Protein AF-A0A2P7ZZZ3-F1 (afdb_monomer)

Secondary structure (DSSP, 8-state):
-PPPP-SS--HHHHHHHHHHHHHHHHHHHHHTTT--SHHHHHHHTTHHHH---S--S--HHHHHHHHHHHHHHHHHHTTT-HHHHHHHHHHHHHHSTT-SB-TTT--B-TTSTHHHHHHHHHHHHHSTTTTTSTTSSHHHHHHHHHHHHHH-SSSTHHHHHHHHHHHHHHHHHHHT-HHHHHHHHHHHHHT--HHHHH-TTTTTHHHHGGGGGHHHHHHHHTT-HHHHHHPPPPS-TTTTHHHHHHHHHHHHHHHHHTT-HHHHHHHHHHHHHHHTTS-TT-EETTEEHHHHHHHHHHHHHHHHHHHHT-HHHHHHHHHHHHHHHHTSPP-SS-S-SS-THHHHHHHHHHTT-HHHHHHHHHHHTT-STTS-GGG--TT-HHHHHHHHHHHHHTT-HHHHHHHHHHHHHHHTT-SS---SS-TT----TTS--------PPPP---

Solvent-accessible surface area (backbone atoms only — not comparable to full-atom values): 23949 Å² total; per-residue (Å²): 133,83,75,84,72,77,92,80,58,53,70,64,53,46,34,51,50,50,53,52,51,32,53,53,41,51,53,50,48,70,68,35,78,85,56,82,69,65,67,44,48,62,49,50,22,56,43,51,45,44,80,66,89,74,74,77,90,71,56,52,65,29,27,38,43,21,24,55,41,29,46,56,45,28,77,74,53,26,88,86,30,62,67,46,37,40,54,31,33,50,30,39,47,56,32,40,67,92,46,33,43,40,60,88,42,52,42,74,32,85,93,31,55,44,67,58,36,49,54,46,52,54,52,42,56,68,39,93,56,32,86,76,45,58,72,74,38,71,39,44,40,54,52,41,48,57,46,36,77,73,70,53,55,84,52,79,63,44,59,58,44,47,47,36,28,49,37,37,28,51,51,21,58,45,38,38,20,59,68,60,23,52,56,36,46,54,54,43,47,72,60,63,50,68,73,42,43,69,33,69,84,69,53,35,36,31,64,52,43,50,66,66,31,48,57,42,55,57,31,54,71,71,53,38,37,70,62,42,58,62,56,82,74,67,86,59,50,77,80,41,14,53,28,41,16,42,46,24,44,36,26,15,45,34,26,26,62,67,72,36,50,72,59,13,52,55,24,42,54,51,15,57,60,30,48,74,63,43,54,76,70,31,23,52,75,86,32,38,42,66,56,46,47,49,24,52,50,23,44,43,53,13,49,45,29,44,70,72,65,40,51,70,61,10,52,52,25,28,51,50,12,38,56,44,53,73,67,52,58,59,44,90,59,58,78,66,89,69,63,46,43,31,52,49,20,34,50,23,47,62,70,68,37,37,70,63,15,32,50,36,23,31,37,38,42,48,75,38,88,85,55,45,61,69,70,29,44,70,75,28,36,34,43,42,46,46,32,33,53,28,27,56,77,68,68,39,57,71,62,24,52,61,44,44,58,53,34,55,60,30,52,73,64,26,78,56,88,78,84,57,41,26,66,68,54,84,68,58,97,82,66,85,77,80,86,82,86,85,76,86,81,82,87,79,93,129

Foldseek 3Di:
DDPPPDPPADLVNQVVVLVVQLVVLVVLQVVCPPPDDLSNLVSVLLCLLRVDPGRDPDSLRSLVSSLVSLVVSCVVPVQQDLVSLQVSLVSQCSNQPVQQADFQFRDGDPPGCNVVSVVSLVSLCPHPCSVVDQRDLLNVLVVVVVVCVPPNQQDPCLLVNLLSLLLQLLVCLLLQNLVSNVVSLVSSVVRDDPVNCPDVVVNRLLARLLSLLVVLVSCQSALVLVVLLVDDADPPCLSNLLNNLSSLLSNLLSCLLVLNLVVNVVSLVSSVVSLVSQDQSRDPPPFGSNLVVLLSNLLSQLSSCVSVVVNVSSLVSLVSSQVSQLPTTDDVVGPHSQRSLQVNLQVCVLVVVLVSNLVSLCVQCCVDVPGRVNSHDNLRLQSLLSNLVSCVSVVVVVVNVVSVVSNVVSVVSHPDDNNHSGSSRPHDPPDDDDDPDDDDDDDDDD

Structure (mmCIF, N/CA/C/O backbone):
data_AF-A0A2P7ZZZ3-F1
#
_entry.id   AF-A0A2P7ZZZ3-F1
#
loop_
_atom_site.group_PDB
_atom_site.id
_atom_site.type_symbol
_atom_site.label_atom_id
_atom_site.label_alt_id
_atom_site.label_comp_id
_atom_site.label_asym_id
_atom_site.label_entity_id
_atom_site.label_seq_id
_atom_site.pdbx_PDB_ins_code
_atom_site.Cartn_x
_atom_site.Cartn_y
_atom_site.Cartn_z
_atom_site.occupancy
_atom_site.B_iso_or_equiv
_atom_site.auth_seq_id
_atom_site.auth_comp_id
_atom_site.auth_asym_id
_atom_site.auth_atom_id
_atom_site.pdbx_PDB_model_num
ATOM 1 N N . MET A 1 1 ? 28.164 -6.273 7.382 1.00 29.25 1 MET A N 1
ATOM 2 C CA . MET A 1 1 ? 28.132 -7.451 6.491 1.00 29.25 1 MET A CA 1
ATOM 3 C C . MET A 1 1 ? 28.247 -6.942 5.059 1.00 29.25 1 MET A C 1
ATOM 5 O O . MET A 1 1 ? 27.393 -6.169 4.643 1.00 29.25 1 MET A O 1
ATOM 9 N N . LYS A 1 2 ? 29.359 -7.221 4.363 1.00 23.83 2 LYS A N 1
ATOM 10 C CA . LYS A 1 2 ? 29.551 -6.807 2.961 1.00 23.83 2 LYS A CA 1
ATOM 11 C C . LYS A 1 2 ? 28.460 -7.477 2.110 1.00 23.83 2 LYS A C 1
ATOM 13 O O . LYS A 1 2 ? 28.178 -8.652 2.333 1.00 23.83 2 LYS A O 1
ATOM 18 N N . LYS A 1 3 ? 27.829 -6.727 1.196 1.00 26.97 3 LYS A N 1
ATOM 19 C CA . LYS A 1 3 ? 26.898 -7.272 0.190 1.00 26.97 3 LYS A CA 1
ATOM 20 C C . LYS A 1 3 ? 27.538 -8.503 -0.472 1.00 26.97 3 LYS A C 1
ATOM 22 O O . LYS A 1 3 ? 28.743 -8.444 -0.730 1.00 26.97 3 LYS A O 1
ATOM 27 N N . PRO A 1 4 ? 26.785 -9.568 -0.795 1.00 27.06 4 PRO A N 1
ATOM 28 C CA . PRO A 1 4 ? 27.280 -10.530 -1.765 1.00 27.06 4 PRO A CA 1
ATOM 29 C C . PRO A 1 4 ? 27.550 -9.752 -3.057 1.00 27.06 4 PRO A C 1
ATOM 31 O O . PRO A 1 4 ? 26.667 -9.071 -3.584 1.00 27.06 4 PRO A O 1
ATOM 34 N N . ALA A 1 5 ? 28.810 -9.760 -3.486 1.00 32.44 5 ALA A N 1
ATOM 35 C CA . ALA A 1 5 ? 29.197 -9.256 -4.788 1.00 32.44 5 ALA A CA 1
ATOM 36 C C . ALA A 1 5 ? 28.358 -9.975 -5.852 1.00 32.44 5 ALA A C 1
ATOM 38 O O . ALA A 1 5 ? 28.101 -11.171 -5.729 1.00 32.44 5 ALA A O 1
ATOM 39 N N . ASN A 1 6 ? 27.90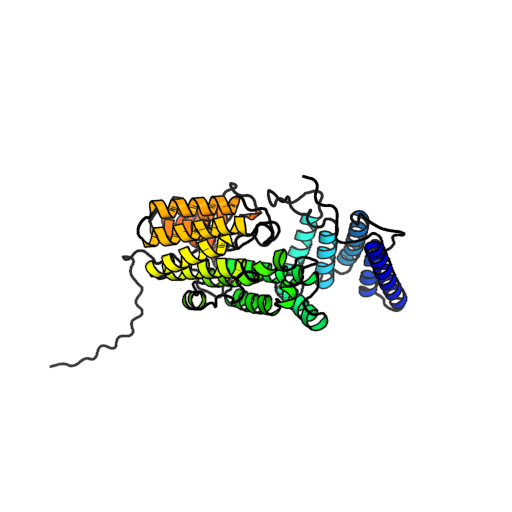0 -9.207 -6.838 1.00 41.28 6 ASN A N 1
ATOM 40 C CA . ASN A 1 6 ? 27.238 -9.639 -8.064 1.00 41.28 6 ASN A CA 1
ATOM 41 C C . ASN A 1 6 ? 27.541 -11.099 -8.448 1.00 41.28 6 ASN A C 1
ATOM 43 O O . ASN A 1 6 ? 28.581 -11.383 -9.027 1.00 41.28 6 ASN A O 1
ATOM 47 N N . ALA A 1 7 ? 26.593 -12.003 -8.209 1.00 35.34 7 ALA A N 1
ATOM 48 C CA . ALA A 1 7 ? 26.541 -13.300 -8.887 1.00 35.34 7 ALA A CA 1
ATOM 49 C C . ALA A 1 7 ? 25.753 -13.207 -10.213 1.00 35.34 7 ALA A C 1
ATOM 51 O O . ALA A 1 7 ? 25.273 -14.214 -10.718 1.00 35.34 7 ALA A O 1
ATOM 52 N N . LEU A 1 8 ? 25.542 -11.991 -10.733 1.00 43.38 8 LEU A N 1
ATOM 53 C CA . LEU A 1 8 ? 24.558 -11.710 -11.784 1.00 43.38 8 LEU A CA 1
ATOM 54 C C . LEU A 1 8 ? 25.120 -11.071 -13.050 1.00 43.38 8 LEU A C 1
ATOM 56 O O . LEU A 1 8 ? 24.329 -10.621 -13.858 1.00 43.38 8 LEU A O 1
ATOM 60 N N . ASN A 1 9 ? 26.434 -11.025 -13.235 1.00 54.97 9 ASN A N 1
ATOM 61 C CA . ASN A 1 9 ? 27.037 -10.557 -14.478 1.00 54.97 9 ASN A CA 1
ATOM 62 C C . ASN A 1 9 ? 28.491 -11.037 -14.496 1.00 54.97 9 ASN A C 1
ATOM 64 O O . ASN A 1 9 ? 29.314 -10.482 -13.766 1.00 54.97 9 ASN A O 1
ATOM 68 N N . SER A 1 10 ? 28.802 -12.079 -15.267 1.00 69.25 10 SER A N 1
ATOM 69 C CA . SER A 1 10 ? 30.204 -12.406 -15.536 1.00 69.25 10 SER A CA 1
ATOM 70 C C . SER A 1 10 ? 30.876 -11.228 -16.260 1.00 69.25 10 SER A C 1
ATOM 72 O O . SER A 1 10 ? 30.200 -10.394 -16.872 1.00 69.25 10 SER A O 1
ATOM 74 N N . ASP A 1 11 ? 32.206 -11.136 -16.214 1.00 75.06 11 ASP A N 1
ATOM 75 C CA . ASP A 1 11 ? 32.942 -10.128 -16.995 1.00 75.06 11 ASP A CA 1
ATOM 76 C C . ASP A 1 11 ? 32.600 -10.225 -18.491 1.00 75.06 11 ASP A C 1
ATOM 78 O O . ASP A 1 11 ? 32.569 -9.215 -19.195 1.00 75.06 11 ASP A O 1
ATOM 82 N N . GLU A 1 12 ? 32.278 -11.434 -18.955 1.00 75.38 12 GLU A N 1
ATOM 83 C CA . GLU A 1 12 ? 31.798 -11.717 -20.303 1.00 75.38 12 GLU A CA 1
ATOM 84 C C . GLU A 1 12 ? 30.416 -11.099 -20.566 1.00 75.38 12 GLU A C 1
ATOM 86 O O . GLU A 1 12 ? 30.255 -10.394 -21.563 1.00 75.38 12 GLU A O 1
ATOM 91 N N . ASP A 1 13 ? 29.455 -11.253 -19.648 1.00 72.75 13 ASP A N 1
ATOM 92 C CA . ASP A 1 13 ? 28.116 -10.654 -19.769 1.00 72.75 13 ASP A CA 1
ATOM 93 C C . ASP A 1 13 ? 28.170 -9.121 -19.767 1.00 72.75 13 ASP A C 1
ATOM 95 O O . ASP A 1 13 ? 27.512 -8.469 -20.583 1.00 72.75 13 ASP A O 1
ATOM 99 N N . LEU A 1 14 ? 28.985 -8.521 -18.886 1.00 72.50 14 LEU A N 1
ATOM 100 C CA . LEU A 1 14 ? 29.173 -7.064 -18.841 1.00 72.50 14 LEU A CA 1
ATOM 101 C C . LEU A 1 14 ? 29.773 -6.553 -20.140 1.00 72.50 14 LEU A C 1
ATOM 103 O O . LEU A 1 14 ? 29.302 -5.561 -20.700 1.00 72.50 14 LEU A O 1
ATOM 107 N N . ARG A 1 15 ? 30.803 -7.241 -20.635 1.00 79.50 15 ARG A N 1
ATOM 108 C CA . ARG A 1 15 ? 31.462 -6.881 -21.884 1.00 79.50 15 ARG A CA 1
ATOM 109 C C . ARG A 1 15 ? 30.507 -7.003 -23.065 1.00 79.50 15 ARG A C 1
ATOM 111 O O . ARG A 1 15 ? 30.430 -6.079 -23.871 1.00 79.50 15 ARG A O 1
ATOM 118 N N . ALA A 1 16 ? 29.753 -8.097 -23.148 1.00 79.81 16 ALA A N 1
ATOM 119 C CA . ALA A 1 16 ? 28.767 -8.318 -24.198 1.00 79.81 16 ALA A CA 1
ATOM 120 C C . ALA A 1 16 ? 27.664 -7.248 -24.172 1.00 79.81 16 ALA A C 1
ATOM 122 O O . ALA A 1 16 ? 27.298 -6.714 -25.221 1.00 79.81 16 ALA A O 1
ATOM 123 N N . ALA A 1 17 ? 27.174 -6.880 -22.984 1.00 78.19 17 ALA A N 1
ATOM 124 C CA . ALA A 1 17 ? 26.173 -5.832 -22.819 1.00 78.19 17 ALA A CA 1
ATOM 125 C C . ALA A 1 17 ? 26.699 -4.452 -23.241 1.00 78.19 17 ALA A C 1
ATOM 127 O O . ALA A 1 17 ? 26.011 -3.743 -23.975 1.00 78.19 17 ALA A O 1
ATOM 128 N N . VAL A 1 18 ? 27.918 -4.082 -22.828 1.00 81.81 18 VAL A N 1
ATOM 129 C CA . VAL A 1 18 ? 28.543 -2.808 -23.224 1.00 81.81 18 VAL A CA 1
ATOM 130 C C . VAL A 1 18 ? 28.744 -2.757 -24.735 1.00 81.81 18 VAL A C 1
ATOM 132 O O . VAL A 1 18 ? 28.267 -1.814 -25.356 1.00 81.81 18 VAL A O 1
ATOM 135 N N . ILE A 1 19 ? 29.334 -3.794 -25.343 1.00 82.88 19 ILE A N 1
ATOM 136 C CA . ILE A 1 19 ? 29.548 -3.866 -26.800 1.00 82.88 19 ILE A CA 1
ATOM 137 C C . ILE A 1 19 ? 28.224 -3.725 -27.554 1.00 82.88 19 ILE A C 1
ATOM 139 O O . ILE A 1 19 ? 28.122 -2.944 -28.501 1.00 82.88 19 ILE A O 1
ATOM 143 N N . LYS A 1 20 ? 27.189 -4.453 -27.123 1.00 83.50 20 LYS A N 1
ATOM 144 C CA . LYS A 1 20 ? 25.867 -4.390 -27.749 1.00 83.50 20 LYS A CA 1
ATOM 145 C C . LYS A 1 20 ? 25.271 -2.984 -27.660 1.00 83.50 20 LYS A C 1
ATOM 147 O O . LYS A 1 20 ? 24.782 -2.472 -28.664 1.00 83.50 20 LYS A O 1
ATOM 152 N N . CYS A 1 21 ? 25.308 -2.360 -26.484 1.00 83.25 21 CYS A N 1
ATOM 153 C CA . CYS A 1 21 ? 24.782 -1.011 -26.284 1.00 83.25 21 CYS A CA 1
ATOM 154 C C . CYS A 1 21 ? 25.560 0.035 -27.093 1.00 83.25 21 CYS A C 1
ATOM 156 O O . CYS A 1 21 ? 24.931 0.847 -27.772 1.00 83.25 21 CYS A O 1
ATOM 158 N N . SER A 1 22 ? 26.897 -0.015 -27.091 1.00 84.00 22 SER A N 1
ATOM 159 C CA . SER A 1 22 ? 27.740 0.873 -27.900 1.00 84.00 22 SER A CA 1
ATOM 160 C C . SER A 1 22 ? 27.430 0.723 -29.390 1.00 84.00 22 SER A C 1
ATOM 162 O O . SER A 1 22 ? 27.159 1.723 -30.049 1.00 84.00 22 SER A O 1
ATOM 164 N N . GLY A 1 23 ? 27.325 -0.509 -29.902 1.00 84.06 23 GLY A N 1
ATOM 165 C CA . GLY A 1 23 ? 26.994 -0.758 -31.310 1.00 84.06 23 GLY A CA 1
ATOM 166 C C . GLY A 1 23 ? 25.600 -0.260 -31.720 1.00 84.06 23 GLY A C 1
ATOM 167 O O . GLY A 1 23 ? 25.421 0.268 -32.821 1.00 84.06 23 GLY A O 1
ATOM 168 N N . ILE A 1 24 ? 24.601 -0.364 -30.832 1.00 84.00 24 ILE A N 1
ATOM 169 C CA . ILE A 1 24 ? 23.260 0.204 -31.066 1.00 84.00 24 ILE A CA 1
ATOM 170 C C . ILE A 1 24 ? 23.331 1.732 -31.147 1.00 84.00 24 ILE A C 1
ATOM 172 O O . ILE A 1 24 ? 22.746 2.326 -32.054 1.00 84.00 24 ILE A O 1
ATOM 176 N N . VAL A 1 25 ? 24.054 2.366 -30.221 1.00 85.06 25 VAL A N 1
ATOM 177 C CA . VAL A 1 25 ? 24.203 3.825 -30.179 1.00 85.06 25 VAL A CA 1
ATOM 178 C C . VAL A 1 25 ? 24.964 4.338 -31.404 1.00 85.06 25 VAL A C 1
ATOM 180 O O . VAL A 1 25 ? 24.518 5.294 -32.033 1.00 85.06 25 VAL A O 1
ATOM 183 N N . GLU A 1 26 ? 26.051 3.682 -31.806 1.00 86.00 26 GLU A N 1
ATOM 184 C CA . GLU A 1 26 ? 26.802 4.014 -33.024 1.00 86.00 26 GLU A CA 1
ATOM 185 C C . GLU A 1 26 ? 25.930 3.898 -34.275 1.00 86.00 26 GLU A C 1
ATOM 187 O O . GLU A 1 26 ? 25.900 4.808 -35.104 1.00 86.00 26 GLU A O 1
ATOM 192 N N . THR A 1 27 ? 25.145 2.822 -34.379 1.00 87.19 27 THR A N 1
ATOM 193 C CA . THR A 1 27 ? 24.195 2.636 -35.483 1.00 87.19 27 THR A CA 1
ATOM 194 C C . THR A 1 27 ? 23.142 3.745 -35.505 1.00 87.19 27 THR A C 1
ATOM 196 O O . THR A 1 27 ? 22.802 4.257 -36.573 1.00 87.19 27 THR A O 1
ATOM 199 N N . ALA A 1 28 ? 22.618 4.136 -34.340 1.00 84.56 28 ALA A N 1
ATOM 200 C CA . ALA A 1 28 ? 21.646 5.219 -34.229 1.00 84.56 28 ALA A CA 1
ATOM 201 C C . ALA A 1 28 ? 22.254 6.572 -34.636 1.00 84.56 28 ALA A C 1
ATOM 203 O O . ALA A 1 28 ? 21.620 7.333 -35.365 1.00 84.56 28 ALA A O 1
ATOM 204 N N . VAL A 1 29 ? 23.498 6.853 -34.233 1.00 86.06 29 VAL A N 1
ATOM 205 C CA . VAL A 1 29 ? 24.235 8.063 -34.634 1.00 86.06 29 VAL A CA 1
ATOM 206 C C . VAL A 1 29 ? 24.501 8.077 -36.141 1.00 86.06 29 VAL A C 1
ATOM 208 O O . VAL A 1 29 ? 24.258 9.092 -36.787 1.00 86.06 29 VAL A O 1
ATOM 211 N N . ALA A 1 30 ? 24.930 6.959 -36.729 1.00 86.44 30 ALA A N 1
ATOM 212 C CA . ALA A 1 30 ? 25.172 6.865 -38.170 1.00 86.44 30 ALA A CA 1
ATOM 213 C C . ALA A 1 30 ? 23.897 7.105 -38.999 1.00 86.44 30 ALA A C 1
ATOM 215 O O . ALA A 1 30 ? 23.958 7.671 -40.089 1.00 86.44 30 ALA A O 1
ATOM 216 N N . LYS A 1 31 ? 22.728 6.722 -38.472 1.00 85.19 31 LYS A N 1
ATOM 217 C CA . LYS A 1 31 ? 21.425 6.958 -39.113 1.00 85.19 31 LYS A CA 1
ATOM 218 C C . LYS A 1 31 ? 20.860 8.361 -38.878 1.00 85.19 31 LYS A C 1
ATOM 220 O O . LYS A 1 31 ? 19.937 8.753 -39.584 1.00 85.19 31 LYS A O 1
ATOM 225 N N . SER A 1 32 ? 21.389 9.121 -37.918 1.00 80.50 32 SER A N 1
ATOM 226 C CA . SER A 1 32 ? 20.854 10.439 -37.546 1.00 80.50 32 SER A CA 1
ATOM 227 C C . SER A 1 32 ? 21.453 11.609 -38.338 1.00 80.50 32 SER A C 1
ATOM 229 O O . SER A 1 32 ? 21.026 12.748 -38.163 1.00 80.50 32 SER A O 1
ATOM 231 N N . VAL A 1 33 ? 22.391 11.331 -39.255 1.00 67.38 33 VAL A N 1
ATOM 232 C CA . VAL A 1 33 ? 23.163 12.316 -40.044 1.00 67.38 33 VAL A CA 1
ATOM 233 C C . VAL A 1 33 ? 22.281 13.260 -40.881 1.00 67.38 33 VAL A C 1
ATOM 235 O O . VAL A 1 33 ? 22.705 14.371 -41.186 1.00 67.38 33 VAL A O 1
ATOM 238 N N . SER A 1 34 ? 21.046 12.869 -41.209 1.00 62.62 34 SER A N 1
ATOM 239 C CA . SER A 1 34 ? 20.103 13.667 -42.008 1.00 62.62 34 SER A CA 1
ATOM 240 C C . SER A 1 34 ? 18.970 14.332 -41.213 1.00 62.62 34 SER A C 1
ATOM 242 O O . SER A 1 34 ? 18.094 14.939 -41.824 1.00 62.62 34 SER A O 1
ATOM 244 N N . SER A 1 35 ? 18.943 14.219 -39.881 1.00 59.06 35 SER A N 1
ATOM 245 C CA . SER A 1 35 ? 17.883 14.804 -39.040 1.00 59.06 35 SER A CA 1
ATOM 246 C C . SER A 1 35 ? 18.410 16.027 -38.271 1.00 59.06 35 SER A C 1
ATOM 248 O O . SER A 1 35 ? 19.479 15.946 -37.673 1.00 59.06 35 SER A O 1
ATOM 250 N N . PRO A 1 36 ? 17.725 17.180 -38.257 1.00 62.88 36 PRO A N 1
ATOM 251 C CA . PRO A 1 36 ? 18.021 18.261 -37.318 1.00 62.88 36 PRO A CA 1
ATOM 252 C C . PRO A 1 36 ? 17.116 18.184 -36.075 1.00 62.88 36 PRO A C 1
ATOM 254 O O . PRO A 1 36 ? 16.008 17.671 -36.151 1.00 62.88 36 PRO A O 1
ATOM 257 N N . GLY A 1 37 ? 17.555 18.747 -34.942 1.00 84.25 37 GLY A N 1
ATOM 258 C CA . GLY A 1 37 ? 16.662 19.038 -33.808 1.00 84.25 37 GLY A CA 1
ATOM 259 C C . GLY A 1 37 ? 16.833 18.160 -32.563 1.00 84.25 37 GLY A C 1
ATOM 260 O O . GLY A 1 37 ? 17.956 17.956 -32.083 1.00 84.25 37 GLY A O 1
ATOM 261 N N . LEU A 1 38 ? 15.704 17.746 -31.982 1.00 87.56 38 LEU A N 1
ATOM 262 C CA . LEU A 1 38 ? 15.594 17.066 -30.688 1.00 87.56 38 LEU A CA 1
ATOM 263 C C . LEU A 1 38 ? 16.052 15.605 -30.770 1.00 87.56 38 LEU A C 1
ATOM 265 O O . LEU A 1 38 ? 16.831 15.150 -29.936 1.00 87.56 38 LEU A O 1
ATOM 269 N N . GLU A 1 39 ? 15.636 14.887 -31.808 1.00 83.31 39 GLU A N 1
ATOM 270 C CA . GLU A 1 39 ? 15.888 13.460 -31.998 1.00 83.31 39 GLU A CA 1
ATOM 271 C C . GLU A 1 39 ? 17.388 13.168 -32.066 1.00 83.31 39 GLU A C 1
ATOM 273 O O . GLU A 1 39 ? 17.878 12.230 -31.442 1.00 83.31 39 GLU A O 1
ATOM 278 N N . VAL A 1 40 ? 18.157 14.019 -32.751 1.00 88.62 40 VAL A N 1
ATOM 279 C CA . VAL A 1 40 ? 19.622 13.896 -32.791 1.00 88.62 40 VAL A CA 1
ATOM 280 C C . VAL A 1 40 ? 20.248 14.174 -31.433 1.00 88.62 40 VAL A C 1
ATOM 282 O O . VAL A 1 40 ? 21.215 13.508 -31.063 1.00 88.62 40 VAL A O 1
ATOM 285 N N . ALA A 1 41 ? 19.714 15.133 -30.678 1.00 90.38 41 ALA A N 1
ATOM 286 C CA . ALA A 1 41 ? 20.206 15.431 -29.340 1.00 90.38 41 ALA A CA 1
ATOM 287 C C . ALA A 1 41 ? 19.954 14.244 -28.387 1.00 90.38 41 ALA A C 1
ATOM 289 O O . ALA A 1 41 ? 20.877 13.810 -27.696 1.00 90.38 41 ALA A O 1
ATOM 290 N N . LEU A 1 42 ? 18.760 13.642 -28.450 1.00 87.81 42 LEU A N 1
ATOM 291 C CA . LEU A 1 42 ? 18.401 12.425 -27.715 1.00 87.81 42 LEU A CA 1
ATOM 292 C C . LEU A 1 42 ? 19.238 11.210 -28.133 1.00 87.81 42 LEU A C 1
ATOM 294 O O . LEU A 1 42 ? 19.659 10.446 -27.272 1.00 87.81 42 LEU A O 1
ATOM 298 N N . ILE A 1 43 ? 19.540 11.039 -29.425 1.00 88.94 43 ILE A N 1
ATOM 299 C CA . ILE A 1 43 ? 20.404 9.952 -29.925 1.00 88.94 43 ILE A CA 1
ATOM 300 C C . ILE A 1 43 ? 21.857 10.136 -29.467 1.00 88.94 43 ILE A C 1
ATOM 302 O O . ILE A 1 43 ? 22.551 9.161 -29.169 1.00 88.94 43 ILE A O 1
ATOM 306 N N . ARG A 1 44 ? 22.341 11.381 -29.400 1.00 89.94 44 ARG A N 1
ATOM 307 C CA . ARG A 1 44 ? 23.723 11.679 -29.005 1.00 89.94 44 ARG A CA 1
ATOM 308 C C . ARG A 1 44 ? 23.944 11.563 -27.503 1.00 89.94 44 ARG A C 1
ATOM 310 O O . ARG A 1 44 ? 25.044 11.189 -27.106 1.00 89.94 44 ARG A O 1
ATOM 317 N N . ALA A 1 45 ? 22.953 11.839 -26.660 1.00 92.00 45 ALA A N 1
ATOM 318 C CA . ALA A 1 45 ? 23.140 11.799 -25.209 1.00 92.00 45 ALA A CA 1
ATOM 319 C C . ALA A 1 45 ? 23.640 10.425 -24.692 1.00 92.00 45 ALA A C 1
ATOM 321 O O . ALA A 1 45 ? 24.654 10.404 -23.987 1.00 92.00 45 ALA A O 1
ATOM 322 N N . PRO A 1 46 ? 23.067 9.267 -25.091 1.00 88.88 46 PRO A N 1
ATOM 323 C CA . PRO A 1 46 ? 23.563 7.944 -24.702 1.00 88.88 46 PRO A CA 1
ATOM 324 C C . PRO A 1 46 ? 25.010 7.644 -25.107 1.00 88.88 46 PRO A C 1
ATOM 326 O O . PRO A 1 46 ? 25.644 6.812 -24.458 1.00 88.88 46 PRO A O 1
ATOM 329 N N . THR A 1 47 ? 25.576 8.325 -26.115 1.00 89.62 47 THR A N 1
ATOM 330 C CA . THR A 1 47 ? 26.996 8.138 -26.484 1.00 89.62 47 THR A CA 1
ATOM 331 C C . THR A 1 47 ? 27.901 8.434 -25.290 1.00 89.62 47 THR A C 1
ATOM 333 O O . THR A 1 47 ? 28.819 7.677 -25.002 1.00 89.62 47 THR A O 1
ATOM 336 N N . LYS A 1 48 ? 27.557 9.441 -24.478 1.00 90.50 48 LYS A N 1
ATOM 337 C CA . LYS A 1 48 ? 28.304 9.811 -23.270 1.00 90.50 48 LYS A CA 1
ATOM 338 C C . LYS A 1 48 ? 28.302 8.726 -22.190 1.00 90.50 48 LYS A C 1
ATOM 340 O O . LYS A 1 48 ? 29.185 8.734 -21.334 1.00 90.50 48 LYS A O 1
ATOM 345 N N . ARG A 1 49 ? 27.339 7.795 -22.239 1.00 87.69 49 ARG A N 1
ATOM 346 C CA . ARG A 1 49 ? 27.249 6.634 -21.344 1.00 87.69 49 ARG A CA 1
ATOM 347 C C . ARG A 1 49 ? 28.076 5.446 -21.824 1.00 87.69 49 ARG A C 1
ATOM 349 O O . ARG A 1 49 ? 28.576 4.696 -20.998 1.00 87.69 49 ARG A O 1
ATOM 356 N N . TYR A 1 50 ? 28.164 5.246 -23.137 1.00 82.25 50 TYR A N 1
ATOM 357 C CA . TYR A 1 50 ? 28.684 4.011 -23.735 1.00 82.25 50 TYR A CA 1
ATOM 358 C C . TYR A 1 50 ? 29.987 4.198 -24.532 1.00 82.25 50 TYR A C 1
ATOM 360 O O . TYR A 1 50 ? 30.514 3.225 -25.065 1.00 82.25 50 TYR A O 1
ATOM 368 N N . SER A 1 51 ? 30.556 5.409 -24.577 1.00 69.31 51 SER A N 1
ATOM 369 C CA . SER A 1 51 ? 31.915 5.677 -25.081 1.00 69.31 51 SER A CA 1
ATOM 370 C C . SER A 1 51 ? 32.994 5.211 -24.092 1.00 69.31 51 SER A C 1
ATOM 372 O O . SER A 1 51 ? 33.781 6.017 -23.598 1.00 69.31 51 SER A O 1
ATOM 374 N N . ILE A 1 52 ? 32.996 3.923 -23.749 1.00 67.94 52 ILE A N 1
ATOM 375 C CA . ILE A 1 52 ? 33.946 3.338 -22.799 1.00 67.94 52 ILE A CA 1
ATOM 376 C C . ILE A 1 52 ? 34.573 2.098 -23.423 1.00 67.94 52 ILE A C 1
ATOM 378 O O . ILE A 1 52 ? 33.869 1.230 -23.933 1.00 67.94 52 ILE A O 1
ATOM 382 N N . GLU A 1 53 ? 35.897 2.009 -23.352 1.00 66.88 53 GLU A N 1
ATOM 383 C CA . GLU A 1 53 ? 36.647 0.830 -23.770 1.00 66.88 53 GLU A CA 1
ATOM 384 C C . GLU A 1 53 ? 36.824 -0.140 -22.590 1.00 66.88 53 GLU A C 1
ATOM 386 O O . GLU A 1 53 ? 37.165 0.265 -21.478 1.00 66.88 53 GLU A O 1
ATOM 391 N N . GLY A 1 54 ? 36.622 -1.438 -22.835 1.00 70.00 54 GLY A N 1
ATOM 392 C CA . GLY A 1 54 ? 36.863 -2.499 -21.849 1.00 70.00 54 GLY A CA 1
ATOM 393 C C . GLY A 1 54 ? 35.659 -2.872 -20.974 1.00 70.00 54 GLY A C 1
ATOM 394 O O . GLY A 1 54 ? 34.515 -2.521 -21.257 1.00 70.00 54 GLY A O 1
ATOM 395 N N . VAL A 1 55 ? 35.918 -3.664 -19.928 1.00 71.56 55 VAL A N 1
ATOM 396 C CA . VAL A 1 55 ? 34.892 -4.117 -18.974 1.00 71.56 55 VAL A CA 1
ATOM 397 C C . VAL A 1 55 ? 34.695 -3.043 -17.909 1.00 71.56 55 VAL A C 1
ATOM 399 O O . VAL A 1 55 ? 35.633 -2.671 -17.205 1.00 71.56 55 VAL A O 1
ATOM 402 N N . VAL A 1 56 ? 33.467 -2.540 -17.786 1.00 72.50 56 VAL A N 1
ATOM 403 C CA . VAL A 1 56 ? 33.120 -1.481 -16.833 1.00 72.50 56 VAL A CA 1
ATOM 404 C C . VAL A 1 56 ? 32.356 -2.083 -15.668 1.00 72.50 56 VAL A C 1
ATOM 406 O O . VAL A 1 56 ? 31.235 -2.563 -15.824 1.00 72.50 56 VAL A O 1
ATOM 409 N N . HIS A 1 57 ? 32.952 -2.017 -14.481 1.00 73.12 57 HIS A N 1
ATOM 410 C CA . HIS A 1 57 ? 32.308 -2.470 -13.248 1.00 73.12 57 HIS A CA 1
ATOM 411 C C . HIS A 1 57 ? 31.600 -1.339 -12.489 1.00 73.12 57 HIS A C 1
ATOM 413 O O . HIS A 1 57 ? 30.696 -1.612 -11.701 1.00 73.12 57 HIS A O 1
ATOM 419 N N . ASP A 1 58 ? 31.979 -0.078 -12.735 1.00 80.94 58 ASP A N 1
ATOM 420 C CA . ASP A 1 58 ? 31.368 1.101 -12.117 1.00 80.94 58 ASP A CA 1
ATOM 421 C C . ASP A 1 58 ? 30.824 2.070 -13.173 1.00 80.94 58 ASP A C 1
ATOM 423 O O . ASP A 1 58 ? 31.564 2.738 -13.894 1.00 80.94 58 ASP A O 1
ATOM 427 N N . PHE A 1 59 ? 29.498 2.170 -13.225 1.00 82.19 59 PHE A N 1
ATOM 428 C CA . PHE A 1 59 ? 28.779 3.061 -14.131 1.00 82.19 59 PHE A CA 1
ATOM 429 C C . PHE A 1 59 ? 28.512 4.453 -13.542 1.00 82.19 59 PHE A C 1
ATOM 431 O O . PHE A 1 59 ? 27.822 5.249 -14.172 1.00 82.19 59 PHE A O 1
ATOM 438 N N . SER A 1 60 ? 29.060 4.797 -12.373 1.00 82.31 60 SER A N 1
ATOM 439 C CA . SER A 1 60 ? 28.800 6.089 -11.722 1.00 82.31 60 SER A CA 1
ATOM 440 C C . SER A 1 60 ? 29.159 7.290 -12.607 1.00 82.31 60 SER A C 1
ATOM 442 O O . SER A 1 60 ? 28.327 8.177 -12.801 1.00 82.31 60 SER A O 1
ATOM 444 N N . ASN A 1 61 ? 30.367 7.311 -13.181 1.00 87.62 61 ASN A N 1
ATOM 445 C CA . ASN A 1 61 ? 30.797 8.376 -14.097 1.00 87.62 61 ASN A CA 1
ATOM 446 C C . ASN A 1 61 ? 30.062 8.321 -15.449 1.00 87.62 61 ASN A C 1
ATOM 448 O O . ASN A 1 61 ? 29.530 9.348 -15.864 1.00 87.62 61 ASN A O 1
ATOM 452 N N . PRO A 1 62 ? 29.944 7.157 -16.115 1.00 89.38 62 PRO A N 1
ATOM 453 C CA . PRO A 1 62 ? 29.145 7.024 -17.335 1.00 89.38 62 PRO A CA 1
ATOM 454 C C . PRO A 1 62 ? 27.696 7.501 -17.208 1.00 89.38 62 PRO A C 1
ATOM 456 O O . PRO A 1 62 ? 27.198 8.234 -18.063 1.00 89.38 62 PRO A O 1
ATOM 459 N N . ASN A 1 63 ? 27.014 7.124 -16.124 1.00 89.25 63 ASN A N 1
ATOM 460 C CA . ASN A 1 63 ? 25.639 7.543 -15.878 1.00 89.25 63 ASN A CA 1
ATOM 461 C C . ASN A 1 63 ? 25.570 9.045 -15.580 1.00 89.25 63 ASN A C 1
ATOM 463 O O . ASN A 1 63 ? 24.632 9.698 -16.028 1.00 89.25 63 ASN A O 1
ATOM 467 N N . LYS A 1 64 ? 26.573 9.609 -14.887 1.00 91.94 64 LYS A N 1
ATOM 468 C CA . LYS A 1 64 ? 26.678 11.063 -14.705 1.00 91.94 64 LYS A CA 1
ATOM 469 C C . LYS A 1 64 ? 26.809 11.785 -16.044 1.00 91.94 64 LYS A C 1
ATOM 471 O O . LYS A 1 64 ? 26.070 12.727 -16.290 1.00 91.94 64 LYS A O 1
ATOM 476 N N . ASN A 1 65 ? 27.711 11.327 -16.909 1.00 92.94 65 ASN A N 1
ATOM 477 C CA . ASN A 1 65 ? 27.955 11.945 -18.212 1.00 92.94 65 ASN A CA 1
ATOM 478 C C . ASN A 1 65 ? 26.703 11.904 -19.098 1.00 92.94 65 ASN A C 1
ATOM 480 O O . ASN A 1 65 ? 26.412 12.865 -19.806 1.00 92.94 65 ASN A O 1
ATOM 484 N N . TYR A 1 66 ? 25.943 10.807 -19.039 1.00 93.94 66 TYR A N 1
ATOM 485 C CA . TYR A 1 66 ? 24.638 10.710 -19.691 1.00 93.94 66 TYR A CA 1
ATOM 486 C C . TYR A 1 66 ? 23.629 11.709 -19.124 1.00 93.94 66 TYR A C 1
ATOM 488 O O . TYR A 1 66 ? 22.968 12.408 -19.887 1.00 93.94 66 TYR A O 1
ATOM 496 N N . ALA A 1 67 ? 23.532 11.802 -17.798 1.00 93.12 67 ALA A N 1
ATOM 497 C CA . ALA A 1 67 ? 22.634 12.736 -17.133 1.00 93.12 67 ALA A CA 1
ATOM 498 C C . ALA A 1 67 ? 22.988 14.199 -17.450 1.00 93.12 67 ALA A C 1
ATOM 500 O O . ALA A 1 67 ? 22.094 14.997 -17.713 1.00 93.12 67 ALA A O 1
ATOM 501 N N . ASP A 1 68 ? 24.278 14.539 -17.503 1.00 95.94 68 ASP A N 1
ATOM 502 C CA . ASP A 1 68 ? 24.751 15.867 -17.901 1.00 95.94 68 ASP A CA 1
ATOM 503 C C . ASP A 1 68 ? 24.395 16.172 -19.367 1.00 95.94 68 ASP A C 1
ATOM 505 O O . ASP A 1 68 ? 23.899 17.256 -19.658 1.00 95.94 68 ASP A O 1
ATOM 509 N N . ALA A 1 69 ? 24.547 15.206 -20.279 1.00 95.75 69 ALA A N 1
ATOM 510 C CA . ALA A 1 69 ? 24.130 15.373 -21.673 1.00 95.75 69 ALA A CA 1
ATOM 511 C C . ALA A 1 69 ? 22.608 15.534 -21.812 1.00 95.75 69 ALA A C 1
ATOM 513 O O . ALA A 1 69 ? 22.137 16.384 -22.561 1.00 95.75 69 ALA A O 1
ATOM 514 N N . MET A 1 70 ? 21.823 14.758 -21.059 1.00 96.00 70 MET A N 1
ATOM 515 C CA . MET A 1 70 ? 20.368 14.915 -21.012 1.00 96.00 70 MET A CA 1
ATOM 516 C C . MET A 1 70 ? 19.944 16.244 -20.379 1.00 96.00 70 MET A C 1
ATOM 518 O O . MET A 1 70 ? 18.902 16.771 -20.758 1.00 96.00 70 MET A O 1
ATOM 522 N N . ARG A 1 71 ? 20.752 16.830 -19.482 1.00 96.88 71 ARG A N 1
ATOM 523 C CA . ARG A 1 71 ? 20.507 18.177 -18.945 1.00 96.88 71 ARG A CA 1
ATOM 524 C C . ARG A 1 71 ? 20.556 19.225 -20.049 1.00 96.88 71 ARG A C 1
ATOM 526 O O . ARG A 1 71 ? 19.683 20.083 -20.091 1.00 96.88 71 ARG A O 1
ATOM 533 N N . GLU A 1 72 ? 21.528 19.138 -20.956 1.00 95.88 72 GLU A N 1
ATOM 534 C CA . GLU A 1 72 ? 21.613 20.039 -22.115 1.00 95.88 72 GLU A CA 1
ATOM 535 C C . GLU A 1 72 ? 20.387 19.889 -23.032 1.00 95.88 72 GLU A C 1
ATOM 537 O O . GLU A 1 72 ? 19.829 20.883 -23.496 1.00 95.88 72 GLU A O 1
ATOM 542 N N . VAL A 1 73 ? 19.921 18.651 -23.250 1.00 94.94 73 VAL A N 1
ATOM 543 C CA . VAL A 1 73 ? 18.697 18.373 -24.023 1.00 94.94 73 VAL A CA 1
ATOM 544 C C . VAL A 1 73 ? 17.472 18.977 -23.332 1.00 94.94 73 VAL A C 1
ATOM 546 O O . VAL A 1 73 ? 16.695 19.677 -23.975 1.00 94.94 73 VAL A O 1
ATOM 549 N N . TYR A 1 74 ? 17.319 18.767 -22.024 1.00 94.56 74 TYR A N 1
ATOM 550 C CA . TYR A 1 74 ? 16.213 19.313 -21.237 1.00 94.56 74 TYR A CA 1
ATOM 551 C C . TYR A 1 74 ? 16.211 20.841 -21.196 1.00 94.56 74 TYR A C 1
ATOM 553 O O . TYR A 1 74 ? 15.166 21.453 -21.373 1.00 94.56 74 TYR A O 1
ATOM 561 N N . GLN A 1 75 ? 17.372 21.475 -21.037 1.00 94.50 75 GLN A N 1
ATOM 562 C CA . GLN A 1 75 ? 17.476 22.936 -21.073 1.00 94.50 75 GLN A CA 1
ATOM 563 C C . GLN A 1 75 ? 17.084 23.518 -22.433 1.00 94.50 75 GLN A C 1
ATOM 565 O O . GLN A 1 75 ? 16.585 24.637 -22.491 1.00 94.50 75 GLN A O 1
ATOM 570 N N . LYS A 1 76 ? 17.319 22.775 -23.520 1.00 93.19 76 LYS A N 1
ATOM 571 C CA . LYS A 1 76 ? 17.031 23.234 -24.879 1.00 93.19 76 LYS A CA 1
ATOM 572 C C . LYS A 1 76 ? 15.608 22.923 -25.350 1.00 93.19 76 LYS A C 1
ATOM 574 O O . LYS A 1 76 ? 15.070 23.696 -26.135 1.00 93.19 76 LYS A O 1
ATOM 579 N N . TYR A 1 77 ? 15.031 21.799 -24.926 1.00 91.00 77 TYR A N 1
ATOM 580 C CA . TYR A 1 77 ? 13.768 21.284 -25.472 1.00 91.00 77 TYR A CA 1
ATOM 581 C C . TYR A 1 77 ? 12.702 20.956 -24.414 1.00 91.00 77 TYR A C 1
ATOM 583 O O . TYR A 1 77 ? 11.562 20.701 -24.770 1.00 91.00 77 TYR A O 1
ATOM 591 N N . GLY A 1 78 ? 13.040 20.943 -23.124 1.00 83.56 78 GLY A N 1
ATOM 592 C CA . GLY A 1 78 ? 12.179 20.408 -22.064 1.00 83.56 78 GLY A CA 1
ATOM 593 C C . GLY A 1 78 ? 11.124 21.361 -21.499 1.00 83.56 78 GLY A C 1
ATOM 594 O O . GLY A 1 78 ? 10.463 20.985 -20.539 1.00 83.56 78 GLY A O 1
ATOM 595 N N . GLU A 1 79 ? 10.982 22.581 -22.026 1.00 81.56 79 GLU A N 1
ATOM 596 C CA . GLU A 1 79 ? 9.995 23.553 -21.521 1.00 81.56 79 GLU A CA 1
ATOM 597 C C . GLU A 1 79 ? 8.551 23.070 -21.742 1.00 81.56 79 GLU A C 1
ATOM 599 O O . GLU A 1 79 ? 7.773 23.065 -20.790 1.00 81.56 79 GLU A O 1
ATOM 604 N N . ASP A 1 80 ? 8.253 22.547 -22.938 1.00 81.31 80 ASP A N 1
ATOM 605 C CA . ASP A 1 80 ? 6.931 22.011 -23.315 1.00 81.31 80 ASP A CA 1
ATOM 606 C C . ASP A 1 80 ? 6.970 20.524 -23.731 1.00 81.31 80 ASP A C 1
ATOM 608 O O . ASP A 1 80 ? 5.945 19.932 -24.074 1.00 81.31 80 ASP A O 1
ATOM 612 N N . ASP A 1 81 ? 8.148 19.890 -23.702 1.00 85.31 81 ASP A N 1
ATOM 613 C CA . ASP A 1 81 ? 8.314 18.476 -24.043 1.00 85.31 81 ASP A CA 1
ATOM 614 C C . ASP A 1 81 ? 8.444 17.624 -22.774 1.00 85.31 81 ASP A C 1
ATOM 616 O O . ASP A 1 81 ? 9.475 17.553 -22.087 1.00 85.31 81 ASP A O 1
ATOM 620 N N . LEU A 1 82 ? 7.341 16.968 -22.438 1.00 79.12 82 LEU A N 1
ATOM 621 C CA . LEU A 1 82 ? 7.257 16.130 -21.258 1.00 79.12 82 LEU A CA 1
ATOM 622 C C . LEU A 1 82 ? 8.003 14.792 -21.421 1.00 79.12 82 LEU A C 1
ATOM 624 O O . LEU A 1 82 ? 8.387 14.200 -20.404 1.00 79.12 82 LEU A O 1
ATOM 628 N N . ASP A 1 83 ? 8.273 14.331 -22.647 1.00 79.44 83 ASP A N 1
ATOM 629 C CA . ASP A 1 83 ? 9.064 13.123 -22.911 1.00 79.44 83 ASP A CA 1
ATOM 630 C C . ASP A 1 83 ? 10.530 13.420 -22.592 1.00 79.44 83 ASP A C 1
ATOM 632 O O . ASP A 1 83 ? 11.175 12.677 -21.850 1.00 79.44 83 ASP A O 1
ATOM 636 N N . VAL A 1 84 ? 11.029 14.578 -23.026 1.00 88.19 84 VAL A N 1
ATOM 637 C CA . VAL A 1 84 ? 12.352 15.095 -22.651 1.00 88.19 84 VAL A CA 1
ATOM 638 C C . VAL A 1 84 ? 12.460 15.310 -21.142 1.00 88.19 84 VAL A C 1
ATOM 640 O O . VAL A 1 84 ? 13.457 14.913 -20.535 1.00 88.19 84 VAL A O 1
ATOM 643 N N . THR A 1 85 ? 11.431 15.892 -20.522 1.00 85.50 85 THR A N 1
ATOM 644 C CA . THR A 1 85 ? 11.356 16.084 -19.062 1.00 85.50 85 THR A CA 1
ATOM 645 C C . THR A 1 85 ? 11.468 14.748 -18.321 1.00 85.50 85 THR A C 1
ATOM 647 O O . THR A 1 85 ? 12.249 14.614 -17.376 1.00 85.50 85 THR A O 1
ATOM 650 N N . THR A 1 86 ? 10.726 13.736 -18.777 1.00 77.56 86 THR A N 1
ATOM 651 C CA . THR A 1 86 ? 10.704 12.397 -18.173 1.00 77.56 86 THR A CA 1
ATOM 652 C C . THR A 1 86 ? 12.040 11.677 -18.367 1.00 77.56 86 THR A C 1
ATOM 654 O O . THR A 1 86 ? 12.599 11.153 -17.403 1.00 77.56 86 THR A O 1
ATOM 657 N N . LEU A 1 87 ? 12.598 11.696 -19.582 1.00 83.94 87 LEU A N 1
ATOM 658 C CA . LEU A 1 87 ? 13.891 11.078 -19.894 1.00 83.94 87 LEU A CA 1
ATOM 659 C C . LEU A 1 87 ? 15.043 11.729 -19.122 1.00 83.94 87 LEU A C 1
ATOM 661 O O . LEU A 1 87 ? 15.972 11.041 -18.697 1.00 83.94 87 LEU A O 1
ATOM 665 N N . PHE A 1 88 ? 14.996 13.045 -18.906 1.00 91.56 88 PHE A N 1
ATOM 666 C CA . PHE A 1 88 ? 15.996 13.726 -18.091 1.00 91.56 88 PHE A CA 1
ATOM 667 C C . PHE A 1 88 ? 15.888 13.347 -16.610 1.00 91.56 88 PHE A C 1
ATOM 669 O O . PHE A 1 88 ? 16.906 13.039 -15.984 1.00 91.56 88 PHE A O 1
ATOM 676 N N . ALA A 1 89 ? 14.671 13.301 -16.060 1.00 84.38 89 ALA A N 1
ATOM 677 C CA . ALA A 1 89 ? 14.453 12.833 -14.695 1.00 84.38 89 ALA A CA 1
ATOM 678 C C . ALA A 1 89 ? 14.970 11.394 -14.501 1.00 84.38 89 ALA A C 1
ATOM 680 O O . ALA A 1 89 ? 15.681 11.131 -13.529 1.00 84.38 89 ALA A O 1
ATOM 681 N N . ASP A 1 90 ? 14.697 10.487 -15.445 1.00 81.94 90 ASP A N 1
ATOM 682 C CA . ASP A 1 90 ? 15.229 9.117 -15.434 1.00 81.94 90 ASP A CA 1
ATOM 683 C C . ASP A 1 90 ? 16.768 9.083 -15.503 1.00 81.94 90 ASP A C 1
ATOM 685 O O . ASP A 1 90 ? 17.419 8.373 -14.729 1.00 81.94 90 ASP A O 1
ATOM 689 N N . ALA A 1 91 ? 17.385 9.894 -16.368 1.00 86.25 91 ALA A N 1
ATOM 690 C CA . ALA A 1 91 ? 18.841 9.967 -16.475 1.00 86.25 91 ALA A CA 1
ATOM 691 C C . ALA A 1 91 ? 19.497 10.404 -15.150 1.00 86.25 91 ALA A C 1
ATOM 693 O O . ALA A 1 91 ? 20.485 9.802 -14.715 1.00 86.25 91 ALA A O 1
ATOM 694 N N . LEU A 1 92 ? 18.914 11.394 -14.464 1.00 87.31 92 LEU A N 1
ATOM 695 C CA . LEU A 1 92 ? 19.349 11.819 -13.131 1.00 87.31 92 LEU A CA 1
ATOM 696 C C . LEU A 1 92 ? 19.173 10.705 -12.085 1.00 87.31 92 LEU A C 1
ATOM 698 O O . LEU A 1 92 ? 20.078 10.475 -11.278 1.00 87.31 92 LEU A O 1
ATOM 702 N N . MET A 1 93 ? 18.054 9.972 -12.096 1.00 80.88 93 MET A N 1
ATOM 703 C CA . MET A 1 93 ? 17.849 8.837 -11.182 1.00 80.88 93 MET A CA 1
ATOM 704 C C . MET A 1 93 ? 18.905 7.743 -11.400 1.00 80.88 93 MET A C 1
ATOM 706 O O . MET A 1 93 ? 19.453 7.192 -10.439 1.00 80.88 93 MET A O 1
ATOM 710 N N . ASN A 1 94 ? 19.251 7.476 -12.662 1.00 81.81 94 ASN A N 1
ATOM 711 C CA . ASN A 1 94 ? 20.264 6.499 -13.049 1.00 81.81 94 ASN A CA 1
ATOM 712 C C . ASN A 1 94 ? 21.703 6.924 -12.709 1.00 81.81 94 ASN A C 1
ATOM 714 O O . ASN A 1 94 ? 22.573 6.056 -12.603 1.00 81.81 94 ASN A O 1
ATOM 718 N N . TRP A 1 95 ? 21.988 8.214 -12.488 1.00 85.75 95 TRP A N 1
ATOM 719 C CA . TRP A 1 95 ? 23.303 8.661 -12.005 1.00 85.75 95 TRP A CA 1
ATOM 720 C C . TRP A 1 95 ? 23.610 8.130 -10.595 1.00 85.75 95 TRP A C 1
ATOM 722 O O . TRP A 1 95 ? 24.724 7.670 -10.327 1.00 85.75 95 TRP A O 1
ATOM 732 N N . LYS A 1 96 ? 22.622 8.137 -9.692 1.00 82.50 96 LYS A N 1
ATOM 733 C CA . LYS A 1 96 ? 22.764 7.668 -8.301 1.00 82.50 96 LYS A CA 1
ATOM 734 C C . LYS A 1 96 ? 21.714 6.599 -7.972 1.00 82.50 96 LYS A C 1
ATOM 736 O O . LYS A 1 96 ? 20.851 6.824 -7.118 1.00 82.50 96 LYS A O 1
ATOM 741 N N . PRO A 1 97 ? 21.799 5.407 -8.596 1.00 72.06 97 PRO A N 1
ATOM 742 C CA . PRO A 1 97 ? 20.768 4.388 -8.466 1.00 72.06 97 PRO A CA 1
ATOM 743 C C . PRO A 1 97 ? 20.660 3.939 -7.008 1.00 72.06 97 PRO A C 1
ATOM 745 O O . PRO A 1 97 ? 21.645 3.515 -6.396 1.00 72.06 97 PRO A O 1
ATOM 748 N N . ARG A 1 98 ? 19.447 4.046 -6.448 1.00 68.62 98 ARG A N 1
ATOM 749 C CA . ARG A 1 98 ? 19.126 3.708 -5.046 1.00 68.62 98 ARG A CA 1
ATOM 750 C C . ARG A 1 98 ? 19.952 4.486 -4.004 1.00 68.62 98 ARG A C 1
ATOM 752 O O . ARG A 1 98 ? 20.116 4.025 -2.878 1.00 68.62 98 ARG A O 1
ATOM 759 N N . GLN A 1 99 ? 20.486 5.651 -4.378 1.00 81.31 99 GLN A N 1
ATOM 760 C CA . GLN A 1 99 ? 21.268 6.549 -3.515 1.00 81.31 99 GLN A CA 1
ATOM 761 C C . GLN A 1 99 ? 20.700 7.980 -3.513 1.00 81.31 99 GLN A C 1
ATOM 763 O O . GLN A 1 99 ? 21.427 8.940 -3.267 1.00 81.31 99 GLN A O 1
ATOM 768 N N . LEU A 1 100 ? 19.402 8.121 -3.796 1.00 77.38 100 LEU A N 1
ATOM 769 C CA . LEU A 1 100 ? 18.681 9.399 -3.756 1.00 77.38 100 LEU A CA 1
ATOM 770 C C . LEU A 1 100 ? 18.213 9.747 -2.336 1.00 77.38 100 LEU A C 1
ATOM 772 O O . LEU A 1 100 ? 18.260 10.902 -1.914 1.00 77.38 100 LEU A O 1
ATOM 776 N N . PHE A 1 101 ? 17.827 8.725 -1.571 1.00 77.19 101 PHE A N 1
ATOM 777 C CA . PHE A 1 101 ? 17.332 8.849 -0.205 1.00 77.19 101 PHE A CA 1
ATOM 778 C C . PHE A 1 101 ? 18.083 7.912 0.740 1.00 77.19 101 PHE A C 1
ATOM 780 O O . PHE A 1 101 ? 18.560 6.840 0.360 1.00 77.19 101 PHE A O 1
ATOM 787 N N . ARG A 1 102 ? 18.202 8.317 2.005 1.00 76.88 102 ARG A N 1
ATOM 788 C CA . ARG A 1 102 ? 18.815 7.502 3.058 1.00 76.88 102 ARG A CA 1
ATOM 789 C C . ARG A 1 102 ? 17.865 6.376 3.454 1.00 76.88 102 ARG A C 1
ATOM 791 O O . ARG A 1 102 ? 16.803 6.645 4.005 1.00 76.88 102 ARG A O 1
ATOM 798 N N . SER A 1 103 ? 18.297 5.125 3.309 1.00 66.12 103 SER A N 1
ATOM 799 C CA . SER A 1 1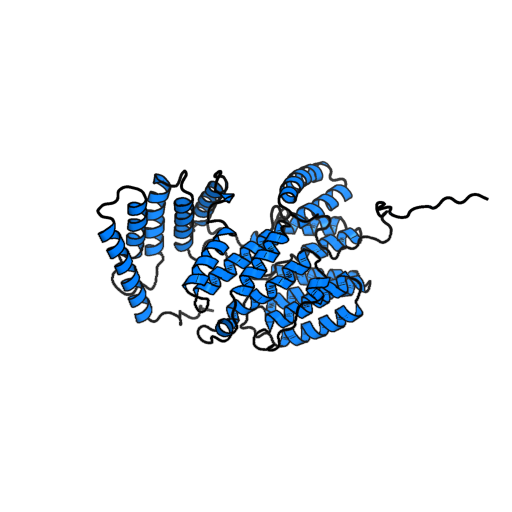03 ? 17.463 3.933 3.555 1.00 66.12 103 SER A CA 1
ATOM 800 C C . SER A 1 103 ? 16.924 3.778 4.984 1.00 66.12 103 SER A C 1
ATOM 802 O O . SER A 1 103 ? 16.050 2.961 5.226 1.00 66.12 103 SER A O 1
ATOM 804 N N . LYS A 1 104 ? 17.455 4.514 5.964 1.00 66.62 104 LYS A N 1
ATOM 805 C CA . LYS A 1 104 ? 16.921 4.500 7.335 1.00 66.62 104 LYS A CA 1
ATOM 806 C C . LYS A 1 104 ? 15.927 5.617 7.618 1.00 66.62 104 LYS A C 1
ATOM 808 O O . LYS A 1 104 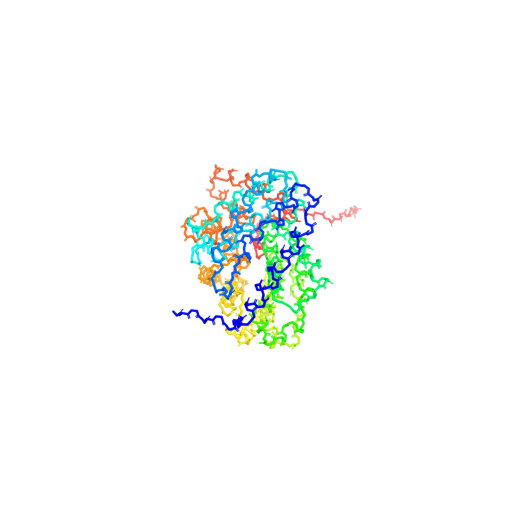? 15.152 5.507 8.553 1.00 66.62 104 LYS A O 1
ATOM 813 N N . THR A 1 105 ? 15.998 6.727 6.887 1.00 73.25 105 THR A N 1
ATOM 814 C CA . THR A 1 105 ? 15.279 7.954 7.265 1.00 73.25 105 THR A CA 1
ATOM 815 C C . THR A 1 105 ? 14.398 8.515 6.159 1.00 73.25 105 THR A C 1
ATOM 817 O O . THR A 1 105 ? 13.630 9.438 6.423 1.00 73.25 105 THR A O 1
ATOM 820 N N . GLY A 1 106 ? 14.547 8.033 4.922 1.00 67.81 106 GLY A N 1
ATOM 821 C CA . GLY A 1 106 ? 13.904 8.599 3.737 1.00 67.81 106 GLY A CA 1
ATOM 822 C C . GLY A 1 106 ? 14.303 10.046 3.445 1.00 67.81 106 GLY A C 1
ATOM 823 O O . GLY A 1 106 ? 13.703 10.691 2.593 1.00 67.81 106 GLY A O 1
ATOM 824 N N . LYS A 1 107 ? 15.293 10.607 4.156 1.00 75.88 107 LYS A N 1
ATOM 825 C CA . LYS A 1 107 ? 15.785 11.959 3.872 1.00 75.88 107 LYS A CA 1
ATOM 826 C C . LYS A 1 107 ? 16.586 11.944 2.578 1.00 75.88 107 LYS A C 1
ATOM 828 O O . LYS A 1 107 ? 17.367 11.016 2.355 1.00 75.88 107 LYS A O 1
ATOM 833 N N . ALA A 1 108 ? 16.418 12.998 1.785 1.00 79.88 108 ALA A N 1
ATOM 834 C CA . ALA A 1 108 ? 17.232 13.260 0.609 1.00 79.88 108 ALA A CA 1
ATOM 835 C C . ALA A 1 108 ? 18.728 13.186 0.956 1.00 79.88 108 ALA A C 1
ATOM 837 O O . ALA A 1 108 ? 19.162 13.569 2.048 1.00 79.88 108 ALA A O 1
ATOM 838 N N . ILE A 1 109 ? 19.513 12.645 0.032 1.00 85.38 109 ILE A N 1
ATOM 839 C CA . ILE A 1 109 ? 20.969 12.703 0.086 1.00 85.38 109 ILE A CA 1
ATOM 840 C C . ILE A 1 109 ? 21.385 13.940 -0.708 1.00 85.38 109 ILE A C 1
ATOM 842 O O . ILE A 1 109 ? 21.261 13.945 -1.929 1.00 85.38 109 ILE A O 1
ATOM 846 N N . ASP A 1 110 ? 21.878 14.976 -0.027 1.00 84.25 110 ASP A N 1
ATOM 847 C CA . ASP A 1 110 ? 22.175 16.285 -0.641 1.00 84.25 110 ASP A CA 1
ATOM 848 C C . ASP A 1 110 ? 23.210 16.213 -1.776 1.00 84.25 110 ASP A C 1
ATOM 850 O O . ASP A 1 110 ? 23.188 17.022 -2.695 1.00 84.25 110 ASP A O 1
ATOM 854 N N . SER A 1 111 ? 24.104 15.218 -1.747 1.00 85.94 111 SER A N 1
ATOM 855 C CA . SER A 1 111 ? 25.090 14.969 -2.809 1.00 85.94 111 SER A CA 1
ATOM 856 C C . SER A 1 111 ? 24.540 14.185 -4.010 1.00 85.94 111 SER A C 1
ATOM 858 O O . SER A 1 111 ? 25.289 13.866 -4.936 1.00 85.94 111 SER A O 1
ATOM 860 N N . SER A 1 112 ? 23.257 13.827 -3.989 1.00 88.00 112 SER A N 1
ATOM 861 C CA . SER A 1 112 ? 22.555 13.150 -5.078 1.00 88.00 112 SER A CA 1
ATOM 862 C C . SER A 1 112 ? 21.700 14.149 -5.872 1.00 88.00 112 SER A C 1
ATOM 864 O O . SER A 1 112 ? 21.331 15.197 -5.343 1.00 88.00 112 SER A O 1
ATOM 866 N N . PRO A 1 113 ? 21.304 13.830 -7.116 1.00 88.06 113 PRO A N 1
ATOM 867 C CA . PRO A 1 113 ? 20.453 14.708 -7.922 1.00 88.06 113 PRO A CA 1
ATOM 868 C C . PRO A 1 113 ? 18.980 14.735 -7.472 1.00 88.06 113 PRO A C 1
ATOM 870 O O . PRO A 1 113 ? 18.126 15.229 -8.200 1.00 88.06 113 PRO A O 1
ATOM 873 N N . VAL A 1 114 ? 18.640 14.205 -6.293 1.00 83.69 114 VAL A N 1
ATOM 874 C CA . VAL A 1 114 ? 17.251 14.012 -5.839 1.00 83.69 114 VAL A CA 1
ATOM 875 C C . VAL A 1 114 ? 16.411 15.293 -5.832 1.00 83.69 114 VAL A C 1
ATOM 877 O O . VAL A 1 114 ? 15.238 15.261 -6.201 1.00 83.69 114 VAL A O 1
ATOM 880 N N . LEU A 1 115 ? 17.001 16.433 -5.461 1.00 86.81 115 LEU A N 1
ATOM 881 C CA . LEU A 1 115 ? 16.297 17.719 -5.465 1.00 86.81 115 LEU A CA 1
ATOM 882 C C . LEU A 1 115 ? 16.064 18.239 -6.891 1.00 86.81 115 LEU A C 1
ATOM 884 O O . LEU A 1 115 ? 15.013 18.814 -7.164 1.00 86.81 115 LEU A O 1
ATOM 888 N N . GLU A 1 116 ? 17.009 17.990 -7.801 1.00 90.19 116 GLU A N 1
ATOM 889 C CA . GLU A 1 116 ? 16.888 18.340 -9.221 1.00 90.19 116 GLU A CA 1
ATOM 890 C C . GLU A 1 116 ? 15.797 17.492 -9.891 1.00 90.19 116 GLU A C 1
ATOM 892 O O . GLU A 1 116 ? 14.900 18.040 -10.526 1.00 90.19 116 GLU A O 1
ATOM 897 N N . ILE A 1 117 ? 15.799 16.174 -9.652 1.00 81.81 117 ILE A N 1
ATOM 898 C CA . ILE A 1 117 ? 14.759 15.243 -10.124 1.00 81.81 117 ILE A CA 1
ATOM 899 C C . ILE A 1 117 ? 13.377 15.717 -9.683 1.00 81.81 117 ILE A C 1
ATOM 901 O O . ILE A 1 117 ? 12.456 15.807 -10.494 1.00 81.81 117 ILE A O 1
ATOM 905 N N . ARG A 1 118 ? 13.236 16.046 -8.394 1.00 75.38 118 ARG A N 1
ATOM 906 C CA . ARG A 1 118 ? 11.971 16.518 -7.836 1.00 75.38 118 ARG A CA 1
ATOM 907 C C . ARG A 1 118 ? 11.488 17.785 -8.541 1.00 75.38 118 ARG A C 1
ATOM 909 O O . ARG A 1 118 ? 10.325 17.836 -8.919 1.00 75.38 118 ARG A O 1
ATOM 916 N N . ALA A 1 119 ? 12.362 18.767 -8.755 1.00 83.88 119 ALA A N 1
ATOM 917 C CA . ALA A 1 119 ? 11.999 20.007 -9.438 1.00 83.88 119 ALA A CA 1
ATOM 918 C C . ALA A 1 119 ? 11.560 19.772 -10.897 1.00 83.88 119 ALA A C 1
ATOM 920 O O . ALA A 1 119 ? 10.590 20.379 -11.350 1.00 83.88 119 ALA A O 1
ATOM 921 N N . VAL A 1 120 ? 12.239 18.870 -11.618 1.00 84.25 120 VAL A N 1
ATOM 922 C CA . VAL A 1 120 ? 11.893 18.483 -13.000 1.00 84.25 120 VAL A CA 1
ATOM 923 C C . VAL A 1 120 ? 10.514 17.819 -13.052 1.00 84.25 120 VAL A C 1
ATOM 925 O O . VAL A 1 120 ? 9.662 18.229 -13.839 1.00 84.25 120 VAL A O 1
ATOM 928 N N . LEU A 1 121 ? 10.252 16.844 -12.176 1.00 77.75 121 LEU A N 1
ATOM 929 C CA . LEU A 1 121 ? 8.968 16.137 -12.134 1.00 77.75 121 LEU A CA 1
ATOM 930 C C . LEU A 1 121 ? 7.819 17.025 -11.635 1.00 77.75 121 LEU A C 1
ATOM 932 O O . LEU A 1 121 ? 6.718 16.958 -12.178 1.00 77.75 121 LEU A O 1
ATOM 936 N N . GLU A 1 122 ? 8.057 17.882 -10.635 1.00 75.50 122 GLU A N 1
ATOM 937 C CA . GLU A 1 122 ? 7.059 18.849 -10.161 1.00 75.50 122 GLU A CA 1
ATOM 938 C C . GLU A 1 122 ? 6.670 19.818 -11.282 1.00 75.50 122 GLU A C 1
ATOM 940 O O . GLU A 1 122 ? 5.478 20.024 -11.509 1.00 75.50 122 GLU A O 1
ATOM 945 N N . ARG A 1 123 ? 7.641 20.337 -12.046 1.00 80.50 123 ARG A N 1
ATOM 946 C CA . ARG A 1 123 ? 7.365 21.169 -13.224 1.00 80.50 123 ARG A CA 1
ATOM 947 C C . ARG A 1 123 ? 6.579 20.405 -14.290 1.00 80.50 123 ARG A C 1
ATOM 949 O O . ARG A 1 123 ? 5.545 20.894 -14.734 1.00 80.50 123 ARG A O 1
ATOM 956 N N . GLY A 1 124 ? 7.005 19.190 -14.641 1.00 76.31 124 GLY A N 1
ATOM 957 C CA . GLY A 1 124 ? 6.290 18.352 -15.610 1.00 76.31 124 GLY A CA 1
ATOM 958 C C . GLY A 1 124 ? 4.844 18.060 -15.190 1.00 76.31 124 GLY A C 1
ATOM 959 O O . GLY A 1 124 ? 3.937 18.063 -16.017 1.00 76.31 124 GLY A O 1
ATOM 960 N N . SER A 1 125 ? 4.597 17.898 -13.887 1.00 69.38 125 SER A N 1
ATOM 961 C CA . SER A 1 125 ? 3.248 17.685 -13.345 1.00 69.38 125 SER A CA 1
ATOM 962 C C . SER A 1 125 ? 2.336 18.917 -13.430 1.00 69.38 125 SER A C 1
ATOM 964 O O . SER A 1 125 ? 1.112 18.769 -13.428 1.00 69.38 125 SER A O 1
ATOM 966 N N . GLN A 1 126 ? 2.916 20.121 -13.499 1.00 78.38 126 GLN A N 1
ATOM 967 C CA . GLN A 1 126 ? 2.194 21.390 -13.642 1.00 78.38 126 GLN A CA 1
ATOM 968 C C . GLN A 1 126 ? 1.849 21.716 -15.101 1.00 78.38 126 GLN A C 1
ATOM 970 O O . GLN A 1 126 ? 0.975 22.552 -15.334 1.00 78.38 126 GLN A O 1
ATOM 975 N N . HIS A 1 127 ? 2.489 21.060 -16.074 1.00 78.81 127 HIS A N 1
ATOM 976 C CA . HIS A 1 127 ? 2.173 21.235 -17.490 1.00 78.81 127 HIS A CA 1
ATOM 977 C C . HIS A 1 127 ? 0.705 20.840 -17.774 1.00 78.81 127 HIS A C 1
ATOM 979 O O . HIS A 1 127 ? 0.226 19.853 -17.201 1.00 78.81 127 HIS A O 1
ATOM 985 N N . PRO A 1 128 ? -0.026 21.537 -18.670 1.00 77.94 128 PRO A N 1
ATOM 986 C CA . PRO A 1 128 ? -1.427 21.221 -18.985 1.00 77.94 128 PRO A CA 1
ATOM 987 C C . PRO A 1 128 ? -1.661 19.760 -19.399 1.00 77.94 128 PRO A C 1
ATOM 989 O O . PRO A 1 128 ? -2.660 19.148 -19.013 1.00 77.94 128 PRO A O 1
ATOM 992 N N . ASP A 1 129 ? -0.702 19.178 -20.122 1.00 70.06 129 ASP A N 1
ATOM 993 C CA . ASP A 1 129 ? -0.703 17.763 -20.515 1.00 70.06 129 ASP A CA 1
ATOM 994 C C . ASP A 1 129 ? 0.086 16.847 -19.566 1.00 70.06 129 ASP A C 1
ATOM 996 O O . ASP A 1 129 ? 0.140 15.640 -19.784 1.00 70.06 129 ASP A O 1
ATOM 1000 N N . GLY A 1 130 ? 0.624 17.372 -18.459 1.00 63.84 130 GLY A N 1
ATOM 1001 C CA . GLY A 1 130 ? 1.359 16.610 -17.441 1.00 63.84 130 GLY A CA 1
ATOM 1002 C C . GLY A 1 130 ? 0.567 15.428 -16.887 1.00 63.84 130 GLY A C 1
ATOM 1003 O O . GLY A 1 130 ? 1.116 14.362 -16.632 1.00 63.84 130 GLY A O 1
ATOM 1004 N N . LYS A 1 131 ? -0.761 15.581 -16.791 1.00 57.78 131 LYS A N 1
ATOM 1005 C CA . LYS A 1 131 ? -1.691 14.519 -16.370 1.00 57.78 131 LYS A CA 1
ATOM 1006 C C . LYS A 1 131 ? -1.982 13.469 -17.452 1.00 57.78 131 LYS A C 1
ATOM 1008 O O . LYS A 1 131 ? -2.534 12.422 -17.131 1.00 57.78 131 LYS A O 1
ATOM 1013 N N . LYS A 1 132 ? -1.664 13.754 -18.718 1.00 56.25 132 LYS A N 1
ATOM 1014 C CA . LYS A 1 132 ? -1.872 12.869 -19.880 1.00 56.25 132 LYS A CA 1
ATOM 1015 C C . LYS A 1 132 ? -0.573 12.209 -20.361 1.00 56.25 132 LYS A C 1
ATOM 1017 O O . LYS A 1 132 ? -0.628 11.305 -21.189 1.00 56.25 132 LYS A O 1
ATOM 1022 N N . HIS A 1 133 ? 0.576 12.669 -19.871 1.00 54.62 133 HIS A N 1
ATOM 1023 C CA . HIS A 1 133 ? 1.894 12.293 -20.363 1.00 54.62 133 HIS A CA 1
ATOM 1024 C C . HIS A 1 133 ? 2.501 11.082 -19.635 1.00 54.62 133 HIS A C 1
ATOM 1026 O O . HIS A 1 133 ? 2.397 11.013 -18.409 1.00 54.62 133 HIS A O 1
ATOM 1032 N N . PRO A 1 134 ? 3.192 10.154 -20.334 1.00 47.97 134 PRO A N 1
ATOM 1033 C CA . PRO A 1 134 ? 3.576 8.840 -19.828 1.00 47.97 134 PRO A CA 1
ATOM 1034 C C . PRO A 1 134 ? 4.332 8.695 -18.499 1.00 47.97 134 PRO A C 1
ATOM 1036 O O . PRO A 1 134 ? 4.399 7.594 -17.955 1.00 47.97 134 PRO A O 1
ATOM 1039 N N . GLY A 1 135 ? 4.880 9.777 -17.960 1.00 53.94 135 GLY A N 1
ATOM 1040 C CA . GLY A 1 135 ? 5.929 9.739 -16.945 1.00 53.94 135 GLY A CA 1
ATOM 1041 C C . GLY A 1 135 ? 5.522 9.634 -15.473 1.00 53.94 135 GLY A C 1
ATOM 1042 O O . GLY A 1 135 ? 6.425 9.679 -14.648 1.00 53.94 135 GLY A O 1
ATOM 1043 N N . THR A 1 136 ? 4.241 9.545 -15.080 1.00 55.62 136 THR A N 1
ATOM 1044 C CA . THR A 1 136 ? 3.888 9.644 -13.638 1.00 55.62 136 THR A CA 1
ATOM 1045 C C . THR A 1 136 ? 3.840 8.291 -12.897 1.00 55.62 136 THR A C 1
ATOM 1047 O O . THR A 1 136 ? 4.878 7.867 -12.414 1.00 55.62 136 THR A O 1
ATOM 1050 N N . PRO A 1 137 ? 2.711 7.611 -12.643 1.00 55.81 137 PRO A N 1
ATOM 1051 C CA . PRO A 1 137 ? 2.796 6.132 -12.508 1.00 55.81 137 PRO A CA 1
ATOM 1052 C C . PRO A 1 137 ? 1.720 5.382 -13.293 1.00 55.81 137 PRO A C 1
ATOM 1054 O O . PRO A 1 137 ? 1.948 4.268 -13.753 1.00 55.81 137 PRO A O 1
ATOM 1057 N N . HIS A 1 138 ? 0.562 6.008 -13.515 1.00 53.53 138 HIS A N 1
ATOM 1058 C CA . HIS A 1 138 ? -0.534 5.398 -14.266 1.00 53.53 138 HIS A CA 1
ATOM 1059 C C . HIS A 1 138 ? -0.105 5.020 -15.681 1.00 53.53 138 HIS A C 1
ATOM 1061 O O . HIS A 1 138 ? -0.390 3.928 -16.155 1.00 53.53 138 HIS A O 1
ATOM 1067 N N . ILE A 1 139 ? 0.658 5.881 -16.340 1.00 53.81 139 ILE A N 1
ATOM 1068 C CA . ILE A 1 139 ? 1.023 5.643 -17.728 1.00 53.81 139 ILE A CA 1
ATOM 1069 C C . ILE A 1 139 ? 2.337 4.851 -17.850 1.00 53.81 139 ILE A C 1
ATOM 1071 O O . ILE A 1 139 ? 2.511 4.141 -18.838 1.00 53.81 139 ILE A O 1
ATOM 1075 N N . ALA A 1 140 ? 3.182 4.825 -16.810 1.00 64.44 140 ALA A N 1
ATOM 1076 C CA . ALA A 1 140 ? 4.267 3.847 -16.707 1.00 64.44 140 ALA A CA 1
ATOM 1077 C C . ALA A 1 140 ? 3.700 2.421 -16.783 1.00 64.44 140 ALA A C 1
ATOM 1079 O O . ALA A 1 140 ? 4.152 1.636 -17.610 1.00 64.44 140 ALA A O 1
ATOM 1080 N N . THR A 1 141 ? 2.606 2.136 -16.062 1.00 71.06 141 THR A N 1
ATOM 1081 C CA . THR A 1 141 ? 1.937 0.827 -16.175 1.00 71.06 141 THR A CA 1
ATOM 1082 C C . THR A 1 141 ? 1.389 0.550 -17.583 1.00 71.06 141 THR A C 1
ATOM 1084 O O . THR A 1 141 ? 1.401 -0.587 -18.042 1.00 71.06 141 THR A O 1
ATOM 1087 N N . VAL A 1 142 ? 0.939 1.575 -18.319 1.00 67.75 142 VAL A N 1
ATOM 1088 C CA . VAL A 1 142 ? 0.468 1.423 -19.713 1.00 67.75 142 VAL A CA 1
ATOM 1089 C C . VAL A 1 142 ? 1.633 1.147 -20.672 1.00 67.75 142 VAL A C 1
ATOM 1091 O O . VAL A 1 142 ? 1.501 0.357 -21.610 1.00 67.75 142 VAL A O 1
ATOM 1094 N N . ALA A 1 143 ? 2.785 1.788 -20.468 1.00 63.00 143 ALA A N 1
ATOM 1095 C CA . ALA A 1 143 ? 4.004 1.484 -21.213 1.00 63.00 143 ALA A CA 1
ATOM 1096 C C . ALA A 1 143 ? 4.501 0.064 -20.896 1.00 63.00 143 ALA A C 1
ATOM 1098 O O . ALA A 1 143 ? 4.871 -0.678 -21.812 1.00 63.00 143 ALA A O 1
ATOM 1099 N N . ASP A 1 144 ? 4.421 -0.336 -19.628 1.00 75.62 144 ASP A N 1
ATOM 1100 C CA . ASP A 1 144 ? 4.761 -1.678 -19.173 1.00 75.62 144 ASP A CA 1
ATOM 1101 C C . ASP A 1 144 ? 3.883 -2.753 -19.819 1.00 75.62 144 ASP A C 1
ATOM 1103 O O . ASP A 1 144 ? 4.399 -3.806 -20.199 1.00 75.62 144 ASP A O 1
ATOM 1107 N N . ASP A 1 145 ? 2.592 -2.483 -20.020 1.00 78.25 145 ASP A N 1
ATOM 1108 C CA . ASP A 1 145 ? 1.686 -3.400 -20.720 1.00 78.25 145 ASP A CA 1
ATOM 1109 C C . ASP A 1 145 ? 2.063 -3.582 -22.184 1.00 78.25 145 ASP A C 1
ATOM 1111 O O . ASP A 1 145 ? 2.114 -4.707 -22.686 1.00 78.25 145 ASP A O 1
ATOM 1115 N N . LYS A 1 146 ? 2.399 -2.487 -22.875 1.00 70.88 146 LYS A N 1
ATOM 1116 C CA . LYS A 1 146 ? 2.893 -2.555 -24.259 1.00 70.88 146 LYS A CA 1
ATOM 1117 C C . LYS A 1 146 ? 4.194 -3.353 -24.339 1.00 70.88 146 LYS A C 1
ATOM 1119 O O . LYS A 1 146 ? 4.395 -4.089 -25.306 1.00 70.88 146 LYS A O 1
ATOM 1124 N N . PHE A 1 147 ? 5.079 -3.211 -23.352 1.00 71.88 147 PHE A N 1
ATOM 1125 C CA . PHE A 1 147 ? 6.312 -3.989 -23.278 1.00 71.88 147 PHE A CA 1
ATOM 1126 C C . PHE A 1 147 ? 6.024 -5.473 -23.021 1.00 71.88 147 PHE A C 1
ATOM 1128 O O . PHE A 1 147 ? 6.529 -6.325 -23.754 1.00 71.88 147 PHE A O 1
ATOM 1135 N N . PHE A 1 148 ? 5.173 -5.789 -22.041 1.00 81.38 148 PHE A N 1
ATOM 1136 C CA . PHE A 1 148 ? 4.776 -7.158 -21.709 1.00 81.38 148 PHE A CA 1
ATOM 1137 C C . PHE A 1 148 ? 4.134 -7.870 -22.902 1.00 81.38 148 PHE A C 1
ATOM 1139 O O . PHE A 1 148 ? 4.537 -8.984 -23.230 1.00 81.38 148 PHE A O 1
ATOM 1146 N N . ALA A 1 149 ? 3.224 -7.207 -23.621 1.00 84.00 149 ALA A N 1
ATOM 1147 C CA . ALA A 1 149 ? 2.597 -7.759 -24.821 1.00 84.00 149 ALA A CA 1
ATOM 1148 C C . ALA A 1 149 ? 3.610 -8.111 -25.929 1.00 84.00 149 ALA A C 1
ATOM 1150 O O . ALA A 1 149 ? 3.357 -9.002 -26.736 1.00 84.00 149 ALA A O 1
ATOM 1151 N N . ARG A 1 150 ? 4.761 -7.425 -25.979 1.00 77.88 150 ARG A N 1
ATOM 1152 C CA . ARG A 1 150 ? 5.808 -7.639 -26.993 1.00 77.88 150 ARG A CA 1
ATOM 1153 C C . ARG A 1 150 ? 6.882 -8.641 -26.570 1.00 77.88 150 ARG A C 1
ATOM 1155 O O . ARG A 1 150 ? 7.412 -9.334 -27.428 1.00 77.88 150 ARG A O 1
ATOM 1162 N N . GLN A 1 151 ? 7.264 -8.652 -25.293 1.00 80.25 151 GLN A N 1
ATOM 1163 C CA . GLN A 1 151 ? 8.457 -9.355 -24.788 1.00 80.25 151 GLN A CA 1
ATOM 1164 C C . GLN A 1 151 ? 8.138 -10.452 -23.757 1.00 80.25 151 GLN A C 1
ATOM 1166 O O . GLN A 1 151 ? 9.036 -11.174 -23.324 1.00 80.25 151 GLN A O 1
ATOM 1171 N N . GLY A 1 152 ? 6.876 -10.582 -23.341 1.00 83.94 152 GLY A N 1
ATOM 1172 C CA . GLY A 1 152 ? 6.447 -11.502 -22.291 1.00 83.94 152 GLY A CA 1
ATOM 1173 C C . GLY A 1 152 ? 6.899 -11.098 -20.880 1.00 83.94 152 GLY A C 1
ATOM 1174 O O . GLY A 1 152 ? 7.449 -10.018 -20.642 1.00 83.94 152 GLY A O 1
ATOM 1175 N N . GLY A 1 153 ? 6.638 -11.984 -19.911 1.00 79.81 153 GLY A N 1
ATOM 1176 C CA . GLY A 1 153 ? 6.885 -11.744 -18.481 1.00 79.81 153 GLY A CA 1
ATOM 1177 C C . GLY A 1 153 ? 8.124 -12.414 -17.886 1.00 79.81 153 GLY A C 1
ATOM 1178 O O . GLY A 1 153 ? 8.497 -12.098 -16.760 1.00 79.81 153 GLY A O 1
ATOM 1179 N N . VAL A 1 154 ? 8.784 -13.333 -18.591 1.00 81.88 154 VAL A N 1
ATOM 1180 C CA . VAL A 1 154 ? 9.921 -14.090 -18.029 1.00 81.88 154 VAL A CA 1
ATOM 1181 C C . VAL A 1 154 ? 11.228 -13.336 -18.283 1.00 81.88 154 VAL A C 1
ATOM 1183 O O . VAL A 1 154 ? 12.075 -13.745 -19.070 1.00 81.88 154 VAL A O 1
ATOM 1186 N N . ASN A 1 155 ? 11.363 -12.170 -17.656 1.00 76.44 155 ASN A N 1
ATOM 1187 C CA . ASN A 1 155 ? 12.545 -11.316 -17.743 1.00 76.44 155 ASN A CA 1
ATOM 1188 C C . ASN A 1 155 ? 12.688 -10.459 -16.474 1.00 76.44 155 ASN A C 1
ATOM 1190 O O . ASN A 1 155 ? 11.744 -10.298 -15.700 1.00 76.44 155 ASN A O 1
ATOM 1194 N N . PHE A 1 156 ? 13.878 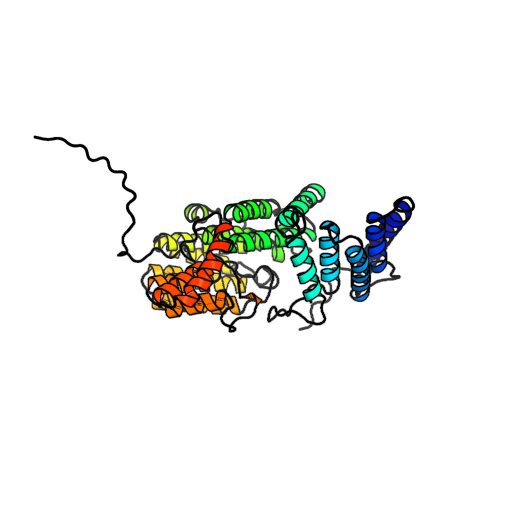-9.893 -16.259 1.00 67.94 156 PHE A N 1
ATOM 1195 C CA . PHE A 1 156 ? 14.166 -9.075 -15.073 1.00 67.94 156 PHE A CA 1
ATOM 1196 C C . PHE A 1 156 ? 13.344 -7.774 -15.021 1.00 67.94 156 PHE A C 1
ATOM 1198 O O . PHE A 1 156 ? 13.076 -7.254 -13.938 1.00 67.94 156 PHE A O 1
ATOM 1205 N N . TYR A 1 157 ? 12.893 -7.272 -16.176 1.00 76.81 157 TYR A N 1
ATOM 1206 C CA . TYR A 1 157 ? 12.053 -6.076 -16.251 1.00 76.81 157 TYR A CA 1
ATOM 1207 C C . TYR A 1 157 ? 10.699 -6.264 -15.549 1.00 76.81 157 TYR A C 1
ATOM 1209 O O . TYR A 1 157 ? 10.134 -5.297 -15.044 1.00 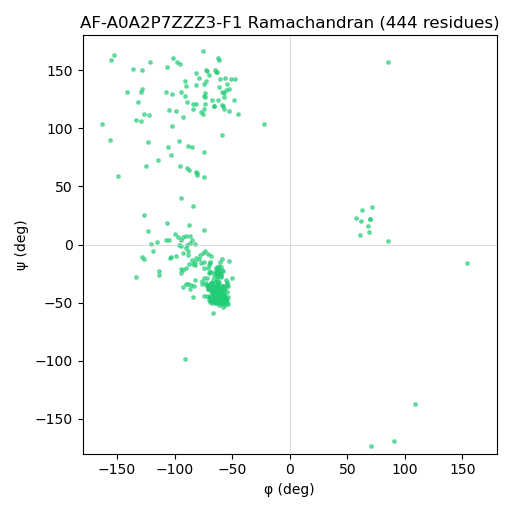76.81 157 TYR A O 1
ATOM 1217 N N . SER A 1 158 ? 10.212 -7.504 -15.416 1.00 81.88 158 SER A N 1
ATOM 1218 C CA . SER A 1 158 ? 8.982 -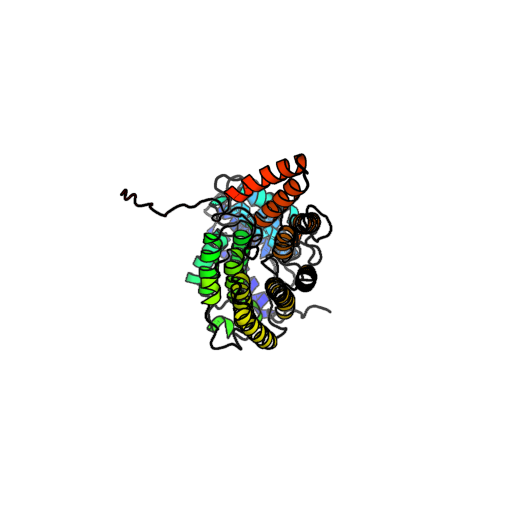7.801 -14.673 1.00 81.88 158 SER A CA 1
ATOM 1219 C C . SER A 1 158 ? 8.991 -7.279 -13.239 1.00 81.88 158 SER A C 1
ATOM 1221 O O . SER A 1 158 ? 7.944 -6.851 -12.767 1.00 81.88 158 SER A O 1
ATOM 1223 N N . PHE A 1 159 ? 10.145 -7.231 -12.562 1.00 83.31 159 PHE A N 1
ATOM 1224 C CA . PHE A 1 159 ? 10.221 -6.618 -11.232 1.00 83.31 159 PHE A CA 1
ATOM 1225 C C . PHE A 1 159 ? 9.839 -5.131 -11.273 1.00 83.31 159 PHE A C 1
ATOM 1227 O O . PHE A 1 159 ? 9.031 -4.682 -10.467 1.00 83.31 159 PHE A O 1
ATOM 1234 N N . TYR A 1 160 ? 10.374 -4.378 -12.238 1.00 81.88 160 TYR A N 1
ATOM 1235 C CA . TYR A 1 160 ? 10.088 -2.950 -12.392 1.00 81.88 160 TYR A CA 1
ATOM 1236 C C . TYR A 1 160 ? 8.640 -2.693 -12.808 1.00 81.88 160 TYR A C 1
ATOM 1238 O O . TYR A 1 160 ? 7.997 -1.821 -12.232 1.00 81.88 160 TYR A O 1
ATOM 1246 N N . ARG A 1 161 ? 8.095 -3.499 -13.729 1.00 85.25 161 ARG A N 1
ATOM 1247 C CA . ARG A 1 161 ? 6.671 -3.429 -14.091 1.00 85.25 161 ARG A CA 1
ATOM 1248 C C . ARG A 1 161 ? 5.774 -3.601 -12.865 1.00 85.25 161 ARG A C 1
ATOM 1250 O O . ARG A 1 161 ? 4.890 -2.786 -12.619 1.00 85.25 161 ARG A O 1
ATOM 1257 N N . LEU A 1 162 ? 5.992 -4.664 -12.091 1.00 91.56 162 LEU A N 1
ATOM 1258 C CA . LEU A 1 162 ? 5.170 -4.958 -10.914 1.00 91.56 162 LEU A CA 1
ATOM 1259 C C . LEU A 1 162 ? 5.332 -3.886 -9.832 1.00 91.56 162 LEU A C 1
ATOM 1261 O O . LEU A 1 162 ? 4.360 -3.489 -9.198 1.00 91.56 162 LEU A O 1
ATOM 1265 N N . HIS A 1 163 ? 6.534 -3.335 -9.690 1.00 88.44 163 HIS A N 1
ATOM 1266 C CA . HIS A 1 163 ? 6.794 -2.200 -8.817 1.00 88.44 163 HIS A CA 1
ATOM 1267 C C . HIS A 1 163 ? 6.020 -0.936 -9.236 1.00 88.44 163 HIS A C 1
ATOM 1269 O O . HIS A 1 163 ? 5.451 -0.257 -8.384 1.00 88.44 163 HIS A O 1
ATOM 1275 N N . ASN A 1 164 ? 5.940 -0.626 -10.535 1.00 83.56 164 ASN A N 1
ATOM 1276 C CA . ASN A 1 164 ? 5.161 0.513 -11.038 1.00 83.56 164 ASN A CA 1
ATOM 1277 C C . ASN A 1 164 ? 3.663 0.346 -10.755 1.00 83.56 164 ASN A C 1
ATOM 1279 O O . ASN A 1 164 ? 3.009 1.293 -10.308 1.00 83.56 164 ASN A O 1
ATOM 1283 N N . TYR A 1 165 ? 3.135 -0.866 -10.959 1.00 91.06 165 TYR A N 1
ATOM 1284 C CA . TYR A 1 165 ? 1.774 -1.213 -10.559 1.00 91.06 165 TYR A CA 1
ATOM 1285 C C . TYR A 1 165 ? 1.553 -1.006 -9.066 1.00 91.06 165 TYR A C 1
ATOM 1287 O O . TYR A 1 165 ? 0.605 -0.331 -8.670 1.00 91.06 165 TYR A O 1
ATOM 1295 N N . HIS A 1 166 ? 2.451 -1.538 -8.240 1.00 93.62 166 HIS A N 1
ATOM 1296 C CA . HIS A 1 166 ? 2.360 -1.434 -6.793 1.00 93.62 166 HIS A CA 1
ATOM 1297 C C . HIS A 1 166 ? 2.351 0.030 -6.323 1.00 93.62 166 HIS A C 1
ATOM 1299 O O . HIS A 1 166 ? 1.488 0.403 -5.530 1.00 93.62 166 HIS A O 1
ATOM 1305 N N . SER A 1 167 ? 3.215 0.885 -6.881 1.00 88.69 167 SER A N 1
ATOM 1306 C CA . SER A 1 167 ? 3.219 2.332 -6.614 1.00 88.69 167 SER A CA 1
ATOM 1307 C C . SER A 1 167 ? 1.894 3.007 -6.971 1.00 88.69 167 SER A C 1
ATOM 1309 O O . SER A 1 167 ? 1.384 3.819 -6.197 1.00 88.69 167 SER A O 1
ATOM 1311 N N . LEU A 1 168 ? 1.322 2.677 -8.134 1.00 85.81 168 LEU A N 1
ATOM 1312 C CA . LEU A 1 168 ? 0.038 3.222 -8.573 1.00 85.81 168 LEU A CA 1
ATOM 1313 C C . LEU A 1 168 ? -1.102 2.789 -7.646 1.00 85.81 168 LEU A C 1
ATOM 1315 O O . LEU A 1 168 ? -1.895 3.631 -7.230 1.00 85.81 168 LEU A O 1
ATOM 1319 N N . ILE A 1 169 ? -1.155 1.503 -7.293 1.00 94.50 169 ILE A N 1
ATOM 1320 C CA . ILE A 1 169 ? -2.155 0.949 -6.372 1.00 94.50 169 ILE A CA 1
ATOM 1321 C C . ILE A 1 169 ? -2.042 1.636 -5.008 1.00 94.50 169 ILE A C 1
ATOM 1323 O O . ILE A 1 169 ? -3.047 2.092 -4.466 1.00 94.50 169 ILE A O 1
ATOM 1327 N N . TYR A 1 170 ? -0.825 1.776 -4.476 1.00 92.44 170 TYR A N 1
ATOM 1328 C CA . TYR A 1 170 ? -0.571 2.439 -3.197 1.00 92.44 170 TYR A CA 1
ATOM 1329 C C . TYR A 1 170 ? -1.068 3.892 -3.203 1.00 92.44 170 TYR A C 1
ATOM 1331 O O . TYR A 1 170 ? -1.805 4.311 -2.308 1.00 92.44 170 TYR A O 1
ATOM 1339 N N . ALA A 1 171 ? -0.717 4.659 -4.240 1.00 88.75 171 ALA A N 1
ATOM 1340 C CA . ALA A 1 171 ? -1.158 6.043 -4.388 1.00 88.75 171 ALA A CA 1
ATOM 1341 C C . ALA A 1 171 ? -2.685 6.151 -4.519 1.00 88.75 171 ALA A C 1
ATOM 1343 O O . ALA A 1 171 ? -3.298 6.990 -3.857 1.00 88.75 171 ALA A O 1
ATOM 1344 N N . ALA A 1 172 ? -3.303 5.280 -5.321 1.00 89.75 172 ALA A N 1
ATOM 1345 C CA . ALA A 1 172 ? -4.749 5.232 -5.502 1.00 89.75 172 ALA A CA 1
ATOM 1346 C C . ALA A 1 172 ? -5.473 4.924 -4.182 1.00 89.75 172 ALA A C 1
ATOM 1348 O O . ALA A 1 172 ? -6.449 5.593 -3.842 1.00 89.75 172 ALA A O 1
ATOM 1349 N N . MET A 1 173 ? -4.957 3.986 -3.382 1.00 94.88 173 MET A N 1
ATOM 1350 C CA . MET A 1 173 ? -5.499 3.698 -2.053 1.00 94.88 173 MET A CA 1
ATOM 1351 C C . MET A 1 173 ? -5.441 4.912 -1.126 1.00 94.88 173 MET A C 1
ATOM 1353 O O . MET A 1 173 ? -6.456 5.248 -0.520 1.00 94.88 173 MET A O 1
ATOM 1357 N N . LEU A 1 174 ? -4.303 5.611 -1.036 1.00 91.44 174 LEU A N 1
ATOM 1358 C CA . LEU A 1 174 ? -4.176 6.810 -0.192 1.00 91.44 174 LEU A CA 1
ATOM 1359 C C . LEU A 1 174 ? -4.999 8.008 -0.689 1.00 91.44 174 LEU A C 1
ATOM 1361 O O . LEU A 1 174 ? -5.333 8.887 0.105 1.00 91.44 174 LEU A O 1
ATOM 1365 N N . ALA A 1 175 ? -5.322 8.048 -1.982 1.00 89.31 175 ALA A N 1
ATOM 1366 C CA . ALA A 1 175 ? -6.162 9.073 -2.595 1.00 89.31 175 ALA A CA 1
ATOM 1367 C C . ALA A 1 175 ? -7.666 8.746 -2.552 1.00 89.31 175 ALA A C 1
ATOM 1369 O O . ALA A 1 175 ? -8.471 9.577 -2.963 1.00 89.31 175 ALA A O 1
ATOM 1370 N N . GLY A 1 176 ? -8.057 7.557 -2.078 1.00 91.69 176 GLY A N 1
ATOM 1371 C CA . GLY A 1 176 ? -9.456 7.124 -2.083 1.00 91.69 176 GLY A CA 1
ATOM 1372 C C . GLY A 1 176 ? -9.989 6.800 -3.484 1.00 91.69 176 GLY A C 1
ATOM 1373 O O . GLY A 1 176 ? -11.156 7.046 -3.755 1.00 91.69 176 GLY A O 1
ATOM 1374 N N . GLN A 1 177 ? -9.138 6.301 -4.384 1.00 91.31 177 GLN A N 1
ATOM 1375 C CA . GLN A 1 177 ? -9.466 5.949 -5.772 1.00 91.31 177 GLN A CA 1
ATOM 1376 C C . GLN A 1 177 ? -9.600 4.429 -5.938 1.00 91.31 177 GLN A C 1
ATOM 1378 O O . GLN A 1 177 ? -8.696 3.753 -6.439 1.00 91.31 177 GLN A O 1
ATOM 1383 N N . SER A 1 178 ? -10.728 3.884 -5.494 1.00 94.94 178 SER A N 1
ATOM 1384 C CA . SER A 1 178 ? -11.052 2.456 -5.535 1.00 94.94 178 SER A CA 1
ATOM 1385 C C . SER A 1 178 ? -10.989 1.870 -6.939 1.00 94.94 178 SER A C 1
ATOM 1387 O O . SER A 1 178 ? -10.373 0.821 -7.132 1.00 94.94 178 SER A O 1
ATOM 1389 N N . ARG A 1 179 ? -11.533 2.566 -7.943 1.00 89.50 179 ARG A N 1
ATOM 1390 C CA . ARG A 1 179 ? -11.570 2.070 -9.322 1.00 89.50 179 ARG A CA 1
ATOM 1391 C C . ARG A 1 179 ? -10.166 1.931 -9.897 1.00 89.50 179 ARG A C 1
ATOM 1393 O O . ARG A 1 179 ? -9.853 0.913 -10.503 1.00 89.50 179 ARG A O 1
ATOM 1400 N N . VAL A 1 180 ? -9.313 2.933 -9.667 1.00 86.00 180 VAL A N 1
ATOM 1401 C CA . VAL A 1 180 ? -7.918 2.918 -10.135 1.00 86.00 180 VAL A CA 1
ATOM 1402 C C . VAL A 1 180 ? -7.133 1.813 -9.434 1.00 86.00 180 VAL A C 1
ATOM 1404 O O . VAL A 1 180 ? -6.385 1.096 -10.095 1.00 86.00 180 VAL A O 1
ATOM 1407 N N . ALA A 1 181 ? -7.309 1.645 -8.120 1.00 94.12 181 ALA A N 1
ATOM 1408 C CA . ALA A 1 181 ? -6.630 0.598 -7.361 1.00 94.12 181 ALA A CA 1
ATOM 1409 C C . ALA A 1 181 ? -7.026 -0.810 -7.840 1.00 94.12 181 ALA A C 1
ATOM 1411 O O . ALA A 1 181 ? -6.138 -1.626 -8.083 1.00 94.12 181 ALA A O 1
ATOM 1412 N N . LEU A 1 182 ? -8.328 -1.070 -8.023 1.00 97.19 182 LEU A N 1
ATOM 1413 C CA . LEU A 1 182 ? -8.862 -2.357 -8.484 1.00 97.19 182 LEU A CA 1
ATOM 1414 C C . LEU A 1 182 ? -8.417 -2.692 -9.914 1.00 97.19 182 LEU A C 1
ATOM 1416 O O . LEU A 1 182 ? -7.845 -3.753 -10.144 1.00 97.19 182 LEU A O 1
ATOM 1420 N N . GLU A 1 183 ? -8.573 -1.757 -10.854 1.00 93.69 183 GLU A N 1
ATOM 1421 C CA . GLU A 1 183 ? -8.129 -1.950 -12.243 1.00 93.69 183 GLU A CA 1
ATOM 1422 C C . GLU A 1 183 ? -6.616 -2.217 -12.320 1.00 93.69 183 GLU A C 1
ATOM 1424 O O . GLU A 1 183 ? -6.145 -3.066 -13.079 1.00 93.69 183 GLU A O 1
ATOM 1429 N N . SER A 1 184 ? -5.831 -1.502 -11.510 1.00 92.00 184 SER A N 1
ATOM 1430 C CA . SER A 1 184 ? -4.374 -1.643 -11.505 1.00 92.00 184 SER A CA 1
ATOM 1431 C C . SER A 1 184 ? -3.922 -2.968 -10.898 1.00 92.00 184 SER A C 1
ATOM 1433 O O . SER A 1 184 ? -2.968 -3.557 -11.404 1.00 92.00 184 SER A O 1
ATOM 1435 N N . VAL A 1 185 ? -4.585 -3.459 -9.842 1.00 97.44 185 VAL A N 1
ATOM 1436 C CA . VAL A 1 185 ? -4.253 -4.773 -9.267 1.00 97.44 185 VAL A CA 1
ATOM 1437 C C . VAL A 1 185 ? -4.679 -5.914 -10.193 1.00 97.44 185 VAL A C 1
ATOM 1439 O O . VAL A 1 185 ? -3.910 -6.859 -10.344 1.00 97.44 185 VAL A O 1
ATOM 1442 N N . ASP A 1 186 ? -5.804 -5.789 -10.908 1.00 97.25 186 ASP A N 1
ATOM 1443 C CA . ASP A 1 186 ? -6.211 -6.750 -11.946 1.00 97.25 186 ASP A CA 1
ATOM 1444 C C . ASP A 1 186 ? -5.139 -6.873 -13.037 1.00 97.25 186 ASP A C 1
ATOM 1446 O O . ASP A 1 186 ? -4.696 -7.972 -13.381 1.00 97.25 186 ASP A O 1
ATOM 1450 N N . ARG A 1 187 ? -4.667 -5.729 -13.549 1.00 94.94 187 ARG A N 1
ATOM 1451 C CA . ARG A 1 187 ? -3.598 -5.684 -14.554 1.00 94.94 187 ARG A CA 1
ATOM 1452 C C . ARG A 1 187 ? -2.286 -6.244 -14.010 1.00 94.94 187 ARG A C 1
ATOM 1454 O O . ARG A 1 187 ? -1.641 -7.037 -14.693 1.00 94.94 187 ARG A O 1
ATOM 1461 N N . MET A 1 188 ? -1.905 -5.887 -12.783 1.00 95.69 188 MET A N 1
ATOM 1462 C CA . MET A 1 188 ? -0.679 -6.374 -12.150 1.00 95.69 188 MET A CA 1
ATOM 1463 C C . MET A 1 188 ? -0.656 -7.903 -12.058 1.00 95.69 188 MET A C 1
ATOM 1465 O O . MET A 1 188 ? 0.283 -8.529 -12.560 1.00 95.69 188 MET A O 1
ATOM 1469 N N . GLU A 1 189 ? -1.699 -8.491 -11.466 1.00 96.69 189 GLU A N 1
ATOM 1470 C CA . GLU A 1 189 ? -1.845 -9.940 -11.294 1.00 96.69 189 GLU A CA 1
ATOM 1471 C C . GLU A 1 189 ? -1.871 -10.664 -12.644 1.00 96.69 189 GLU A C 1
ATOM 1473 O O . GLU A 1 189 ? -1.194 -11.679 -12.805 1.00 96.69 189 GLU A O 1
ATOM 1478 N N . GLY A 1 190 ? -2.548 -10.095 -13.649 1.00 94.81 190 GLY A N 1
ATOM 1479 C CA . GLY A 1 190 ? -2.595 -10.639 -15.008 1.00 94.81 190 GLY A CA 1
ATOM 1480 C C . GLY A 1 190 ? -1.229 -10.758 -15.696 1.00 94.81 190 GLY A C 1
ATOM 1481 O O . GLY A 1 190 ? -1.081 -11.535 -16.640 1.00 94.81 190 GLY A O 1
ATOM 1482 N N . THR A 1 191 ? -0.203 -10.041 -15.220 1.00 92.94 191 THR A N 1
ATOM 1483 C CA . THR A 1 191 ? 1.169 -10.158 -15.746 1.00 92.94 191 THR A CA 1
ATOM 1484 C C . THR A 1 191 ? 2.073 -11.111 -14.956 1.00 92.94 191 THR A C 1
ATOM 1486 O O . THR A 1 191 ? 3.241 -11.290 -15.327 1.00 92.94 191 THR A O 1
ATOM 1489 N N . ILE A 1 192 ? 1.564 -11.731 -13.885 1.00 93.81 192 ILE A N 1
ATOM 1490 C CA . ILE A 1 192 ? 2.282 -12.716 -13.070 1.00 93.81 192 ILE A CA 1
ATOM 1491 C C . ILE A 1 192 ? 1.855 -14.119 -13.498 1.00 93.81 192 ILE A C 1
ATOM 1493 O O . ILE A 1 192 ? 0.717 -14.528 -13.305 1.00 93.81 192 ILE A O 1
ATOM 1497 N N . THR A 1 193 ? 2.789 -14.889 -14.055 1.00 91.00 193 THR A N 1
ATOM 1498 C CA . THR A 1 193 ? 2.531 -16.277 -14.468 1.00 91.00 193 THR A CA 1
ATOM 1499 C C . THR A 1 193 ? 3.195 -17.270 -13.522 1.00 91.00 193 THR A C 1
ATOM 1501 O O . THR A 1 193 ? 4.247 -16.987 -12.944 1.00 91.00 193 THR A O 1
ATOM 1504 N N . GLU A 1 194 ? 2.631 -18.471 -13.405 1.00 92.19 194 GLU A N 1
ATOM 1505 C CA . GLU A 1 194 ? 3.232 -19.552 -12.614 1.00 92.19 194 GLU A CA 1
ATOM 1506 C C . GLU A 1 194 ? 4.646 -19.901 -13.110 1.00 92.19 194 GLU A C 1
ATOM 1508 O O . GLU A 1 194 ? 5.576 -20.002 -12.313 1.00 92.19 194 GLU A O 1
ATOM 1513 N N . ALA A 1 195 ? 4.850 -19.968 -14.432 1.00 91.19 195 ALA A N 1
ATOM 1514 C CA . ALA A 1 195 ? 6.162 -20.205 -15.040 1.00 91.19 195 ALA A CA 1
ATOM 1515 C C . ALA A 1 195 ? 7.217 -19.174 -14.591 1.00 91.19 195 ALA A C 1
ATOM 1517 O O . ALA A 1 195 ? 8.370 -19.522 -14.318 1.00 91.19 195 ALA A O 1
ATOM 1518 N N . MET A 1 196 ? 6.816 -17.905 -14.454 1.00 90.75 196 MET A N 1
ATOM 1519 C CA . MET A 1 196 ? 7.687 -16.866 -13.914 1.00 90.75 196 MET A CA 1
ATOM 1520 C C . MET A 1 196 ? 8.056 -17.164 -12.457 1.00 90.75 196 MET A C 1
ATOM 1522 O O . MET A 1 196 ? 9.233 -17.099 -12.122 1.00 90.75 196 MET A O 1
ATOM 1526 N N . LEU A 1 197 ? 7.102 -17.540 -11.601 1.00 94.19 197 LEU A N 1
ATOM 1527 C CA . LEU A 1 197 ? 7.370 -17.849 -10.189 1.00 94.19 197 LEU A CA 1
ATOM 1528 C C . LEU A 1 197 ? 8.196 -19.134 -10.002 1.00 94.19 197 LEU A C 1
ATOM 1530 O O . LEU A 1 197 ? 9.029 -19.214 -9.097 1.00 94.19 197 LEU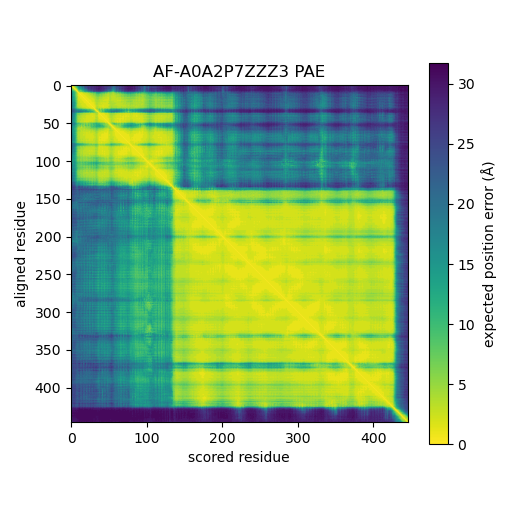 A O 1
ATOM 1534 N N . LEU A 1 198 ? 8.025 -20.124 -10.879 1.00 94.06 198 LEU A N 1
ATOM 1535 C CA . LEU A 1 198 ? 8.796 -21.369 -10.861 1.00 94.06 198 LEU A CA 1
ATOM 1536 C C . LEU A 1 198 ? 10.266 -21.179 -11.265 1.00 94.06 198 LEU A C 1
ATOM 1538 O O . LEU A 1 198 ? 11.097 -22.029 -10.931 1.00 94.06 198 LEU A O 1
ATOM 1542 N N . THR A 1 199 ? 10.611 -20.064 -11.918 1.00 90.94 199 THR A N 1
ATOM 1543 C CA . THR A 1 199 ? 11.990 -19.744 -12.311 1.00 90.94 199 THR A CA 1
ATOM 1544 C C . THR A 1 199 ? 12.907 -19.683 -11.082 1.00 90.94 199 THR A C 1
ATOM 1546 O O . THR A 1 199 ? 12.699 -18.892 -10.159 1.00 90.94 199 THR A O 1
ATOM 1549 N N . LYS A 1 200 ? 13.933 -20.547 -11.063 1.00 89.38 200 LYS A N 1
ATOM 1550 C CA . LYS A 1 200 ? 14.871 -20.696 -9.932 1.00 89.38 200 LYS A CA 1
ATOM 1551 C C . LYS A 1 200 ? 16.126 -19.833 -10.051 1.00 89.38 200 LYS A C 1
ATOM 1553 O O . LYS A 1 200 ? 16.751 -19.556 -9.030 1.00 89.38 200 LYS A O 1
ATOM 1558 N N . SER A 1 201 ? 16.482 -19.407 -11.264 1.00 83.44 201 SER A N 1
ATOM 1559 C CA . SER A 1 201 ? 17.635 -18.543 -11.524 1.00 83.44 201 SER A CA 1
ATOM 1560 C C . SER A 1 201 ? 17.254 -17.387 -12.462 1.00 83.44 201 SER A C 1
ATOM 1562 O O . SER A 1 201 ? 17.030 -17.635 -13.647 1.00 83.44 201 SER A O 1
ATOM 1564 N N . PRO A 1 202 ? 17.152 -16.142 -11.952 1.00 83.00 202 PRO A N 1
ATOM 1565 C CA . PRO A 1 202 ? 17.112 -15.800 -10.523 1.00 83.00 202 PRO A CA 1
ATOM 1566 C C . PRO A 1 202 ? 15.869 -16.409 -9.831 1.00 83.00 202 PRO A C 1
ATOM 1568 O O . PRO A 1 202 ? 14.919 -16.779 -10.518 1.00 83.00 202 PRO A O 1
ATOM 1571 N N . PRO A 1 203 ? 15.839 -16.545 -8.489 1.00 89.19 203 PRO A N 1
ATOM 1572 C CA . PRO A 1 203 ? 14.719 -17.165 -7.776 1.00 89.19 203 PRO A CA 1
ATOM 1573 C C . PRO A 1 203 ? 13.508 -16.223 -7.736 1.00 89.19 203 PRO A C 1
ATOM 1575 O O . PRO A 1 203 ? 13.264 -15.551 -6.737 1.00 89.19 203 PRO A O 1
ATOM 1578 N N . MET A 1 204 ? 12.756 -16.151 -8.831 1.00 91.31 204 MET A N 1
ATOM 1579 C CA . MET A 1 204 ? 11.760 -15.104 -9.089 1.00 91.31 204 MET A CA 1
ATOM 1580 C C . MET A 1 204 ? 10.657 -15.041 -8.031 1.00 91.31 204 MET A C 1
ATOM 1582 O O . MET A 1 204 ? 10.298 -13.949 -7.595 1.00 91.31 204 MET A O 1
ATOM 1586 N N . ALA A 1 205 ? 10.174 -16.182 -7.529 1.00 95.06 205 ALA A N 1
ATOM 1587 C CA . ALA A 1 205 ? 9.158 -16.179 -6.477 1.00 95.06 205 ALA A CA 1
ATOM 1588 C C . ALA A 1 205 ? 9.605 -15.458 -5.191 1.00 95.06 205 ALA A C 1
ATOM 1590 O O . ALA A 1 205 ? 8.760 -14.931 -4.477 1.00 95.06 205 ALA A O 1
ATOM 1591 N N . ASN A 1 206 ? 10.912 -15.367 -4.902 1.00 95.25 206 ASN A N 1
ATOM 1592 C CA . ASN A 1 206 ? 11.402 -14.603 -3.748 1.00 95.25 206 ASN A CA 1
ATOM 1593 C C . ASN A 1 206 ? 11.117 -13.103 -3.853 1.00 95.25 206 ASN A C 1
ATOM 1595 O O . ASN A 1 206 ? 11.053 -12.447 -2.823 1.00 95.25 206 ASN A O 1
ATOM 1599 N N . TRP A 1 207 ? 10.953 -12.581 -5.066 1.00 91.75 207 TRP A N 1
ATOM 1600 C CA . TRP A 1 207 ? 10.835 -11.148 -5.332 1.00 91.75 207 TRP A CA 1
ATOM 1601 C C . TRP A 1 207 ? 9.456 -10.756 -5.845 1.00 91.75 207 TRP A C 1
ATOM 1603 O O . TRP A 1 207 ? 9.083 -9.595 -5.727 1.00 91.75 207 TRP A O 1
ATOM 1613 N N . LEU A 1 208 ? 8.743 -11.693 -6.480 1.00 94.94 208 LEU A N 1
ATOM 1614 C CA . LEU A 1 208 ? 7.545 -11.375 -7.257 1.00 94.94 208 LEU A CA 1
ATOM 1615 C C . LEU A 1 208 ? 6.252 -11.946 -6.676 1.00 94.94 208 LEU A C 1
ATOM 1617 O O . LEU A 1 208 ? 5.180 -11.439 -6.983 1.00 94.94 208 LEU A O 1
ATOM 1621 N N . GLU A 1 209 ? 6.322 -13.000 -5.861 1.00 96.88 209 GLU A N 1
ATOM 1622 C CA . GLU A 1 209 ? 5.107 -13.676 -5.393 1.00 96.88 209 GLU A CA 1
ATOM 1623 C C . GLU A 1 209 ? 4.261 -12.786 -4.474 1.00 96.88 209 GLU A C 1
ATOM 1625 O O . GLU A 1 209 ? 3.039 -12.870 -4.511 1.00 96.88 209 GLU A O 1
ATOM 1630 N N . PHE A 1 210 ? 4.882 -11.875 -3.717 1.00 96.50 210 PHE A N 1
ATOM 1631 C CA . PHE A 1 210 ? 4.153 -10.984 -2.813 1.00 96.50 210 PHE A CA 1
ATOM 1632 C C . PHE A 1 210 ? 3.185 -10.036 -3.540 1.00 96.50 210 PHE A C 1
ATOM 1634 O O . PHE A 1 210 ? 2.185 -9.636 -2.950 1.00 96.50 210 PHE A O 1
ATOM 1641 N N . PHE A 1 211 ? 3.440 -9.683 -4.807 1.00 97.25 211 PHE A N 1
ATOM 1642 C CA . PHE A 1 211 ? 2.562 -8.773 -5.550 1.00 97.25 211 PHE A CA 1
ATOM 1643 C C . PHE A 1 211 ? 1.147 -9.353 -5.714 1.00 97.25 211 PHE A C 1
ATOM 1645 O O . PHE A 1 211 ? 0.183 -8.595 -5.756 1.00 97.25 211 PHE A O 1
ATOM 1652 N N . LEU A 1 212 ? 0.997 -10.685 -5.710 1.00 97.94 212 LEU A N 1
ATOM 1653 C CA . LEU A 1 212 ? -0.308 -11.361 -5.718 1.00 97.94 212 LEU A CA 1
ATOM 1654 C C . LEU A 1 212 ? -1.087 -11.194 -4.399 1.00 97.94 212 LEU A C 1
ATOM 1656 O O . LEU A 1 212 ? -2.288 -11.438 -4.353 1.00 97.94 212 LEU A O 1
ATOM 1660 N N . ALA A 1 213 ? -0.434 -10.757 -3.320 1.00 97.31 213 ALA A N 1
ATOM 1661 C CA . ALA A 1 213 ? -1.082 -10.468 -2.043 1.00 97.31 213 ALA A CA 1
ATOM 1662 C C . ALA A 1 213 ? -1.599 -9.019 -1.935 1.00 97.31 213 ALA A C 1
ATOM 1664 O O . ALA A 1 213 ? -2.317 -8.691 -0.989 1.00 97.31 213 ALA A O 1
ATOM 1665 N N . VAL A 1 214 ? -1.264 -8.133 -2.883 1.00 98.00 214 VAL A N 1
ATOM 1666 C CA . VAL A 1 214 ? -1.616 -6.700 -2.825 1.00 98.00 214 VAL A CA 1
ATOM 1667 C C . VAL A 1 214 ? -3.130 -6.478 -2.831 1.00 98.00 214 VAL A C 1
ATOM 1669 O O . VAL A 1 214 ? -3.616 -5.597 -2.118 1.00 98.00 214 VAL A O 1
ATOM 1672 N N . ARG A 1 215 ? -3.895 -7.309 -3.553 1.00 98.50 215 ARG A N 1
ATOM 1673 C CA . ARG A 1 215 ? -5.364 -7.222 -3.608 1.00 98.50 215 ARG A CA 1
ATOM 1674 C C . ARG A 1 215 ? -6.017 -7.265 -2.234 1.00 98.50 215 ARG A C 1
ATOM 1676 O O . ARG A 1 215 ? -6.999 -6.563 -2.017 1.00 98.50 215 ARG A O 1
ATOM 1683 N N . VAL A 1 216 ? -5.456 -8.024 -1.292 1.00 98.56 216 VAL A N 1
ATOM 1684 C CA . VAL A 1 216 ? -5.965 -8.085 0.084 1.00 98.56 216 VAL A CA 1
ATOM 1685 C C . VAL A 1 216 ? -6.018 -6.688 0.702 1.00 98.56 216 VAL A C 1
ATOM 1687 O O . VAL A 1 216 ? -7.050 -6.299 1.245 1.00 98.56 216 VAL A O 1
ATOM 1690 N N . HIS A 1 217 ? -4.951 -5.899 0.561 1.00 98.06 217 HIS A N 1
ATOM 1691 C CA . HIS A 1 217 ? -4.913 -4.540 1.095 1.00 98.06 217 HIS A CA 1
ATOM 1692 C C . HIS A 1 217 ? -5.915 -3.617 0.396 1.00 98.06 217 HIS A C 1
ATOM 1694 O O . HIS A 1 217 ? -6.582 -2.831 1.068 1.00 98.06 217 HIS A O 1
ATOM 1700 N N . VAL A 1 218 ? -6.061 -3.741 -0.930 1.00 98.38 218 VAL A N 1
ATOM 1701 C CA . VAL A 1 218 ? -7.042 -2.967 -1.710 1.00 98.38 218 VAL A CA 1
ATOM 1702 C C . VAL A 1 218 ? -8.457 -3.223 -1.194 1.00 98.38 218 VAL A C 1
ATOM 1704 O O . VAL A 1 218 ? -9.177 -2.275 -0.887 1.00 98.38 218 VAL A O 1
ATOM 1707 N N . LEU A 1 219 ? -8.842 -4.491 -1.029 1.00 98.69 219 LEU A N 1
ATOM 1708 C CA . LEU A 1 219 ? -10.184 -4.841 -0.562 1.00 98.69 219 LEU A CA 1
ATOM 1709 C C . LEU A 1 219 ? -10.435 -4.371 0.880 1.00 98.69 219 LEU A C 1
ATOM 1711 O O . LEU A 1 219 ? -11.514 -3.852 1.159 1.00 98.69 219 LEU A O 1
ATOM 1715 N N . ILE A 1 220 ? -9.443 -4.472 1.777 1.00 98.12 220 ILE A N 1
ATOM 1716 C CA . ILE A 1 220 ? -9.561 -3.951 3.152 1.00 98.12 220 ILE A CA 1
ATOM 1717 C C . ILE A 1 220 ? -9.719 -2.425 3.153 1.00 98.12 220 ILE A C 1
ATOM 1719 O O . ILE A 1 220 ? -10.594 -1.905 3.844 1.00 98.12 220 ILE A O 1
ATOM 1723 N N . ARG A 1 221 ? -8.896 -1.694 2.385 1.00 97.12 221 ARG A N 1
ATOM 1724 C CA . ARG A 1 221 ? -8.918 -0.219 2.339 1.00 97.12 221 ARG A CA 1
ATOM 1725 C C . ARG A 1 221 ? -10.304 0.323 2.015 1.00 97.12 221 ARG A C 1
ATOM 1727 O O . ARG A 1 221 ? -10.708 1.323 2.599 1.00 97.12 221 ARG A O 1
ATOM 1734 N N . PHE A 1 222 ? -10.990 -0.324 1.079 1.00 97.06 222 PHE A N 1
ATOM 1735 C CA . PHE A 1 222 ? -12.292 0.109 0.580 1.00 97.06 222 PHE A CA 1
ATOM 1736 C C . PHE A 1 222 ? -13.471 -0.643 1.211 1.00 97.06 222 PHE A C 1
ATOM 1738 O O . PHE A 1 222 ? -14.600 -0.484 0.758 1.00 97.06 222 PHE A O 1
ATOM 1745 N N . GLY A 1 223 ? -13.231 -1.451 2.250 1.00 96.50 223 GLY A N 1
ATOM 1746 C CA . GLY A 1 223 ? -14.288 -2.162 2.970 1.00 96.50 223 GLY A CA 1
ATOM 1747 C C . GLY A 1 223 ? -15.063 -3.166 2.112 1.00 96.50 223 GLY A C 1
ATOM 1748 O O . GLY A 1 223 ? -16.241 -3.419 2.361 1.00 96.50 223 GLY A O 1
ATOM 1749 N N . LEU A 1 224 ? -14.422 -3.745 1.093 1.00 97.69 224 LEU A N 1
ATOM 1750 C CA . LEU A 1 224 ? -15.021 -4.714 0.170 1.00 97.69 224 LEU A CA 1
ATOM 1751 C C . LEU A 1 224 ? -15.039 -6.114 0.803 1.00 97.69 224 LEU A C 1
ATOM 1753 O O . LEU A 1 224 ? -14.398 -7.059 0.341 1.00 97.69 224 LEU A O 1
ATOM 1757 N N . TRP A 1 225 ? -15.752 -6.234 1.926 1.00 98.00 225 TRP A N 1
ATOM 1758 C CA . TRP A 1 225 ? -15.700 -7.399 2.811 1.00 98.00 225 TRP A CA 1
ATOM 1759 C C . TRP A 1 225 ? -16.205 -8.682 2.158 1.00 98.00 225 TRP A C 1
ATOM 1761 O O . TRP A 1 225 ? -15.619 -9.743 2.371 1.00 98.00 225 TRP A O 1
ATOM 1771 N N . SER A 1 226 ? -17.272 -8.600 1.361 1.00 98.44 226 SER A N 1
ATOM 1772 C CA . SER A 1 226 ? -17.822 -9.755 0.642 1.00 98.44 226 SER A CA 1
ATOM 1773 C C . SER A 1 226 ? -16.814 -10.324 -0.356 1.00 98.44 226 SER A C 1
ATOM 1775 O O . SER A 1 226 ? -16.569 -11.530 -0.353 1.00 98.44 226 SER A O 1
ATOM 1777 N N . ASP A 1 227 ? -16.166 -9.457 -1.136 1.00 98.50 227 ASP A N 1
ATOM 1778 C CA . ASP A 1 227 ? -15.157 -9.856 -2.122 1.00 98.50 227 ASP A CA 1
ATOM 1779 C C . ASP A 1 227 ? -13.924 -10.450 -1.435 1.00 98.50 227 ASP A C 1
ATOM 1781 O O . ASP A 1 227 ? -13.397 -11.482 -1.853 1.00 98.50 227 ASP A O 1
ATOM 1785 N N . LEU A 1 228 ? -13.504 -9.854 -0.314 1.00 98.50 228 LEU A N 1
ATOM 1786 C CA . LEU A 1 228 ? -12.368 -10.334 0.469 1.00 98.50 228 LEU A CA 1
ATOM 1787 C C . LEU A 1 228 ? -12.626 -11.720 1.074 1.00 98.50 228 LEU A C 1
ATOM 1789 O O . LEU A 1 228 ? -11.766 -12.603 1.016 1.00 98.50 228 LEU A O 1
ATOM 1793 N N . LYS A 1 229 ? -13.837 -11.952 1.593 1.00 98.75 229 LYS A N 1
ATOM 1794 C CA . LYS A 1 229 ? -14.274 -13.276 2.064 1.00 98.75 229 LYS A CA 1
ATOM 1795 C C . LYS A 1 229 ? -14.334 -14.297 0.934 1.00 98.75 229 LYS A C 1
ATOM 1797 O O . LYS A 1 229 ? -14.052 -15.470 1.180 1.00 98.75 229 LYS A O 1
ATOM 1802 N N . ALA A 1 230 ? -14.653 -13.874 -0.286 1.00 98.62 230 ALA A N 1
ATOM 1803 C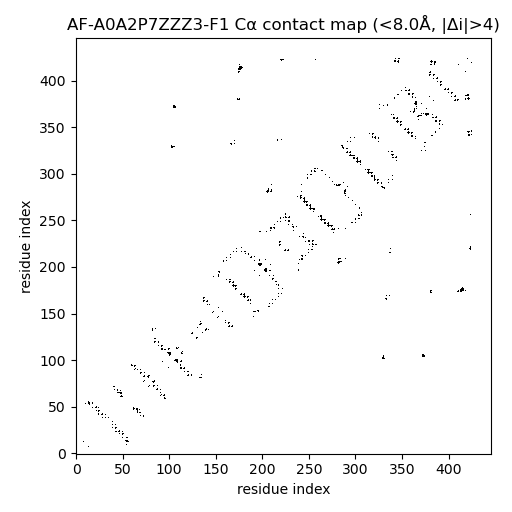 CA . ALA A 1 230 ? -14.772 -14.746 -1.450 1.00 98.62 230 ALA A CA 1
ATOM 1804 C C . ALA A 1 230 ? -13.431 -15.093 -2.124 1.00 98.62 230 ALA A C 1
ATOM 1806 O O . ALA A 1 230 ? -13.405 -16.021 -2.931 1.00 98.62 230 ALA A O 1
ATOM 1807 N N . LEU A 1 231 ? -12.319 -14.418 -1.785 1.00 98.44 231 LEU A N 1
ATOM 1808 C CA . LEU A 1 231 ? -11.022 -14.685 -2.421 1.00 98.44 231 LEU A CA 1
ATOM 1809 C C . LEU A 1 231 ? -10.639 -16.179 -2.362 1.00 98.44 231 LEU A C 1
ATOM 1811 O O . LEU A 1 231 ? -10.753 -16.801 -1.297 1.00 98.44 231 LEU A O 1
ATOM 1815 N N . PRO A 1 232 ? -10.170 -16.777 -3.469 1.00 97.88 232 PRO A N 1
ATOM 1816 C CA . PRO A 1 232 ? -9.751 -18.172 -3.481 1.00 97.88 232 PRO A CA 1
ATOM 1817 C C . PRO A 1 232 ? -8.436 -18.360 -2.717 1.00 97.88 232 PRO A C 1
ATOM 1819 O O . PRO A 1 232 ? -7.578 -17.481 -2.694 1.00 97.88 232 PRO A O 1
ATOM 1822 N N . ILE A 1 233 ? -8.257 -19.539 -2.118 1.00 98.00 233 ILE A N 1
ATOM 1823 C CA . ILE A 1 233 ? -6.957 -19.962 -1.585 1.00 98.00 233 ILE A CA 1
ATOM 1824 C C . ILE A 1 233 ? -6.209 -20.717 -2.694 1.00 98.00 233 ILE A C 1
ATOM 1826 O O . ILE A 1 233 ? -6.787 -21.652 -3.256 1.00 98.00 233 ILE A O 1
ATOM 1830 N N . PRO A 1 234 ? -4.951 -20.355 -3.017 1.00 96.69 234 PRO A N 1
ATOM 1831 C CA . PRO A 1 234 ? -4.163 -21.071 -4.017 1.00 96.69 234 PRO A CA 1
ATOM 1832 C C . PRO A 1 234 ? -4.017 -22.564 -3.695 1.00 96.69 234 PRO A C 1
ATOM 1834 O O . PRO A 1 234 ? -3.859 -22.948 -2.534 1.00 96.69 234 PRO A O 1
ATOM 1837 N N . THR A 1 235 ? -4.026 -23.413 -4.726 1.00 96.19 235 THR A N 1
ATOM 1838 C CA . THR A 1 235 ? -3.812 -24.860 -4.559 1.00 96.19 235 THR A CA 1
ATOM 1839 C C . THR A 1 235 ? -2.373 -25.166 -4.136 1.00 96.19 235 THR A C 1
ATOM 1841 O O . THR A 1 235 ? -2.165 -25.884 -3.159 1.00 96.19 235 THR A O 1
ATOM 1844 N N . ASP A 1 236 ? -1.375 -24.584 -4.813 1.00 97.44 236 ASP A N 1
ATOM 1845 C CA . ASP A 1 236 ? 0.035 -24.700 -4.420 1.00 97.44 236 ASP A CA 1
ATOM 1846 C C . ASP A 1 236 ? 0.404 -23.648 -3.362 1.00 97.44 236 ASP A C 1
ATOM 1848 O O . ASP A 1 236 ? 0.953 -22.581 -3.639 1.00 97.44 236 ASP A O 1
ATOM 1852 N N . GLN A 1 237 ? 0.118 -23.960 -2.103 1.00 97.50 237 GLN A N 1
ATOM 1853 C CA . GLN A 1 237 ? 0.418 -23.067 -0.979 1.00 97.50 237 GLN A CA 1
ATOM 1854 C C . GLN A 1 237 ? 1.916 -22.998 -0.630 1.00 97.50 237 GLN A C 1
ATOM 1856 O O . GLN A 1 237 ? 2.298 -22.218 0.244 1.00 97.50 237 GLN A O 1
ATOM 1861 N N . VAL A 1 238 ? 2.771 -23.802 -1.275 1.00 96.31 238 VAL A N 1
ATOM 1862 C CA . VAL A 1 238 ? 4.231 -23.717 -1.117 1.00 96.31 238 VAL A CA 1
ATOM 1863 C C . VAL A 1 238 ? 4.784 -22.646 -2.050 1.00 96.31 238 VAL A C 1
ATOM 1865 O O . VAL A 1 238 ? 5.583 -21.809 -1.624 1.00 96.31 238 VAL A O 1
ATOM 1868 N N . LEU A 1 239 ? 4.344 -22.631 -3.311 1.00 97.38 239 LEU A N 1
ATOM 1869 C CA . LEU A 1 239 ? 4.720 -21.587 -4.258 1.00 97.38 239 LEU A CA 1
ATOM 1870 C C . LEU A 1 239 ? 4.124 -20.235 -3.847 1.00 97.38 239 LEU A C 1
ATOM 1872 O O . LEU A 1 239 ? 4.874 -19.263 -3.714 1.00 97.38 239 LEU A O 1
ATOM 1876 N N . TYR A 1 240 ? 2.815 -20.212 -3.574 1.00 98.38 240 TYR A N 1
ATOM 1877 C CA . TYR A 1 240 ? 2.011 -19.027 -3.248 1.00 98.38 240 TYR A CA 1
ATOM 1878 C C . TYR A 1 240 ? 1.877 -18.794 -1.733 1.00 98.38 240 TYR A C 1
ATOM 1880 O O . TYR A 1 240 ? 0.798 -18.475 -1.218 1.00 98.38 240 TYR A O 1
ATOM 1888 N N . CYS A 1 241 ? 2.958 -19.017 -0.983 1.00 98.50 241 CYS A N 1
ATOM 1889 C CA . CYS A 1 241 ? 2.936 -18.984 0.478 1.00 98.50 241 CYS A CA 1
ATOM 1890 C C . CYS A 1 241 ? 2.547 -17.606 1.046 1.00 98.50 241 CYS A C 1
ATOM 1892 O O . CYS A 1 241 ? 1.762 -17.545 1.994 1.00 98.50 241 CYS A O 1
ATOM 1894 N N . THR A 1 242 ? 3.042 -16.504 0.464 1.00 98.38 242 THR A N 1
ATOM 1895 C CA . THR A 1 242 ? 2.720 -15.140 0.925 1.00 98.38 242 THR A CA 1
ATOM 1896 C C . THR A 1 242 ? 1.264 -14.815 0.634 1.00 98.38 242 THR A C 1
ATOM 1898 O O . THR A 1 242 ? 0.542 -14.354 1.514 1.00 98.38 242 THR A O 1
ATOM 1901 N N . THR A 1 243 ? 0.817 -15.122 -0.584 1.00 98.56 243 THR A N 1
ATOM 1902 C CA . THR A 1 243 ? -0.564 -14.938 -1.040 1.00 98.56 243 THR A CA 1
ATOM 1903 C C . THR A 1 243 ? -1.536 -15.697 -0.143 1.00 98.56 243 THR A C 1
ATOM 1905 O O . THR A 1 243 ? -2.544 -15.142 0.285 1.00 98.56 243 THR A O 1
ATOM 1908 N N . THR A 1 244 ? -1.211 -16.942 0.213 1.00 98.81 244 THR A N 1
ATOM 1909 C CA . THR A 1 244 ? -2.036 -17.775 1.102 1.00 98.81 244 THR A CA 1
ATOM 1910 C C . THR A 1 244 ? -2.144 -17.157 2.500 1.00 98.81 244 THR A C 1
ATOM 1912 O O . THR A 1 244 ? -3.255 -16.979 3.001 1.00 98.81 244 THR A O 1
ATOM 1915 N N . ALA A 1 245 ? -1.014 -16.787 3.116 1.00 98.75 245 ALA A N 1
ATOM 1916 C CA . ALA A 1 245 ? -1.003 -16.177 4.448 1.00 98.75 245 ALA A CA 1
ATOM 1917 C C . ALA A 1 245 ? -1.797 -14.862 4.477 1.00 98.75 245 ALA A C 1
ATOM 1919 O O . ALA A 1 245 ? -2.690 -14.687 5.306 1.00 98.75 245 ALA A O 1
ATOM 1920 N N . MET A 1 246 ? -1.548 -13.978 3.509 1.00 98.62 246 MET A N 1
ATOM 1921 C CA . MET A 1 246 ? -2.239 -12.693 3.414 1.00 98.62 246 MET A CA 1
ATOM 1922 C C . MET A 1 246 ? -3.729 -12.844 3.090 1.00 98.62 246 MET A C 1
ATOM 1924 O O . MET A 1 246 ? -4.535 -12.075 3.606 1.00 98.62 246 MET A O 1
ATOM 1928 N N . THR A 1 247 ? -4.132 -13.842 2.297 1.00 98.81 247 THR A N 1
ATOM 1929 C CA . THR A 1 247 ? -5.556 -14.078 2.000 1.00 98.81 247 THR A CA 1
ATOM 1930 C C . THR A 1 247 ? -6.317 -14.524 3.247 1.00 98.81 247 THR A C 1
ATOM 1932 O O . THR A 1 247 ? -7.413 -14.025 3.498 1.00 98.81 247 THR A O 1
ATOM 1935 N N . HIS A 1 248 ? -5.741 -15.407 4.070 1.00 98.81 248 HIS A N 1
ATOM 1936 C CA . HIS A 1 248 ? -6.344 -15.774 5.355 1.00 98.81 248 HIS A CA 1
ATOM 1937 C C . HIS A 1 248 ? -6.391 -14.593 6.331 1.00 98.81 248 HIS A C 1
ATOM 1939 O O . HIS A 1 248 ? -7.437 -14.365 6.935 1.00 98.81 248 HIS A O 1
ATOM 1945 N N . TYR A 1 249 ? -5.318 -13.799 6.429 1.00 98.81 249 TYR A N 1
ATOM 1946 C CA . TYR A 1 249 ? -5.322 -12.540 7.185 1.00 98.81 249 TYR A CA 1
ATOM 1947 C C . TYR A 1 249 ? -6.472 -11.621 6.745 1.00 98.81 249 TYR A C 1
ATOM 1949 O O . TYR A 1 249 ? -7.276 -11.191 7.569 1.00 98.81 249 TYR A O 1
ATOM 1957 N N . GLY A 1 250 ? -6.604 -11.375 5.441 1.00 98.56 250 GLY A N 1
ATOM 1958 C CA . GLY A 1 250 ? -7.646 -10.511 4.898 1.00 98.56 250 GLY A CA 1
ATOM 1959 C C . GLY A 1 250 ? -9.057 -11.028 5.162 1.00 98.56 250 GLY A C 1
ATOM 1960 O O . GLY A 1 250 ? -9.921 -10.269 5.597 1.00 98.56 250 GLY A O 1
ATOM 1961 N N . LYS A 1 251 ? -9.293 -12.331 4.969 1.00 98.81 251 LYS A N 1
ATOM 1962 C CA . LYS A 1 251 ? -10.569 -12.968 5.327 1.00 98.81 251 LYS A CA 1
ATOM 1963 C C . LYS A 1 251 ? -10.876 -12.799 6.814 1.00 98.81 251 LYS A C 1
ATOM 1965 O O . LYS A 1 251 ? -12.015 -12.492 7.154 1.00 98.81 251 LYS A O 1
ATOM 1970 N N . ALA A 1 252 ? -9.882 -12.961 7.687 1.00 98.69 252 ALA A N 1
ATOM 1971 C CA . ALA A 1 252 ? -10.052 -12.794 9.126 1.00 98.69 252 ALA A CA 1
ATOM 1972 C C . ALA A 1 252 ? -10.454 -11.354 9.492 1.00 98.69 252 ALA A C 1
ATOM 1974 O O . ALA A 1 252 ? -11.446 -11.172 10.198 1.00 98.69 252 ALA A O 1
ATOM 1975 N N . ILE A 1 253 ? -9.779 -10.344 8.921 1.00 98.25 253 ILE A N 1
ATOM 1976 C CA . ILE A 1 253 ? -10.175 -8.928 9.040 1.00 98.25 253 ILE A CA 1
ATOM 1977 C C . ILE A 1 253 ? -11.615 -8.726 8.560 1.00 98.25 253 ILE A C 1
ATOM 1979 O O . ILE A 1 253 ? -12.415 -8.116 9.260 1.00 98.25 253 ILE A O 1
ATOM 1983 N N . ALA A 1 254 ? -11.976 -9.263 7.391 1.00 98.12 254 ALA A N 1
ATOM 1984 C CA . ALA A 1 254 ? -13.313 -9.098 6.826 1.00 98.12 254 ALA A CA 1
ATOM 1985 C C . ALA A 1 254 ? -14.410 -9.732 7.690 1.00 98.12 254 ALA A C 1
ATOM 1987 O O . ALA A 1 254 ? -15.507 -9.187 7.777 1.00 98.12 254 ALA A O 1
ATOM 1988 N N . HIS A 1 255 ? -14.154 -10.891 8.303 1.00 98.44 255 HIS A N 1
ATOM 1989 C CA . HIS A 1 255 ? -15.093 -11.508 9.241 1.00 98.44 255 HIS A CA 1
ATOM 1990 C C . HIS A 1 255 ? -15.227 -10.668 10.515 1.00 98.44 255 HIS A C 1
ATOM 1992 O O . HIS A 1 255 ? -16.354 -10.321 10.879 1.00 98.44 255 HIS A O 1
ATOM 1998 N N . ALA A 1 256 ? -14.110 -10.244 11.111 1.00 96.69 256 ALA A N 1
ATOM 1999 C CA . ALA A 1 256 ? -14.108 -9.418 12.315 1.00 96.69 256 ALA A CA 1
ATOM 2000 C C . ALA A 1 256 ? -14.808 -8.063 12.095 1.00 96.69 256 ALA A C 1
ATOM 2002 O O . ALA A 1 256 ? -15.718 -7.720 12.845 1.00 96.69 256 ALA A O 1
ATOM 2003 N N . ALA A 1 257 ? -14.498 -7.351 11.007 1.00 94.38 257 ALA A N 1
ATOM 2004 C CA . ALA A 1 257 ? -15.125 -6.073 10.654 1.00 94.38 257 ALA A CA 1
ATOM 2005 C C . ALA A 1 257 ? -16.646 -6.175 10.420 1.00 94.38 257 ALA A C 1
ATOM 2007 O O . ALA A 1 257 ? -17.355 -5.175 10.472 1.00 94.38 257 ALA A O 1
ATOM 2008 N N . THR A 1 258 ? -17.161 -7.385 10.182 1.00 95.62 258 THR A N 1
ATOM 2009 C CA . THR A 1 258 ? -18.600 -7.671 10.046 1.00 95.62 258 THR A CA 1
ATOM 2010 C C . THR A 1 258 ? -19.200 -8.399 11.256 1.00 95.62 258 THR A C 1
ATOM 2012 O O . THR A 1 258 ? -20.261 -9.004 11.130 1.00 95.62 258 THR A O 1
ATOM 2015 N N . ASN A 1 259 ? -18.529 -8.357 12.414 1.00 95.19 259 ASN A N 1
ATOM 2016 C CA . ASN A 1 259 ? -18.938 -8.983 13.681 1.00 95.19 259 ASN A CA 1
ATOM 2017 C C . ASN A 1 259 ? -19.065 -10.521 13.666 1.00 95.19 259 ASN A C 1
ATOM 2019 O O . ASN A 1 259 ? -19.687 -11.104 14.550 1.00 95.19 259 ASN A O 1
ATOM 2023 N N . ASP A 1 260 ? -18.435 -11.209 12.713 1.00 97.06 260 ASP A N 1
ATOM 2024 C CA . ASP A 1 260 ? -18.358 -12.675 12.678 1.00 97.06 260 ASP A CA 1
ATOM 2025 C C . ASP A 1 260 ? -17.043 -13.154 13.314 1.00 97.06 260 ASP A C 1
ATOM 2027 O O . ASP A 1 260 ? -16.127 -13.642 12.648 1.00 97.06 260 ASP A O 1
ATOM 2031 N N . VAL A 1 261 ? -16.920 -12.947 14.627 1.00 97.06 261 VAL A N 1
ATOM 2032 C CA . VAL A 1 261 ? -15.685 -13.220 15.386 1.00 97.06 261 VAL A CA 1
ATOM 2033 C C . VAL A 1 261 ? -15.293 -14.698 15.327 1.00 97.06 261 VAL A C 1
ATOM 2035 O O . VAL A 1 261 ? -14.115 -15.015 15.192 1.00 97.06 261 VAL A O 1
ATOM 2038 N N . ALA A 1 262 ? -16.270 -15.609 15.348 1.00 98.12 262 ALA A N 1
ATOM 2039 C CA . ALA A 1 262 ? -16.007 -17.044 15.291 1.00 98.12 262 ALA A CA 1
ATOM 2040 C C . ALA A 1 262 ? -15.270 -17.438 14.001 1.00 98.12 262 ALA A C 1
ATOM 2042 O O . ALA A 1 262 ? -14.265 -18.149 14.049 1.00 98.12 262 ALA A O 1
ATOM 2043 N N . GLN A 1 263 ? -15.716 -16.938 12.845 1.00 98.44 263 GLN A N 1
ATOM 2044 C CA . GLN A 1 263 ? -15.005 -17.193 11.592 1.00 98.44 263 GLN A CA 1
ATOM 2045 C C . GLN A 1 263 ? -13.716 -16.383 11.468 1.00 98.44 263 GLN A C 1
ATOM 2047 O O . GLN A 1 263 ? -12.768 -16.856 10.835 1.00 98.44 263 GLN A O 1
ATOM 2052 N N . ALA A 1 264 ? -13.637 -15.202 12.088 1.00 98.50 264 ALA A N 1
ATOM 2053 C CA . ALA A 1 264 ? -12.386 -14.458 12.173 1.00 98.50 264 ALA A CA 1
ATOM 2054 C C . ALA A 1 264 ? -11.302 -15.274 12.897 1.00 98.50 264 ALA A C 1
ATOM 2056 O O . ALA A 1 264 ? -10.184 -15.370 12.396 1.00 98.50 264 ALA A O 1
ATOM 2057 N N . ASP A 1 265 ? -11.645 -15.947 13.999 1.00 98.44 265 ASP A N 1
ATOM 2058 C CA . ASP A 1 265 ? -10.736 -16.828 14.739 1.00 98.44 265 ASP A CA 1
ATOM 2059 C C . ASP A 1 265 ? -10.282 -18.041 13.921 1.00 98.44 265 ASP A C 1
ATOM 2061 O O . ASP A 1 265 ? -9.094 -18.383 13.916 1.00 98.44 265 ASP A O 1
ATOM 2065 N N . VAL A 1 266 ? -11.196 -18.659 13.165 1.00 98.69 266 VAL A N 1
ATOM 2066 C CA . VAL A 1 266 ? -10.852 -19.747 12.235 1.00 98.69 266 VAL A CA 1
ATOM 2067 C C . VAL A 1 266 ? -9.844 -19.263 11.190 1.00 98.69 266 VAL A C 1
ATOM 2069 O O . VAL A 1 266 ? -8.813 -19.902 10.971 1.00 98.69 266 VAL A O 1
ATOM 2072 N N . GLN A 1 267 ? -10.102 -18.116 10.556 1.00 98.75 267 GLN A N 1
ATOM 2073 C CA . GLN A 1 267 ? -9.200 -17.555 9.547 1.00 98.75 267 GLN A CA 1
ATOM 2074 C C . GLN A 1 267 ? -7.875 -17.070 10.151 1.00 98.75 267 GLN A C 1
ATOM 2076 O O . GLN A 1 267 ? -6.834 -17.225 9.514 1.00 98.75 267 GLN A O 1
ATOM 2081 N N . ARG A 1 268 ? -7.872 -16.571 11.393 1.00 98.62 268 ARG A N 1
ATOM 2082 C CA . ARG A 1 268 ? -6.652 -16.237 12.140 1.00 98.62 268 ARG A CA 1
ATOM 2083 C C . ARG A 1 268 ? -5.768 -17.464 12.333 1.00 98.62 268 ARG A C 1
ATOM 2085 O O . ARG A 1 268 ? -4.584 -17.408 12.012 1.00 98.62 268 ARG A O 1
ATOM 2092 N N . ALA A 1 269 ? -6.328 -18.586 12.788 1.00 98.62 269 ALA A N 1
ATOM 2093 C CA . ALA A 1 269 ? -5.569 -19.825 12.958 1.00 98.62 269 ALA A CA 1
ATOM 2094 C C . ALA A 1 269 ? -4.957 -20.312 11.630 1.00 98.62 269 ALA A C 1
ATOM 2096 O O . ALA A 1 269 ? -3.790 -20.711 11.586 1.00 98.62 269 ALA A O 1
ATOM 2097 N N . LEU A 1 270 ? -5.717 -20.221 10.532 1.00 98.69 270 LEU A N 1
ATOM 2098 C CA . LEU A 1 270 ? -5.242 -20.558 9.186 1.00 98.69 270 LEU A CA 1
ATOM 2099 C C . LEU A 1 270 ? -4.140 -19.605 8.696 1.00 98.69 270 LEU A C 1
ATOM 2101 O O . LEU A 1 270 ? -3.148 -20.066 8.130 1.00 98.69 270 LEU A O 1
ATOM 2105 N N . SER A 1 271 ? -4.276 -18.302 8.956 1.00 98.38 271 SER A N 1
ATOM 2106 C CA . SER A 1 271 ? -3.262 -17.285 8.652 1.00 98.38 271 SER A CA 1
ATOM 2107 C C . SER A 1 271 ? -1.952 -17.579 9.380 1.00 98.38 271 SER A C 1
ATOM 2109 O O . SER A 1 271 ? -0.901 -17.672 8.747 1.00 98.38 271 SER A O 1
ATOM 2111 N N . THR A 1 272 ? -2.019 -17.840 10.688 1.00 98.19 272 THR A N 1
ATOM 2112 C CA . THR A 1 272 ? -0.857 -18.199 11.511 1.00 98.19 272 THR A CA 1
ATOM 2113 C C . THR A 1 272 ? -0.166 -19.457 10.986 1.00 98.19 272 THR A C 1
ATOM 2115 O O . THR A 1 272 ? 1.053 -19.472 10.818 1.00 98.19 272 THR A O 1
ATOM 2118 N N . ALA A 1 273 ? -0.926 -20.504 10.650 1.00 98.06 273 ALA A N 1
ATOM 2119 C CA . ALA A 1 273 ? -0.369 -21.726 10.072 1.00 98.06 273 ALA A CA 1
ATOM 2120 C C . ALA A 1 273 ? 0.288 -21.490 8.697 1.00 98.06 273 ALA A C 1
ATOM 2122 O O . ALA A 1 273 ? 1.346 -22.054 8.411 1.00 98.06 273 ALA A O 1
ATOM 2123 N N . ALA A 1 274 ? -0.314 -20.656 7.845 1.00 98.31 274 ALA A N 1
ATOM 2124 C CA . ALA A 1 274 ? 0.234 -20.304 6.538 1.00 98.31 274 ALA A CA 1
ATOM 2125 C C . ALA A 1 274 ? 1.498 -19.433 6.651 1.00 98.31 274 ALA A C 1
ATOM 2127 O O . ALA A 1 274 ? 2.451 -19.652 5.902 1.00 98.31 274 ALA A O 1
ATOM 2128 N N . ALA A 1 275 ? 1.554 -18.514 7.618 1.00 97.88 275 ALA A N 1
ATOM 2129 C CA . ALA A 1 275 ? 2.712 -17.661 7.876 1.00 97.88 275 ALA A CA 1
ATOM 2130 C C . ALA A 1 275 ? 3.986 -18.474 8.168 1.00 97.88 275 ALA A C 1
ATOM 2132 O O . ALA A 1 275 ? 5.057 -18.129 7.670 1.00 97.88 275 ALA A O 1
ATOM 2133 N N . PHE A 1 276 ? 3.878 -19.607 8.877 1.00 96.81 276 PHE A N 1
ATOM 2134 C CA . PHE A 1 276 ? 5.015 -20.509 9.125 1.00 96.81 276 PHE A CA 1
ATOM 2135 C C . PHE A 1 276 ? 5.607 -21.143 7.857 1.00 96.81 276 PHE A C 1
ATOM 2137 O O . PHE A 1 276 ? 6.745 -21.611 7.883 1.00 96.81 276 PHE A O 1
ATOM 2144 N N . ARG A 1 277 ? 4.865 -21.16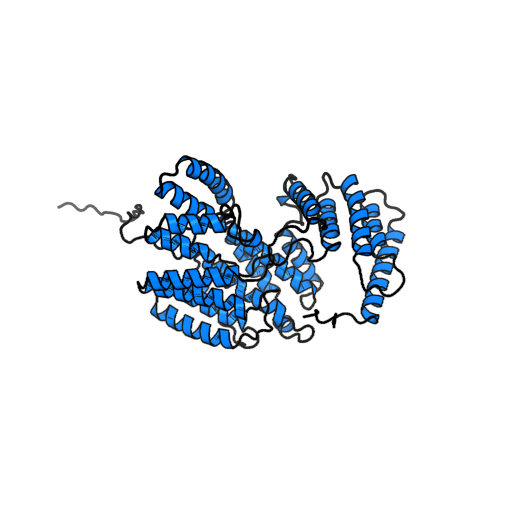8 6.743 1.00 96.75 277 ARG A N 1
ATOM 2145 C CA . ARG A 1 277 ? 5.351 -21.696 5.457 1.00 96.75 277 ARG A CA 1
ATOM 2146 C C . ARG A 1 277 ? 6.123 -20.662 4.649 1.00 96.75 277 ARG A C 1
ATOM 2148 O O . ARG A 1 277 ? 6.779 -21.033 3.679 1.00 96.75 277 ARG A O 1
ATOM 2155 N N . VAL A 1 278 ? 6.046 -19.382 5.015 1.00 98.44 278 VAL A N 1
ATOM 2156 C CA . VAL A 1 278 ? 6.727 -18.307 4.295 1.00 98.44 278 VAL A CA 1
ATOM 2157 C C . VAL A 1 278 ? 8.213 -18.317 4.663 1.00 98.44 278 VAL A C 1
ATOM 2159 O O . VAL A 1 278 ? 8.567 -18.040 5.811 1.00 98.44 278 VAL A O 1
ATOM 2162 N N . PRO A 1 279 ? 9.125 -18.614 3.719 1.00 97.88 279 PRO A N 1
ATOM 2163 C CA . PRO A 1 279 ? 10.543 -18.637 4.030 1.00 97.88 279 PRO A CA 1
ATOM 2164 C C . PRO A 1 279 ? 11.080 -17.206 4.215 1.00 97.88 279 PRO A C 1
ATOM 2166 O O . PRO A 1 279 ? 10.639 -16.288 3.517 1.00 97.88 279 PRO A O 1
ATOM 2169 N N . PRO A 1 280 ? 12.121 -16.997 5.047 1.00 97.25 280 PRO A N 1
ATOM 2170 C CA . PRO A 1 280 ? 12.762 -15.686 5.214 1.00 97.25 280 PRO A CA 1
ATOM 2171 C C . PRO A 1 280 ? 13.342 -15.079 3.926 1.00 97.25 280 PRO A C 1
ATOM 2173 O O . PRO A 1 280 ? 13.716 -13.908 3.919 1.00 97.25 280 PRO A O 1
ATOM 2176 N N . SER A 1 281 ? 13.456 -15.873 2.854 1.00 96.44 281 SER A N 1
ATOM 2177 C CA . SER A 1 281 ? 13.907 -15.437 1.532 1.00 96.44 281 SER A CA 1
ATOM 2178 C C . SER A 1 281 ? 12.835 -14.724 0.707 1.00 96.44 281 SER A C 1
ATOM 2180 O O . SER A 1 281 ? 13.184 -14.165 -0.329 1.00 96.44 281 SER A O 1
ATOM 2182 N N . ARG A 1 282 ? 11.554 -14.766 1.104 1.00 97.50 282 ARG A N 1
ATOM 2183 C CA . ARG A 1 282 ? 10.484 -13.991 0.460 1.00 97.50 282 ARG A CA 1
ATOM 2184 C C . ARG A 1 282 ? 10.610 -12.521 0.845 1.00 97.50 282 ARG A C 1
ATOM 2186 O O . ARG A 1 282 ? 10.725 -12.192 2.030 1.00 97.50 282 ARG A O 1
ATOM 2193 N N . LEU A 1 283 ? 10.574 -11.653 -0.158 1.00 95.50 283 LEU A N 1
ATOM 2194 C CA . LEU A 1 283 ? 10.810 -10.226 -0.022 1.00 95.50 283 LEU A CA 1
ATOM 2195 C C . LEU A 1 283 ? 9.672 -9.432 -0.660 1.00 95.50 283 LEU A C 1
ATOM 2197 O O . LEU A 1 283 ? 9.324 -9.669 -1.814 1.00 95.50 283 LEU A O 1
ATOM 2201 N N . ASP A 1 284 ? 9.197 -8.434 0.073 1.00 94.06 284 ASP A N 1
ATOM 2202 C CA . ASP A 1 284 ? 8.753 -7.176 -0.519 1.00 94.06 284 ASP A CA 1
ATOM 2203 C C . ASP A 1 284 ? 9.953 -6.240 -0.404 1.00 94.06 284 ASP A C 1
ATOM 2205 O O . ASP A 1 284 ? 10.228 -5.658 0.647 1.00 94.06 284 ASP A O 1
ATOM 2209 N N . PHE A 1 285 ? 10.800 -6.265 -1.430 1.00 87.31 285 PHE A N 1
ATOM 2210 C CA . PHE A 1 285 ? 12.164 -5.774 -1.309 1.00 87.31 285 PHE A CA 1
ATOM 2211 C C . PHE A 1 285 ? 12.202 -4.306 -0.837 1.00 87.31 285 PHE A C 1
ATOM 2213 O O . PHE A 1 285 ? 11.573 -3.458 -1.465 1.00 87.31 285 PHE A O 1
ATOM 2220 N N . PRO A 1 286 ? 13.003 -3.967 0.199 1.00 90.25 286 PRO A N 1
ATOM 2221 C CA . PRO A 1 286 ? 14.026 -4.769 0.879 1.00 90.25 286 PRO A CA 1
ATOM 2222 C C . PRO A 1 286 ? 13.546 -5.459 2.170 1.00 90.25 286 PRO A C 1
ATOM 2224 O O . PRO A 1 286 ? 14.365 -6.030 2.896 1.00 90.25 286 PRO A O 1
ATOM 2227 N N . ASN A 1 287 ? 12.255 -5.388 2.482 1.00 94.25 287 ASN A N 1
ATOM 2228 C CA . ASN A 1 287 ? 11.652 -5.997 3.659 1.00 94.25 287 ASN A CA 1
ATOM 2229 C C . ASN A 1 287 ? 11.419 -7.493 3.454 1.00 94.25 287 ASN A C 1
ATOM 2231 O O . ASN A 1 287 ? 11.067 -7.961 2.371 1.00 94.25 287 ASN A O 1
ATOM 2235 N N . ARG A 1 288 ? 11.614 -8.269 4.521 1.00 97.62 288 ARG A N 1
ATOM 2236 C CA . ARG A 1 288 ? 11.265 -9.690 4.508 1.00 97.62 288 ARG A CA 1
ATOM 2237 C C . ARG A 1 288 ? 9.773 -9.821 4.760 1.00 97.62 288 ARG A C 1
ATOM 2239 O O . ARG A 1 288 ? 9.261 -9.204 5.692 1.00 97.62 288 ARG A O 1
ATOM 2246 N N . ILE A 1 289 ? 9.102 -10.691 4.011 1.00 98.25 289 ILE A N 1
ATOM 2247 C CA . ILE A 1 289 ? 7.671 -10.948 4.221 1.00 98.25 289 ILE A CA 1
ATOM 2248 C C . ILE A 1 289 ? 7.406 -11.431 5.653 1.00 98.25 289 ILE A C 1
ATOM 2250 O O . ILE A 1 289 ? 6.432 -11.019 6.266 1.00 98.25 289 ILE A O 1
ATOM 2254 N N . VAL A 1 290 ? 8.315 -12.212 6.247 1.00 98.31 290 VAL A N 1
ATOM 2255 C CA . VAL A 1 290 ? 8.193 -12.654 7.650 1.00 98.31 290 VAL A CA 1
ATOM 2256 C C . VAL A 1 290 ? 8.203 -11.510 8.676 1.00 98.31 290 VAL A C 1
ATOM 2258 O O . VAL A 1 290 ? 7.730 -11.703 9.791 1.00 98.31 290 VAL A O 1
ATOM 2261 N N . ASP A 1 291 ? 8.742 -10.334 8.338 1.00 98.06 291 ASP A N 1
ATOM 2262 C CA . ASP A 1 291 ? 8.651 -9.146 9.195 1.00 98.06 291 ASP A CA 1
ATOM 2263 C C . ASP A 1 291 ? 7.351 -8.375 8.933 1.00 98.06 291 ASP A C 1
ATOM 2265 O O . ASP A 1 291 ? 6.705 -7.949 9.884 1.00 98.06 291 ASP A O 1
ATOM 2269 N N . ILE A 1 292 ? 6.918 -8.280 7.672 1.00 97.81 292 ILE A N 1
ATOM 2270 C CA . ILE A 1 292 ? 5.623 -7.688 7.293 1.00 97.81 292 ILE A CA 1
ATOM 2271 C C . ILE A 1 292 ? 4.456 -8.452 7.935 1.00 97.81 292 ILE A C 1
ATOM 2273 O O . ILE A 1 292 ? 3.519 -7.845 8.448 1.00 97.81 292 ILE A O 1
ATOM 2277 N N . LEU A 1 293 ? 4.537 -9.783 7.996 1.00 98.50 293 LEU A N 1
ATOM 2278 C CA . LEU A 1 293 ? 3.518 -10.615 8.639 1.00 98.50 293 LEU A CA 1
ATOM 2279 C C . LEU A 1 293 ? 3.370 -10.336 10.141 1.00 98.50 293 LEU A C 1
ATOM 2281 O O . LEU A 1 293 ? 2.305 -10.601 10.684 1.00 98.50 293 LEU A O 1
ATOM 2285 N N . LYS A 1 294 ? 4.374 -9.757 10.815 1.00 98.50 294 LYS A N 1
ATOM 2286 C CA . LYS A 1 294 ? 4.223 -9.322 12.216 1.00 98.50 294 LYS A CA 1
ATOM 2287 C C . LYS A 1 294 ? 3.249 -8.151 12.327 1.00 98.50 294 LYS A C 1
ATOM 2289 O O . LYS A 1 294 ? 2.420 -8.150 13.227 1.00 98.50 294 LYS A O 1
ATOM 2294 N N . VAL A 1 295 ? 3.302 -7.207 11.380 1.00 98.44 295 VAL A N 1
ATOM 2295 C CA . VAL A 1 295 ? 2.324 -6.110 11.287 1.00 98.44 295 VAL A CA 1
ATOM 2296 C C . VAL A 1 295 ? 0.927 -6.688 11.067 1.00 98.44 295 VAL A C 1
ATOM 2298 O O . VAL A 1 295 ? 0.002 -6.346 11.797 1.00 98.44 295 VAL A O 1
ATOM 2301 N N . ALA A 1 296 ? 0.786 -7.619 10.117 1.00 98.25 296 ALA A N 1
ATOM 2302 C CA . ALA A 1 296 ? -0.489 -8.269 9.816 1.00 98.25 296 ALA A CA 1
ATOM 2303 C C . ALA A 1 296 ? -1.079 -9.001 11.036 1.00 98.25 296 ALA A C 1
ATOM 2305 O O . ALA A 1 296 ? -2.254 -8.816 11.347 1.00 98.25 296 ALA A O 1
ATOM 2306 N N . THR A 1 297 ? -0.272 -9.784 11.757 1.00 98.50 297 THR A N 1
ATOM 2307 C CA . THR A 1 297 ? -0.712 -10.492 12.968 1.00 98.50 297 THR A CA 1
ATOM 2308 C C . THR A 1 297 ? -1.204 -9.519 14.037 1.00 98.50 297 THR A C 1
ATOM 2310 O O . THR A 1 297 ? -2.334 -9.654 14.491 1.00 98.50 297 THR A O 1
ATOM 2313 N N . SER A 1 298 ? -0.419 -8.492 14.374 1.00 98.69 298 SER A N 1
ATOM 2314 C CA . SER A 1 298 ? -0.809 -7.499 15.383 1.00 98.69 298 SER A CA 1
ATOM 2315 C C . SER A 1 298 ? -2.059 -6.706 14.981 1.00 98.69 298 SER A C 1
ATOM 2317 O O . SER A 1 298 ? -2.929 -6.457 15.811 1.00 98.69 298 SER A O 1
ATOM 2319 N N . MET A 1 299 ? -2.203 -6.358 13.699 1.00 97.94 299 MET A N 1
ATOM 2320 C CA . MET A 1 299 ? -3.420 -5.722 13.178 1.00 97.94 299 MET A CA 1
ATOM 2321 C C . MET A 1 299 ? -4.648 -6.622 13.342 1.00 97.94 299 MET A C 1
ATOM 2323 O O . MET A 1 299 ? -5.717 -6.146 13.715 1.00 97.94 299 MET A O 1
ATOM 2327 N N . LEU A 1 300 ? -4.498 -7.919 13.059 1.00 98.06 300 LEU A N 1
ATOM 2328 C CA . LEU A 1 300 ? -5.584 -8.888 13.157 1.00 98.06 300 LEU A CA 1
ATOM 2329 C C . LEU A 1 300 ? -5.993 -9.172 14.599 1.00 98.06 300 LEU A C 1
ATOM 2331 O O . LEU A 1 300 ? -7.185 -9.177 14.898 1.00 98.06 300 LEU A O 1
ATOM 2335 N N . ASP A 1 301 ? -5.022 -9.381 15.484 1.00 98.31 301 ASP A N 1
ATOM 2336 C CA . ASP A 1 301 ? -5.293 -9.597 16.903 1.00 98.31 301 ASP A CA 1
ATOM 2337 C C . ASP A 1 301 ? -5.955 -8.362 17.528 1.00 98.31 301 ASP A C 1
ATOM 2339 O O . ASP A 1 301 ? -6.901 -8.501 18.301 1.00 98.31 301 ASP A O 1
ATOM 2343 N N . GLY A 1 302 ? -5.537 -7.157 17.121 1.00 97.88 302 GLY A N 1
ATOM 2344 C CA . GLY A 1 302 ? -6.182 -5.906 17.514 1.00 97.88 302 GLY A CA 1
ATOM 2345 C C . GLY A 1 302 ? -7.640 -5.813 17.061 1.00 97.88 302 GLY A C 1
ATOM 2346 O O . GLY A 1 302 ? -8.515 -5.519 17.872 1.00 97.88 302 GLY A O 1
ATOM 2347 N N . GLU A 1 303 ? -7.922 -6.101 15.787 1.00 96.56 303 GLU A N 1
ATOM 2348 C CA . GLU A 1 303 ? -9.292 -6.082 15.258 1.00 96.56 303 GLU A CA 1
ATOM 2349 C C . GLU A 1 303 ? -10.185 -7.111 15.971 1.00 96.56 303 GLU A C 1
ATOM 2351 O O . GLU A 1 303 ? -11.278 -6.765 16.411 1.00 96.56 303 GLU A O 1
ATOM 2356 N N . ILE A 1 304 ? -9.729 -8.359 16.137 1.00 97.75 304 ILE A N 1
ATOM 2357 C CA . ILE A 1 304 ? -10.519 -9.412 16.798 1.00 97.75 304 ILE A CA 1
ATOM 2358 C C . ILE A 1 304 ? -10.784 -9.067 18.266 1.00 97.75 304 ILE A C 1
ATOM 2360 O O . ILE A 1 304 ? -11.939 -9.122 18.692 1.00 97.75 304 ILE A O 1
ATOM 2364 N N . ALA A 1 305 ? -9.757 -8.664 19.022 1.00 98.00 305 ALA A N 1
ATOM 2365 C CA . ALA A 1 305 ? -9.915 -8.286 20.426 1.00 98.00 305 ALA A CA 1
ATOM 2366 C C . ALA A 1 305 ? -10.902 -7.118 20.583 1.00 98.00 305 ALA A C 1
ATOM 2368 O O . ALA A 1 305 ? -11.742 -7.125 21.482 1.00 98.00 305 ALA A O 1
ATOM 2369 N N . TYR A 1 306 ? -10.876 -6.148 19.660 1.00 96.56 306 TYR A N 1
ATOM 2370 C CA . TYR A 1 306 ? -11.817 -5.030 19.690 1.00 96.56 306 TYR A CA 1
ATOM 2371 C C . TYR A 1 306 ? -13.265 -5.510 19.540 1.00 96.56 306 TYR A C 1
ATOM 2373 O O . TYR A 1 306 ? -14.147 -5.070 20.275 1.00 96.56 306 TYR A O 1
ATOM 2381 N N . ARG A 1 307 ? -13.512 -6.461 18.630 1.00 95.12 307 ARG A N 1
ATOM 2382 C CA . ARG A 1 307 ? -14.842 -7.062 18.414 1.00 95.12 307 ARG A CA 1
ATOM 2383 C C . ARG A 1 307 ? -15.305 -7.958 19.549 1.00 95.12 307 ARG A C 1
ATOM 2385 O O . ARG A 1 307 ? -16.505 -8.131 19.727 1.00 95.12 307 ARG A O 1
ATOM 2392 N N . GLN A 1 308 ? -14.371 -8.508 20.313 1.00 95.38 308 GLN A N 1
ATOM 2393 C CA . GLN A 1 308 ? -14.661 -9.270 21.526 1.00 95.38 308 GLN A CA 1
ATOM 2394 C C . GLN A 1 308 ? -14.987 -8.364 22.725 1.00 95.38 308 GLN A C 1
ATOM 2396 O O . GLN A 1 308 ? -15.463 -8.855 23.744 1.00 95.38 308 GLN A O 1
ATOM 2401 N N . GLY A 1 309 ? -14.793 -7.046 22.598 1.00 95.19 309 GLY A N 1
ATOM 2402 C CA . GLY A 1 309 ? -14.979 -6.084 23.685 1.00 95.19 309 GLY A CA 1
ATOM 2403 C C . GLY A 1 309 ? -13.747 -5.925 24.580 1.00 95.19 309 GLY A C 1
ATOM 2404 O O . GLY A 1 309 ? -13.778 -5.130 25.520 1.00 95.19 309 GLY A O 1
ATOM 2405 N N . ASP A 1 310 ? -12.641 -6.600 24.262 1.00 97.31 310 ASP A N 1
ATOM 2406 C CA . ASP A 1 310 ? -11.368 -6.513 24.980 1.00 97.31 310 ASP A CA 1
ATOM 2407 C C . ASP A 1 310 ? -10.580 -5.276 24.520 1.00 97.31 310 ASP A C 1
ATOM 2409 O O . ASP A 1 310 ? -9.492 -5.353 23.946 1.00 97.31 310 ASP A O 1
ATOM 2413 N N . VAL A 1 311 ? -11.165 -4.097 24.753 1.00 96.62 311 VAL A N 1
ATOM 2414 C CA . VAL A 1 311 ? -10.723 -2.820 24.173 1.00 96.62 311 VAL A CA 1
ATOM 2415 C C . VAL A 1 311 ? -9.254 -2.515 24.478 1.00 96.62 311 VAL A C 1
ATOM 2417 O O . VAL A 1 311 ? -8.507 -2.134 23.579 1.00 96.62 311 VAL A O 1
ATOM 2420 N N . ASP A 1 312 ? -8.800 -2.689 25.719 1.00 97.12 312 ASP A N 1
ATOM 2421 C CA . ASP A 1 312 ? -7.414 -2.357 26.077 1.00 97.12 312 ASP A CA 1
ATOM 2422 C C . ASP A 1 312 ? -6.398 -3.331 25.458 1.00 97.12 312 ASP A C 1
ATOM 2424 O O . ASP A 1 312 ? -5.329 -2.904 25.017 1.00 97.12 312 ASP A O 1
ATOM 2428 N N . VAL A 1 313 ? -6.759 -4.613 25.333 1.00 98.38 313 VAL A N 1
ATOM 2429 C CA . VAL A 1 313 ? -5.950 -5.620 24.624 1.00 98.38 313 VAL A CA 1
ATOM 2430 C C . VAL A 1 313 ? -5.861 -5.269 23.139 1.00 98.38 313 VAL A C 1
ATOM 2432 O O . VAL A 1 313 ? -4.775 -5.288 22.559 1.00 98.38 313 VAL A O 1
ATOM 2435 N N . ALA A 1 314 ? -6.980 -4.859 22.540 1.00 98.06 314 ALA A N 1
ATOM 2436 C CA . ALA A 1 314 ? -7.025 -4.420 21.153 1.00 98.06 314 ALA A CA 1
ATOM 2437 C C . ALA A 1 314 ? -6.071 -3.248 20.883 1.00 98.06 314 ALA A C 1
ATOM 2439 O O . ALA A 1 314 ? -5.287 -3.282 19.934 1.00 98.06 314 ALA A O 1
ATOM 2440 N N . PHE A 1 315 ? -6.092 -2.222 21.740 1.00 98.25 315 PHE A N 1
ATOM 2441 C CA . PHE A 1 315 ? -5.200 -1.073 21.596 1.00 98.25 315 PHE A CA 1
ATOM 2442 C C . PHE A 1 315 ? -3.726 -1.435 21.783 1.00 98.25 315 PHE A C 1
ATOM 2444 O O . PHE A 1 315 ? -2.893 -0.880 21.066 1.00 98.25 315 PHE A O 1
ATOM 2451 N N . GLN A 1 316 ? -3.392 -2.372 22.677 1.00 98.50 316 GLN A N 1
ATOM 2452 C CA . GLN A 1 316 ? -2.015 -2.852 22.811 1.00 98.50 316 GLN A CA 1
ATOM 2453 C C . GLN A 1 316 ? -1.535 -3.529 21.521 1.00 98.50 316 GLN A C 1
ATOM 2455 O O . GLN A 1 316 ? -0.467 -3.190 21.017 1.00 98.50 316 GLN A O 1
ATOM 2460 N N . HIS A 1 317 ? -2.347 -4.406 20.927 1.00 98.69 317 HIS A N 1
ATOM 2461 C CA . HIS A 1 317 ? -2.005 -5.041 19.654 1.00 98.69 317 HIS A CA 1
ATOM 2462 C C . HIS A 1 317 ? -1.860 -4.033 18.506 1.00 98.69 317 HIS A C 1
ATOM 2464 O O . HIS A 1 317 ? -0.939 -4.145 17.698 1.00 98.69 317 HIS A O 1
ATOM 2470 N N . LEU A 1 318 ? -2.707 -3.002 18.441 1.00 98.31 318 LEU A N 1
ATOM 2471 C CA . LEU A 1 318 ? -2.572 -1.947 17.429 1.00 98.31 318 LEU A CA 1
ATOM 2472 C C . LEU A 1 318 ? -1.311 -1.089 17.637 1.00 98.31 318 LEU A C 1
ATOM 2474 O O . LEU A 1 318 ? -0.698 -0.664 16.659 1.00 98.31 318 LEU A O 1
ATOM 2478 N N . LEU A 1 319 ? -0.883 -0.864 18.883 1.00 98.19 319 LEU A N 1
ATOM 2479 C CA . LEU A 1 319 ? 0.410 -0.234 19.172 1.00 98.19 319 LEU A CA 1
ATOM 2480 C C . LEU A 1 319 ? 1.578 -1.127 18.739 1.00 98.19 319 LEU A C 1
ATOM 2482 O O . LEU A 1 319 ? 2.524 -0.628 18.128 1.00 98.19 319 LEU A O 1
ATOM 2486 N N . ASP A 1 320 ? 1.500 -2.436 18.981 1.00 98.62 320 ASP A N 1
ATOM 2487 C CA . ASP A 1 320 ? 2.509 -3.390 18.510 1.00 98.62 320 ASP A CA 1
ATOM 2488 C C . ASP A 1 320 ? 2.589 -3.397 16.973 1.00 98.62 320 ASP A C 1
ATOM 2490 O O . ASP A 1 320 ? 3.685 -3.416 16.410 1.00 98.62 320 ASP A O 1
ATOM 2494 N N . ALA A 1 321 ? 1.446 -3.293 16.281 1.00 98.19 321 ALA A N 1
ATOM 2495 C CA . ALA A 1 321 ? 1.398 -3.159 14.826 1.00 98.19 321 ALA A CA 1
ATOM 2496 C C . ALA A 1 321 ? 2.127 -1.898 14.341 1.00 98.19 321 ALA A C 1
ATOM 2498 O O . ALA A 1 321 ? 2.928 -1.986 13.412 1.00 98.19 321 ALA A O 1
ATOM 2499 N N . ILE A 1 322 ? 1.909 -0.753 14.999 1.00 96.19 322 ILE A N 1
ATOM 2500 C CA . ILE A 1 322 ? 2.620 0.502 14.711 1.00 96.19 322 ILE A CA 1
ATOM 2501 C C . ILE A 1 322 ? 4.130 0.332 14.926 1.00 96.19 322 ILE A C 1
ATOM 2503 O O . ILE A 1 322 ? 4.924 0.741 14.083 1.00 96.19 322 ILE A O 1
ATOM 2507 N N . VAL A 1 323 ? 4.548 -0.317 16.017 1.00 95.94 323 VAL A N 1
ATOM 2508 C CA . VAL A 1 323 ? 5.971 -0.584 16.286 1.00 95.94 323 VAL A CA 1
ATOM 2509 C C . VAL A 1 323 ? 6.576 -1.496 15.218 1.00 95.94 323 VAL A C 1
ATOM 2511 O O . VAL A 1 323 ? 7.707 -1.270 14.787 1.00 95.94 323 VAL A O 1
ATOM 2514 N N . HIS A 1 324 ? 5.866 -2.538 14.788 1.00 96.75 324 HIS A N 1
ATOM 2515 C CA . HIS A 1 324 ? 6.333 -3.416 13.718 1.00 96.75 324 HIS A CA 1
ATOM 2516 C C . HIS A 1 324 ? 6.424 -2.687 12.375 1.00 96.75 324 HIS A C 1
ATOM 2518 O O . HIS A 1 324 ? 7.421 -2.863 11.676 1.00 96.75 324 HIS A O 1
ATOM 2524 N N . GLU A 1 325 ? 5.438 -1.847 12.052 1.00 94.50 325 GLU A N 1
ATOM 2525 C CA . GLU A 1 325 ? 5.406 -1.018 10.845 1.00 94.50 325 GLU A CA 1
ATOM 2526 C C . GLU A 1 325 ? 6.581 -0.030 10.820 1.00 94.50 325 GLU A C 1
ATOM 2528 O O . GLU A 1 325 ? 7.364 -0.040 9.871 1.00 94.50 325 GLU A O 1
ATOM 2533 N N . ASP A 1 326 ? 6.773 0.743 11.893 1.00 91.75 326 ASP A N 1
ATOM 2534 C CA . ASP A 1 326 ? 7.811 1.780 11.989 1.00 91.75 326 ASP A CA 1
ATOM 2535 C C . ASP A 1 326 ? 9.244 1.212 11.917 1.00 91.75 326 ASP A C 1
ATOM 2537 O O . ASP A 1 326 ? 10.197 1.927 11.588 1.00 91.75 326 ASP A O 1
ATOM 2541 N N . ASN A 1 327 ? 9.413 -0.080 12.227 1.00 91.50 327 ASN A N 1
ATOM 2542 C CA . ASN A 1 327 ? 10.691 -0.791 12.162 1.00 91.50 327 ASN A CA 1
ATOM 2543 C C . ASN A 1 327 ? 10.976 -1.444 10.798 1.00 91.50 327 ASN A C 1
ATOM 2545 O O . ASN A 1 327 ? 12.063 -2.011 10.616 1.00 91.50 327 ASN A O 1
ATOM 2549 N N . LEU A 1 328 ? 10.049 -1.376 9.835 1.00 91.25 328 LEU A N 1
ATOM 2550 C CA . LEU A 1 328 ? 10.321 -1.804 8.466 1.00 91.25 328 LEU A CA 1
ATOM 2551 C C . LEU A 1 328 ? 11.385 -0.903 7.815 1.00 91.25 328 LEU A C 1
ATOM 2553 O O . LEU A 1 328 ? 11.550 0.280 8.122 1.00 91.25 328 LEU A O 1
ATOM 2557 N N . GLN A 1 329 ? 12.152 -1.478 6.892 1.00 87.88 329 GLN A N 1
ATOM 2558 C CA . GLN A 1 329 ? 13.111 -0.730 6.089 1.00 87.88 329 GLN A CA 1
ATOM 2559 C C . GLN A 1 329 ? 12.389 0.172 5.092 1.00 87.88 329 GLN A C 1
ATOM 2561 O O . GLN A 1 329 ? 11.377 -0.212 4.504 1.00 87.88 329 GLN A O 1
ATOM 2566 N N . TYR A 1 330 ? 12.989 1.335 4.836 1.00 82.19 330 TYR A N 1
ATOM 2567 C CA . TYR A 1 330 ? 12.502 2.265 3.828 1.00 82.19 330 TYR A CA 1
ATOM 2568 C C . TYR A 1 330 ? 12.448 1.630 2.441 1.00 82.19 330 TYR A C 1
ATOM 2570 O O . TYR A 1 330 ? 13.446 1.075 1.965 1.00 82.19 330 TYR A O 1
ATOM 2578 N N . THR A 1 331 ? 11.305 1.797 1.785 1.00 81.12 331 THR A N 1
ATOM 2579 C CA . THR A 1 331 ? 11.067 1.431 0.390 1.00 81.12 331 THR A CA 1
ATOM 2580 C C . THR A 1 331 ? 9.942 2.278 -0.194 1.00 81.12 331 THR A C 1
ATOM 2582 O O . THR A 1 331 ? 9.178 2.886 0.548 1.00 81.12 331 THR A O 1
ATOM 2585 N N . GLU A 1 332 ? 9.883 2.395 -1.514 1.00 77.19 332 GLU A N 1
ATOM 2586 C CA . GLU A 1 332 ? 8.871 3.187 -2.216 1.00 77.19 332 GLU A CA 1
ATOM 2587 C C . GLU A 1 332 ? 8.242 2.310 -3.299 1.00 77.19 332 GLU A C 1
ATOM 2589 O O . GLU A 1 332 ? 8.919 2.084 -4.294 1.00 77.19 332 GLU A O 1
ATOM 2594 N N . PRO A 1 333 ? 6.995 1.826 -3.151 1.00 81.19 333 PRO A N 1
ATOM 2595 C CA . PRO A 1 333 ? 6.034 2.135 -2.085 1.00 81.19 333 PRO A CA 1
ATOM 2596 C C . PRO A 1 333 ? 6.368 1.436 -0.756 1.00 81.19 333 PRO A C 1
ATOM 2598 O O . PRO A 1 333 ? 7.210 0.547 -0.726 1.00 81.19 333 PRO A O 1
ATOM 2601 N N . TRP A 1 334 ? 5.726 1.859 0.340 1.00 84.75 334 TRP A N 1
ATOM 2602 C CA . TRP A 1 334 ? 6.009 1.365 1.693 1.00 84.75 334 TRP A CA 1
ATOM 2603 C C . TRP A 1 334 ? 5.692 -0.125 1.858 1.00 84.75 334 TRP A C 1
ATOM 2605 O O . TRP A 1 334 ? 4.740 -0.621 1.261 1.00 84.75 334 TRP A O 1
ATOM 2615 N N . GLY A 1 335 ? 6.443 -0.819 2.722 1.00 85.06 335 GLY A N 1
ATOM 2616 C CA . GLY A 1 335 ? 6.306 -2.273 2.908 1.00 85.06 335 GLY A CA 1
ATOM 2617 C C . GLY A 1 335 ? 4.998 -2.726 3.573 1.00 85.06 335 GLY A C 1
ATOM 2618 O O . GLY A 1 335 ? 4.701 -3.917 3.622 1.00 85.06 335 GLY A O 1
ATOM 2619 N N . TRP A 1 336 ? 4.215 -1.786 4.103 1.00 93.31 336 TRP A N 1
ATOM 2620 C CA . TRP A 1 336 ? 2.871 -2.020 4.617 1.00 93.31 336 TRP A CA 1
ATOM 2621 C C . TRP A 1 336 ? 1.932 -0.963 4.045 1.00 93.31 336 TRP A C 1
ATOM 2623 O O . TRP A 1 336 ? 2.178 0.230 4.190 1.00 93.31 336 TRP A O 1
ATOM 2633 N N . MET A 1 337 ? 0.870 -1.390 3.358 1.00 92.38 337 MET A N 1
ATOM 2634 C CA . MET A 1 337 ? 0.066 -0.471 2.542 1.00 92.38 337 MET A CA 1
ATOM 2635 C C . MET A 1 337 ? -1.140 0.143 3.266 1.00 92.38 337 MET A C 1
ATOM 2637 O O . MET A 1 337 ? -1.836 1.000 2.714 1.00 92.38 337 MET A O 1
ATOM 2641 N N . LEU A 1 338 ? -1.433 -0.315 4.485 1.00 91.81 338 LEU A N 1
ATOM 2642 C CA . LEU A 1 338 ? -2.579 0.129 5.275 1.00 91.81 338 LEU A CA 1
ATOM 2643 C C . LEU A 1 338 ? -2.111 0.667 6.628 1.00 91.81 338 LEU A C 1
ATOM 2645 O O . LEU A 1 338 ? -2.099 -0.113 7.577 1.00 91.81 338 LEU A O 1
ATOM 2649 N N . PRO A 1 339 ? -1.772 1.964 6.750 1.00 93.38 339 PRO A N 1
ATOM 2650 C CA . PRO A 1 339 ? -1.102 2.473 7.945 1.00 93.38 339 PRO A CA 1
ATOM 2651 C C . PRO A 1 339 ? -1.792 2.025 9.237 1.00 93.38 339 PRO A C 1
ATOM 2653 O O . PRO A 1 339 ? -2.995 2.260 9.394 1.00 93.38 339 PRO A O 1
ATOM 2656 N N . ALA A 1 340 ? -1.063 1.381 10.156 1.00 95.44 340 ALA A N 1
ATOM 2657 C CA . ALA A 1 340 ? -1.633 0.813 11.387 1.00 95.44 340 ALA A CA 1
ATOM 2658 C C . ALA A 1 340 ? -2.225 1.903 12.299 1.00 95.44 340 ALA A C 1
ATOM 2660 O O . ALA A 1 340 ? -3.174 1.684 13.057 1.00 95.44 340 ALA A O 1
ATOM 2661 N N . ARG A 1 341 ? -1.735 3.136 12.134 1.00 95.56 341 ARG A N 1
ATOM 2662 C CA . ARG A 1 341 ? -2.286 4.346 12.753 1.00 95.56 341 ARG A CA 1
ATOM 2663 C C . ARG A 1 341 ? -3.733 4.641 12.352 1.00 95.56 341 ARG A C 1
ATOM 2665 O O . ARG A 1 341 ? -4.433 5.284 13.128 1.00 95.56 341 ARG A O 1
ATOM 2672 N N . HIS A 1 342 ? -4.209 4.184 11.189 1.00 96.31 342 HIS A N 1
ATOM 2673 C CA . HIS A 1 342 ? -5.593 4.413 10.761 1.00 96.31 342 HIS A CA 1
ATOM 2674 C C . HIS A 1 342 ? -6.611 3.672 11.644 1.00 96.31 342 HIS A C 1
ATOM 2676 O O . HIS A 1 342 ? -7.439 4.355 12.245 1.00 96.31 342 HIS A O 1
ATOM 2682 N N . PRO A 1 343 ? -6.589 2.327 11.786 1.00 96.62 343 PRO A N 1
ATOM 2683 C CA . PRO A 1 343 ? -7.499 1.651 12.709 1.00 96.62 343 PRO A CA 1
ATOM 2684 C C . PRO A 1 343 ? -7.279 2.102 14.154 1.00 96.62 343 PRO A C 1
ATOM 2686 O O . PRO A 1 343 ? -8.261 2.370 14.839 1.00 96.62 343 PRO A O 1
ATOM 2689 N N . TYR A 1 344 ? -6.030 2.303 14.595 1.00 97.81 344 TYR A N 1
ATOM 2690 C CA . TYR A 1 344 ? -5.757 2.845 15.930 1.00 97.81 344 TYR A CA 1
ATOM 2691 C C . TYR A 1 344 ? -6.466 4.188 16.160 1.00 97.81 344 TYR A C 1
ATOM 2693 O O . TYR A 1 344 ? -7.181 4.350 17.149 1.00 97.81 344 TYR A O 1
ATOM 2701 N N . GLY A 1 345 ? -6.340 5.143 15.235 1.00 97.69 345 GLY A N 1
ATOM 2702 C CA . GLY A 1 345 ? -6.998 6.446 15.325 1.00 97.69 345 GLY A CA 1
ATOM 2703 C C . GLY A 1 345 ? -8.522 6.372 15.189 1.00 97.69 345 GLY A C 1
ATOM 2704 O O . GLY A 1 345 ? -9.238 7.043 15.932 1.00 97.69 345 GLY A O 1
ATOM 2705 N N . ALA A 1 346 ? -9.040 5.544 14.281 1.00 96.88 346 ALA A N 1
ATOM 2706 C CA . ALA A 1 346 ? -10.477 5.410 14.042 1.00 96.88 346 ALA A CA 1
ATOM 2707 C C . ALA A 1 346 ? -11.202 4.799 15.248 1.00 96.88 346 ALA A C 1
ATOM 2709 O O . ALA A 1 346 ? -12.216 5.332 15.697 1.00 96.88 346 ALA A O 1
ATOM 2710 N N . LEU A 1 347 ? -10.652 3.722 15.810 1.00 96.44 347 LEU A N 1
ATOM 2711 C CA . LEU A 1 347 ? -11.210 3.062 16.989 1.00 96.44 347 LEU A CA 1
ATOM 2712 C C . LEU A 1 347 ? -11.006 3.904 18.256 1.00 96.44 347 LEU A C 1
ATOM 2714 O O . LEU A 1 347 ? -11.841 3.868 19.158 1.00 96.44 347 LEU A O 1
ATOM 2718 N N . SER A 1 348 ? -9.946 4.722 18.315 1.00 97.19 348 SER A N 1
ATOM 2719 C CA . SER A 1 348 ? -9.774 5.730 19.374 1.00 97.19 348 SER A CA 1
ATOM 2720 C C . SER A 1 348 ? -10.910 6.753 19.364 1.00 97.19 348 SER A C 1
ATOM 2722 O O . SER A 1 348 ? -11.465 7.046 20.420 1.00 97.19 348 SER A O 1
ATOM 2724 N N . LEU A 1 349 ? -11.287 7.269 18.187 1.00 95.94 349 LEU A N 1
ATOM 2725 C CA . LEU A 1 349 ? -12.432 8.175 18.043 1.00 95.94 349 LEU A CA 1
ATOM 2726 C C . LEU A 1 349 ? -13.751 7.500 18.434 1.00 95.94 349 LEU A C 1
ATOM 2728 O O . LEU A 1 349 ? -14.561 8.116 19.121 1.00 95.94 349 LEU A O 1
ATOM 2732 N N . GLU A 1 350 ? -13.957 6.237 18.050 1.00 94.12 350 GLU A N 1
ATOM 2733 C CA . GLU A 1 350 ? -15.140 5.458 18.452 1.00 94.12 350 GLU A CA 1
ATOM 2734 C C . GLU A 1 350 ? -15.257 5.314 19.980 1.00 94.12 350 GLU A C 1
ATOM 2736 O O . GLU A 1 350 ? -16.353 5.411 20.521 1.00 94.12 350 GLU A O 1
ATOM 2741 N N . GLN A 1 351 ? -14.130 5.193 20.687 1.00 95.38 351 GLN A N 1
ATOM 2742 C CA . GLN A 1 351 ? -14.068 5.120 22.155 1.00 95.38 351 GLN A CA 1
ATOM 2743 C C . GLN A 1 351 ? -14.010 6.496 22.849 1.00 95.38 351 GLN A C 1
ATOM 2745 O O . GLN A 1 351 ? -13.756 6.571 24.051 1.00 95.38 351 GLN A O 1
ATOM 2750 N N . GLY A 1 352 ? -14.164 7.604 22.114 1.00 95.25 352 GLY A N 1
ATOM 2751 C CA . GLY A 1 352 ? -14.057 8.960 22.667 1.00 95.25 352 GLY A CA 1
ATOM 2752 C C . GLY A 1 352 ? -12.641 9.368 23.104 1.00 95.25 352 GLY A C 1
ATOM 2753 O O . GLY A 1 352 ? -12.458 10.413 23.728 1.00 95.25 352 GLY A O 1
ATOM 2754 N N . ARG A 1 353 ? -11.607 8.591 22.756 1.00 96.88 353 ARG A N 1
ATOM 2755 C CA . ARG A 1 353 ? -10.186 8.873 23.033 1.00 96.88 353 ARG A CA 1
ATOM 2756 C C . ARG A 1 353 ? -9.632 9.865 21.994 1.00 96.88 353 ARG A C 1
ATOM 2758 O O . ARG A 1 353 ? -8.706 9.558 21.243 1.00 96.88 353 ARG A O 1
ATOM 2765 N N . VAL A 1 354 ? -10.222 11.062 21.918 1.00 97.88 354 VAL A N 1
ATOM 2766 C CA . VAL A 1 354 ? -10.002 12.018 20.811 1.00 97.88 354 VAL A CA 1
ATOM 2767 C C . VAL A 1 354 ? -8.547 12.488 20.704 1.00 97.88 354 VAL A C 1
ATOM 2769 O O . VAL A 1 354 ? -7.992 12.517 19.608 1.00 97.88 354 VAL A O 1
ATOM 2772 N N . GLU A 1 355 ? -7.882 12.798 21.820 1.00 97.50 355 GLU A N 1
ATOM 2773 C CA . GLU A 1 355 ? -6.483 13.258 21.789 1.00 97.50 355 GLU A CA 1
ATOM 2774 C C . GLU A 1 355 ? -5.515 12.148 21.341 1.00 97.50 355 GLU A C 1
ATOM 2776 O O . GLU A 1 355 ? -4.558 12.403 20.607 1.00 97.50 355 GLU A O 1
ATOM 2781 N N . GLN A 1 356 ? -5.804 10.895 21.707 1.00 97.12 356 GLN A N 1
ATOM 2782 C CA . GLN A 1 356 ? -5.058 9.726 21.238 1.00 97.12 356 GLN A CA 1
ATOM 2783 C C . GLN A 1 356 ? -5.166 9.586 19.713 1.00 97.12 356 GLN A C 1
ATOM 2785 O O . GLN A 1 356 ? -4.150 9.441 19.029 1.00 97.12 356 GLN A O 1
ATOM 2790 N N . ALA A 1 357 ? -6.383 9.699 19.173 1.00 97.88 357 ALA A N 1
ATOM 2791 C CA . ALA A 1 357 ? -6.616 9.683 17.734 1.00 97.88 357 ALA A CA 1
ATOM 2792 C C . ALA A 1 357 ? -5.920 10.852 17.024 1.00 97.88 357 ALA A C 1
ATOM 2794 O O . ALA A 1 357 ? -5.270 10.666 15.995 1.00 97.88 357 ALA A O 1
ATOM 2795 N N . ARG A 1 358 ? -6.021 12.061 17.595 1.00 97.81 358 ARG A N 1
ATOM 2796 C CA . ARG A 1 358 ? -5.413 13.280 17.052 1.00 97.81 358 ARG A CA 1
ATOM 2797 C C . ARG A 1 358 ? -3.913 13.097 16.835 1.00 97.81 358 ARG A C 1
ATOM 2799 O O . ARG A 1 358 ? -3.416 13.452 15.768 1.00 97.81 358 ARG A O 1
ATOM 2806 N N . ARG A 1 359 ? -3.203 12.550 17.828 1.00 96.50 359 ARG A N 1
ATOM 2807 C CA . ARG A 1 359 ? -1.760 12.283 17.736 1.00 96.50 359 ARG A CA 1
ATOM 2808 C C . ARG A 1 359 ? -1.446 11.282 16.631 1.00 96.50 359 ARG A C 1
ATOM 2810 O O . ARG A 1 359 ? -0.624 11.586 15.778 1.00 96.50 359 ARG A O 1
ATOM 2817 N N . ALA A 1 360 ? -2.157 10.155 16.576 1.00 96.12 360 ALA A N 1
ATOM 2818 C CA . ALA A 1 360 ? -1.932 9.138 15.547 1.00 96.12 360 ALA A CA 1
ATOM 2819 C C . ALA A 1 360 ? -2.070 9.698 14.118 1.00 96.12 360 ALA A C 1
ATOM 2821 O O . ALA A 1 360 ? -1.217 9.441 13.270 1.00 96.12 360 ALA A O 1
ATOM 2822 N N . TYR A 1 361 ? -3.092 10.519 13.852 1.00 97.25 361 TYR A N 1
ATOM 2823 C CA . TYR A 1 361 ? -3.230 11.156 12.540 1.00 97.25 361 TYR A CA 1
ATOM 2824 C C . TYR A 1 361 ? -2.213 12.275 12.297 1.00 97.25 361 TYR A C 1
ATOM 2826 O O . TYR A 1 361 ? -1.781 12.460 11.163 1.00 97.25 361 TYR A O 1
ATOM 2834 N N . ALA A 1 362 ? -1.811 13.023 13.329 1.00 96.06 362 ALA A N 1
ATOM 2835 C CA . ALA A 1 362 ? -0.769 14.039 13.192 1.00 96.06 362 ALA A CA 1
ATOM 2836 C C . ALA A 1 362 ? 0.586 13.416 12.818 1.00 96.06 362 ALA A C 1
ATOM 2838 O O . ALA A 1 362 ? 1.310 13.983 11.999 1.00 96.06 362 ALA A O 1
ATOM 2839 N N . GLU A 1 363 ? 0.910 12.251 13.382 1.00 94.25 363 GLU A N 1
ATOM 2840 C CA . GLU A 1 363 ? 2.083 11.465 12.999 1.00 94.25 363 GLU A CA 1
ATOM 2841 C C . GLU A 1 363 ? 1.973 10.955 11.558 1.00 94.25 363 GLU A C 1
ATOM 2843 O O . GLU A 1 363 ? 2.885 11.205 10.769 1.00 94.25 363 GLU A O 1
ATOM 2848 N N . ASP A 1 364 ? 0.845 10.331 11.183 1.00 93.69 364 ASP A N 1
ATOM 2849 C CA . ASP A 1 364 ? 0.626 9.847 9.809 1.00 93.69 364 ASP A CA 1
ATOM 2850 C C . ASP A 1 364 ? 0.732 10.984 8.786 1.00 93.69 364 ASP A C 1
ATOM 2852 O O . ASP A 1 364 ? 1.374 10.837 7.756 1.00 93.69 364 ASP A O 1
ATOM 2856 N N . LEU A 1 365 ? 0.190 12.168 9.077 1.00 93.25 365 LEU A N 1
ATOM 2857 C CA . LEU A 1 365 ? 0.267 13.328 8.183 1.00 93.25 365 LEU A CA 1
ATOM 2858 C C . LEU A 1 365 ? 1.651 14.005 8.172 1.00 93.25 365 LEU A C 1
ATOM 2860 O O . LEU A 1 365 ? 1.881 14.909 7.362 1.00 93.25 365 LEU A O 1
ATOM 2864 N N . GLY A 1 366 ? 2.572 13.597 9.052 1.00 90.75 366 GLY A N 1
ATOM 2865 C CA . GLY A 1 366 ? 3.887 14.217 9.226 1.00 90.75 366 GLY A CA 1
ATOM 2866 C C . GLY A 1 366 ? 3.850 15.611 9.857 1.00 90.75 366 GLY A C 1
ATOM 2867 O O . GLY A 1 366 ? 4.777 16.398 9.653 1.00 90.75 366 GLY A O 1
ATOM 2868 N N . LEU A 1 367 ? 2.778 15.939 10.583 1.00 89.88 367 LEU A N 1
ATOM 2869 C CA . LEU A 1 367 ? 2.644 17.182 11.350 1.00 89.88 367 LEU A CA 1
ATOM 2870 C C . LEU A 1 367 ? 3.464 17.116 12.645 1.00 89.88 367 LEU A C 1
ATOM 2872 O O . LEU A 1 367 ? 4.050 18.115 13.062 1.00 89.88 367 LEU A O 1
ATOM 2876 N N . GLU A 1 368 ? 3.567 15.925 13.238 1.00 86.06 368 GLU A N 1
ATOM 2877 C CA . GLU A 1 368 ? 4.511 15.633 14.315 1.00 86.06 368 GLU A CA 1
ATOM 2878 C C . GLU A 1 368 ? 5.799 15.028 13.729 1.00 86.06 368 GLU A C 1
ATOM 2880 O O . GLU A 1 368 ? 5.775 14.116 12.905 1.00 86.06 368 GLU A O 1
ATOM 2885 N N . LYS A 1 369 ? 6.964 15.546 14.139 1.00 76.94 369 LYS A N 1
ATOM 2886 C CA . LYS A 1 369 ? 8.279 15.110 13.623 1.00 76.94 369 LYS A CA 1
ATOM 2887 C C . LYS A 1 369 ? 8.814 13.860 14.341 1.00 76.94 369 LYS A C 1
ATOM 2889 O O . LYS A 1 369 ? 10.023 13.749 14.545 1.00 76.94 369 LYS A O 1
ATOM 2894 N N . THR A 1 370 ? 7.928 12.962 14.765 1.00 78.06 370 THR A N 1
ATOM 2895 C CA . THR A 1 370 ? 8.284 11.721 15.473 1.00 78.06 370 THR A CA 1
ATOM 2896 C C . THR A 1 370 ? 8.707 10.620 14.504 1.00 78.06 370 THR A C 1
ATOM 2898 O O . THR A 1 370 ? 9.587 9.824 14.828 1.00 78.06 370 THR A O 1
ATOM 2901 N N . LEU A 1 371 ? 8.156 10.629 13.288 1.00 76.69 371 LEU A N 1
ATOM 2902 C CA . LEU A 1 371 ? 8.429 9.627 12.266 1.00 76.69 371 LEU A CA 1
ATOM 2903 C C . LEU A 1 371 ? 9.470 10.071 11.244 1.00 76.69 371 LEU A C 1
ATOM 2905 O O . LEU A 1 371 ? 9.708 11.256 10.988 1.00 76.69 371 LEU A O 1
ATOM 2909 N N . THR A 1 372 ? 10.095 9.082 10.608 1.00 71.31 372 THR A N 1
ATOM 2910 C CA . THR A 1 372 ? 10.875 9.327 9.396 1.00 71.31 372 THR A CA 1
ATOM 2911 C C . THR A 1 372 ? 9.937 9.840 8.302 1.00 71.31 372 THR A C 1
ATOM 2913 O O . THR A 1 372 ? 8.768 9.466 8.256 1.00 71.31 372 THR A O 1
ATOM 2916 N N . ARG A 1 373 ? 10.434 10.694 7.388 1.00 72.81 373 ARG A N 1
ATOM 2917 C CA . ARG A 1 373 ? 9.611 11.311 6.318 1.00 72.81 373 ARG A CA 1
ATOM 2918 C C . ARG A 1 373 ? 8.785 10.282 5.550 1.00 72.81 373 ARG A C 1
ATOM 2920 O O . ARG A 1 373 ? 7.750 10.608 4.985 1.00 72.81 373 ARG A O 1
ATOM 2927 N N . ALA A 1 374 ? 9.296 9.076 5.491 1.00 64.56 374 ALA A N 1
ATOM 2928 C CA . ALA A 1 374 ? 8.789 8.021 4.669 1.00 64.56 374 ALA A CA 1
ATOM 2929 C C . ALA A 1 374 ? 7.596 7.261 5.270 1.00 64.56 374 ALA A C 1
ATOM 2931 O O . ALA A 1 374 ? 6.828 6.682 4.520 1.00 64.56 374 ALA A O 1
ATOM 2932 N N . HIS A 1 375 ? 7.384 7.381 6.584 1.00 73.75 375 HIS A N 1
ATOM 2933 C CA . HIS A 1 375 ? 6.147 6.979 7.262 1.00 73.75 375 HIS A CA 1
ATOM 2934 C C . HIS A 1 375 ? 5.137 8.133 7.383 1.00 73.75 375 HIS A C 1
ATOM 2936 O O . HIS A 1 375 ? 4.127 8.005 8.065 1.00 73.75 375 HIS A O 1
ATOM 2942 N N . ALA A 1 376 ? 5.424 9.282 6.760 1.00 83.06 376 ALA A N 1
ATOM 2943 C CA . ALA A 1 376 ? 4.503 10.405 6.706 1.00 83.06 376 ALA A CA 1
ATOM 2944 C C . ALA A 1 376 ? 3.828 10.466 5.331 1.00 83.06 376 ALA A C 1
ATOM 2946 O O . ALA A 1 376 ? 4.489 10.529 4.287 1.00 83.06 376 ALA A O 1
ATOM 2947 N N . HIS A 1 377 ? 2.507 10.568 5.334 1.00 85.38 377 HIS A N 1
ATOM 2948 C CA . HIS A 1 377 ? 1.628 10.627 4.180 1.00 85.38 377 HIS A CA 1
ATOM 2949 C C . HIS A 1 377 ? 0.927 11.997 4.092 1.00 85.38 377 HIS A C 1
ATOM 2951 O O . HIS A 1 377 ? -0.277 12.115 4.339 1.00 85.38 377 HIS A O 1
ATOM 2957 N N . PRO A 1 378 ? 1.644 13.077 3.711 1.00 83.94 378 PRO A N 1
ATOM 2958 C CA . PRO A 1 378 ? 1.015 14.373 3.518 1.00 83.94 378 PRO A CA 1
ATOM 2959 C C . PRO A 1 378 ? -0.138 14.278 2.523 1.00 83.94 378 PRO A C 1
ATOM 2961 O O . PRO A 1 378 ? 0.027 13.759 1.419 1.00 83.94 378 PRO A O 1
ATOM 2964 N N . ARG A 1 379 ? -1.278 14.871 2.886 1.00 84.25 379 ARG A N 1
ATOM 2965 C CA . ARG A 1 379 ? -2.502 14.904 2.068 1.00 84.25 379 ARG A CA 1
ATOM 2966 C C . ARG A 1 379 ? -3.197 13.547 1.881 1.00 84.25 379 ARG A C 1
ATOM 2968 O O . ARG A 1 379 ? -4.059 13.441 1.015 1.00 84.25 379 ARG A O 1
ATOM 2975 N N . ASN A 1 380 ? -2.866 12.543 2.692 1.00 91.31 380 ASN A N 1
ATOM 2976 C CA . ASN A 1 380 ? -3.638 11.306 2.793 1.00 91.31 380 ASN A CA 1
ATOM 2977 C C . ASN A 1 380 ? -5.089 11.629 3.186 1.00 91.31 380 ASN A C 1
ATOM 2979 O O . ASN A 1 380 ? -5.334 12.179 4.262 1.00 91.31 380 ASN A O 1
ATOM 2983 N N . VAL A 1 381 ? -6.047 11.315 2.307 1.00 92.94 381 VAL A N 1
ATOM 2984 C CA . VAL A 1 381 ? -7.454 11.718 2.483 1.00 92.94 381 VAL A CA 1
ATOM 2985 C C . VAL A 1 381 ? -8.071 11.100 3.741 1.00 92.94 381 VAL A C 1
ATOM 2987 O O . VAL A 1 381 ? -8.854 11.748 4.434 1.00 92.94 381 VAL A O 1
ATOM 2990 N N . TRP A 1 382 ? -7.657 9.879 4.082 1.00 96.88 382 TRP A N 1
ATOM 2991 C CA . TRP A 1 382 ? -8.150 9.113 5.223 1.00 96.88 382 TRP A CA 1
ATOM 2992 C C . TRP A 1 382 ? -7.704 9.732 6.550 1.00 96.88 382 TRP A C 1
ATOM 2994 O O . TRP A 1 382 ? -8.528 9.988 7.428 1.00 96.88 382 TRP A O 1
ATOM 3004 N N . ALA A 1 383 ? -6.408 10.027 6.678 1.00 96.69 383 ALA A N 1
ATOM 3005 C CA . ALA A 1 383 ? -5.853 10.646 7.876 1.00 96.69 383 ALA A CA 1
ATOM 3006 C C . ALA A 1 383 ? -6.276 12.113 8.020 1.00 96.69 383 ALA A C 1
ATOM 3008 O O . ALA A 1 383 ? -6.560 12.548 9.131 1.00 96.69 383 ALA A O 1
ATOM 3009 N N . LEU A 1 384 ? -6.408 12.865 6.915 1.00 96.75 384 LEU A N 1
ATOM 3010 C CA . LEU A 1 384 ? -6.985 14.215 6.945 1.00 96.75 384 LEU A CA 1
ATOM 3011 C C . LEU A 1 384 ? -8.421 14.203 7.484 1.00 96.75 384 LEU A C 1
ATOM 3013 O O . LEU A 1 384 ? -8.765 15.069 8.285 1.00 96.75 384 LEU A O 1
ATOM 3017 N N . SER A 1 385 ? -9.241 13.227 7.074 1.00 96.81 385 SER A N 1
ATOM 3018 C CA . SER A 1 385 ? -10.620 13.092 7.558 1.00 96.81 385 SER A CA 1
ATOM 3019 C C . SER A 1 385 ? -10.662 12.838 9.064 1.00 96.81 385 SER A C 1
ATOM 3021 O O . SER A 1 385 ? -11.360 13.545 9.787 1.00 96.81 385 SER A O 1
ATOM 3023 N N . GLY A 1 386 ? -9.869 11.877 9.549 1.00 97.19 386 GLY A N 1
ATOM 3024 C CA . GLY A 1 386 ? -9.793 11.570 10.977 1.00 97.19 386 GLY A CA 1
ATOM 3025 C C . GLY A 1 386 ? -9.201 12.710 11.810 1.00 97.19 386 GLY A C 1
ATOM 3026 O O . GLY A 1 386 ? -9.717 13.028 12.876 1.00 97.19 386 GLY A O 1
ATOM 3027 N N . TYR A 1 387 ? -8.157 13.381 11.313 1.00 97.94 387 TYR A N 1
ATOM 3028 C CA . TYR A 1 387 ? -7.548 14.520 12.001 1.00 97.94 387 TYR A CA 1
ATOM 3029 C C . TYR A 1 387 ? -8.510 15.705 12.105 1.00 97.94 387 TYR A C 1
ATOM 3031 O O . TYR A 1 387 ? -8.614 16.311 13.168 1.00 97.94 387 TYR A O 1
ATOM 3039 N N . TYR A 1 388 ? -9.247 16.005 11.031 1.00 97.56 388 TYR A N 1
ATOM 3040 C CA . TYR A 1 388 ? -10.287 17.032 11.042 1.00 97.56 388 TYR A CA 1
ATOM 3041 C C . TYR A 1 388 ? -11.368 16.731 12.088 1.00 97.56 388 TYR A C 1
ATOM 3043 O O . TYR A 1 388 ? -11.695 17.609 12.885 1.00 97.56 388 TYR A O 1
ATOM 3051 N N . GLU A 1 389 ? -11.863 15.489 12.145 1.00 97.00 389 GLU A N 1
ATOM 3052 C CA . GLU A 1 389 ? -12.830 15.060 13.164 1.00 97.00 389 GLU A CA 1
ATOM 3053 C C . GLU A 1 389 ? -12.283 15.271 14.584 1.00 97.00 389 GLU A C 1
ATOM 3055 O O . GLU A 1 389 ? -12.979 15.829 15.434 1.00 97.00 389 GLU A O 1
ATOM 3060 N N . CYS A 1 390 ? -11.015 14.919 14.831 1.00 98.19 390 CYS A N 1
ATOM 3061 C CA . CYS A 1 390 ? -10.376 15.168 16.121 1.00 98.19 390 CYS A CA 1
ATOM 3062 C C . CYS A 1 390 ? -10.326 16.659 16.476 1.00 98.19 390 CYS A C 1
ATOM 3064 O O . CYS A 1 390 ? -10.613 17.027 17.611 1.00 98.19 390 CYS A O 1
ATOM 3066 N N . LEU A 1 391 ? -9.942 17.524 15.532 1.00 98.06 391 LEU A N 1
ATOM 3067 C CA . LEU A 1 391 ? -9.826 18.964 15.783 1.00 98.06 391 LEU A CA 1
ATOM 3068 C C . LEU A 1 391 ? -11.184 19.595 16.097 1.00 98.06 391 LEU A C 1
ATOM 3070 O O . LEU A 1 391 ? -11.277 20.386 17.036 1.00 98.06 391 LEU A O 1
ATOM 3074 N N . VAL A 1 392 ? -12.233 19.205 15.368 1.00 97.12 392 VAL A N 1
ATOM 3075 C CA . VAL A 1 392 ? -13.610 19.632 15.653 1.00 97.12 392 VAL A CA 1
ATOM 3076 C C . VAL A 1 392 ? -14.049 19.139 17.033 1.00 97.12 392 VAL A C 1
ATOM 3078 O O . VAL A 1 392 ? -14.525 19.937 17.837 1.00 97.12 392 VAL A O 1
ATOM 3081 N N . GLY A 1 393 ? -13.827 17.859 17.349 1.00 96.12 393 GLY A N 1
ATOM 3082 C CA . GLY A 1 393 ? -14.177 17.278 18.650 1.00 96.12 393 GLY A CA 1
ATOM 3083 C C . GLY A 1 393 ? -13.442 17.906 19.842 1.00 96.12 393 GLY A C 1
ATOM 3084 O O . GLY A 1 393 ? -13.949 17.869 20.959 1.00 96.12 393 GLY A O 1
ATOM 3085 N N . LEU A 1 394 ? -12.273 18.511 19.612 1.00 97.56 394 LEU A N 1
ATOM 3086 C CA . LEU A 1 394 ? -11.479 19.224 20.620 1.00 97.56 394 LEU A CA 1
ATOM 3087 C C . LEU A 1 394 ? -11.741 20.741 20.655 1.00 97.56 394 LEU A C 1
ATOM 3089 O O . LEU A 1 394 ? -11.107 21.438 21.445 1.00 97.56 394 LEU A O 1
ATOM 3093 N N . GLY A 1 395 ? -12.615 21.277 19.796 1.00 97.31 395 GLY A N 1
ATOM 3094 C CA . GLY A 1 395 ? -12.879 22.720 19.710 1.00 97.31 395 GLY A CA 1
ATOM 3095 C C . GLY A 1 395 ? -11.723 23.547 19.126 1.00 97.31 395 GLY A C 1
ATOM 3096 O O . GLY A 1 395 ? -11.635 24.748 19.369 1.00 97.31 395 GLY A O 1
ATOM 3097 N N . ARG A 1 396 ? -10.815 22.932 18.355 1.00 97.38 396 ARG A N 1
ATOM 3098 C CA . ARG A 1 396 ? -9.656 23.598 17.727 1.00 97.38 396 ARG A CA 1
ATOM 3099 C C . ARG A 1 396 ? -10.037 24.189 16.367 1.00 97.38 396 ARG A C 1
ATOM 3101 O O . ARG A 1 396 ? -9.560 23.740 15.327 1.00 97.38 396 ARG A O 1
ATOM 3108 N N . GLU A 1 397 ? -10.936 25.171 16.375 1.00 95.62 397 GLU A N 1
ATOM 3109 C CA . GLU A 1 397 ? -11.627 25.665 15.172 1.00 95.62 397 GLU A CA 1
ATOM 3110 C C . GLU A 1 397 ? -10.703 26.226 14.081 1.00 95.62 397 GLU A C 1
ATOM 3112 O O . GLU A 1 397 ? -10.921 25.963 12.897 1.00 95.62 397 GLU A O 1
ATOM 3117 N N . GLU A 1 398 ? -9.671 26.989 14.454 1.00 95.56 398 GLU A N 1
ATOM 3118 C CA . GLU A 1 398 ? -8.743 27.584 13.481 1.00 95.56 398 GLU A CA 1
ATOM 3119 C C . GLU A 1 398 ? -7.959 26.506 12.726 1.00 95.56 398 GLU A C 1
ATOM 3121 O O . GLU A 1 398 ? -7.949 26.485 11.496 1.00 95.56 398 GLU A O 1
ATOM 3126 N N . GLU A 1 399 ? -7.395 25.543 13.455 1.00 95.56 399 GLU A N 1
ATOM 3127 C CA . GLU A 1 399 ? -6.678 24.410 12.863 1.00 95.56 399 GLU A CA 1
ATOM 3128 C C . GLU A 1 399 ? -7.613 23.506 12.057 1.00 95.56 399 GLU A C 1
ATOM 3130 O O . GLU A 1 399 ? -7.240 23.013 10.990 1.00 95.56 399 GLU A O 1
ATOM 3135 N N . ALA A 1 400 ? -8.846 23.305 12.537 1.00 97.19 400 ALA A N 1
ATOM 3136 C CA . ALA A 1 400 ? -9.849 22.535 11.815 1.00 97.19 400 ALA A CA 1
ATOM 3137 C C . ALA A 1 400 ? -10.141 23.167 10.448 1.00 97.19 400 ALA A C 1
ATOM 3139 O O . ALA A 1 400 ? -10.232 22.439 9.460 1.00 97.19 400 ALA A O 1
ATOM 3140 N N . ARG A 1 401 ? -10.223 24.503 10.363 1.00 96.88 401 ARG A N 1
ATOM 3141 C CA . ARG A 1 401 ? -10.446 25.231 9.104 1.00 96.88 401 ARG A CA 1
ATOM 3142 C C . ARG A 1 401 ? -9.309 25.005 8.104 1.00 96.88 401 ARG A C 1
ATOM 3144 O O . ARG A 1 401 ? -9.574 24.663 6.953 1.00 96.88 401 ARG A O 1
ATOM 3151 N N . GLU A 1 402 ? -8.054 25.095 8.543 1.00 93.38 402 GLU A N 1
ATOM 3152 C CA . GLU A 1 402 ? -6.892 24.837 7.675 1.00 93.38 402 GLU A CA 1
ATOM 3153 C C . GLU A 1 402 ? -6.845 23.390 7.157 1.00 93.38 402 GLU A C 1
ATOM 3155 O O . GLU A 1 402 ? -6.486 23.124 6.004 1.00 93.38 402 GLU A O 1
ATOM 3160 N N . VAL A 1 403 ? -7.183 22.422 8.013 1.00 95.50 403 VAL A N 1
ATOM 3161 C CA . VAL A 1 403 ? -7.231 21.005 7.628 1.00 95.50 403 VAL A CA 1
ATOM 3162 C C . VAL A 1 403 ? -8.414 20.742 6.699 1.00 95.50 403 VAL A C 1
ATOM 3164 O O . VAL A 1 403 ? -8.269 19.976 5.746 1.00 95.50 403 VAL A O 1
ATOM 3167 N N . GLN A 1 404 ? -9.552 21.405 6.914 1.00 95.62 404 GLN A N 1
ATOM 3168 C CA . GLN A 1 404 ? -10.738 21.287 6.071 1.00 95.62 404 GLN A CA 1
ATOM 3169 C C . GLN A 1 404 ? -10.453 21.705 4.627 1.00 95.62 404 GLN A C 1
ATOM 3171 O O . GLN A 1 404 ? -10.851 20.996 3.705 1.00 95.62 404 GLN A O 1
ATOM 3176 N N . GLU A 1 405 ? -9.720 22.799 4.407 1.00 91.31 405 GLU A N 1
ATOM 3177 C CA . GLU A 1 405 ? -9.323 23.232 3.060 1.00 91.31 405 GLU A CA 1
ATOM 3178 C C . GLU A 1 405 ? -8.513 22.147 2.333 1.00 91.31 405 GLU A C 1
ATOM 3180 O O . GLU A 1 405 ? -8.803 21.796 1.184 1.00 91.31 405 GLU A O 1
ATOM 3185 N N . LYS A 1 406 ? -7.540 21.543 3.030 1.00 89.81 406 LYS A N 1
ATOM 3186 C CA . LYS A 1 406 ? -6.727 20.435 2.500 1.00 89.81 406 LYS A CA 1
ATOM 3187 C C . LYS A 1 406 ? -7.578 19.190 2.238 1.00 89.81 406 LYS A C 1
ATOM 3189 O O . LYS A 1 406 ? -7.405 18.540 1.206 1.00 89.81 406 LYS A O 1
ATOM 3194 N N . LEU A 1 407 ? -8.504 18.871 3.143 1.00 93.50 407 LEU A N 1
ATOM 3195 C CA . LEU A 1 407 ? -9.411 17.730 3.029 1.00 93.50 407 LEU A CA 1
ATOM 3196 C C . LEU A 1 407 ? -10.374 17.881 1.847 1.00 93.50 407 LEU A C 1
ATOM 3198 O O . LEU A 1 407 ? -10.562 16.921 1.108 1.00 93.50 407 LEU A O 1
ATOM 3202 N N . VAL A 1 408 ? -10.935 19.072 1.614 1.00 89.38 408 VAL A N 1
ATOM 3203 C CA . VAL A 1 408 ? -11.801 19.348 0.454 1.00 89.38 408 VAL A CA 1
ATOM 3204 C C . VAL A 1 408 ? -11.051 19.091 -0.851 1.00 89.38 408 VAL A C 1
ATOM 3206 O O . VAL A 1 408 ? -11.593 18.458 -1.756 1.00 89.38 408 VAL A O 1
ATOM 3209 N N . VAL A 1 409 ? -9.797 19.539 -0.954 1.00 82.88 409 VAL A N 1
ATOM 3210 C CA . VAL A 1 409 ? -8.967 19.280 -2.139 1.00 82.88 409 VAL A CA 1
ATOM 3211 C C . VAL A 1 409 ? -8.681 17.785 -2.298 1.00 82.88 409 VAL A C 1
ATOM 3213 O O . VAL A 1 409 ? -8.823 17.268 -3.404 1.00 82.88 409 VAL A O 1
ATOM 3216 N N . ALA A 1 410 ? -8.327 17.083 -1.218 1.00 83.31 410 ALA A N 1
ATOM 3217 C CA . ALA A 1 410 ? -8.060 15.645 -1.257 1.00 83.31 410 ALA A CA 1
ATOM 3218 C C . ALA A 1 410 ? -9.307 14.832 -1.660 1.00 83.31 410 ALA A C 1
ATOM 3220 O O . ALA A 1 410 ? -9.223 13.980 -2.542 1.00 83.31 410 ALA A O 1
ATOM 3221 N N . LYS A 1 411 ? -10.483 15.153 -1.099 1.00 87.50 411 LYS A N 1
ATOM 3222 C CA . LYS A 1 411 ? -11.755 14.475 -1.401 1.00 87.50 411 LYS A CA 1
ATOM 3223 C C . LYS A 1 411 ? -12.196 14.623 -2.858 1.00 87.50 411 LYS A C 1
ATOM 3225 O O . LYS A 1 411 ? -12.813 13.706 -3.380 1.00 87.50 411 LYS A O 1
ATOM 3230 N N . ARG A 1 412 ? -11.844 15.714 -3.553 1.00 81.00 412 ARG A N 1
ATOM 3231 C CA . ARG A 1 412 ? -12.130 15.862 -5.000 1.00 81.00 412 ARG A CA 1
ATOM 3232 C C . ARG A 1 412 ? -11.450 14.795 -5.864 1.00 81.00 412 ARG A C 1
ATOM 3234 O O . ARG A 1 412 ? -11.881 14.581 -6.991 1.00 81.00 412 ARG A O 1
ATOM 3241 N N . GLY A 1 413 ? -10.362 14.198 -5.375 1.00 77.56 413 GLY A N 1
ATOM 3242 C CA . GLY A 1 413 ? -9.645 13.131 -6.068 1.00 77.56 413 GLY A CA 1
ATOM 3243 C C . GLY A 1 413 ? -10.174 11.728 -5.777 1.00 77.56 413 GLY A C 1
ATOM 3244 O O . GLY A 1 413 ? -9.838 10.822 -6.538 1.00 77.56 413 GLY A O 1
ATOM 3245 N N . ALA A 1 414 ? -10.967 11.551 -4.718 1.00 86.88 414 ALA A N 1
ATOM 3246 C CA . ALA A 1 414 ? -11.508 10.261 -4.307 1.00 86.88 414 ALA A CA 1
ATOM 3247 C C . ALA A 1 414 ? -12.749 9.885 -5.133 1.00 86.88 414 ALA A C 1
ATOM 3249 O O . ALA A 1 414 ? -13.527 10.753 -5.529 1.00 86.88 414 ALA A O 1
ATOM 3250 N N . ASP A 1 415 ? -12.942 8.589 -5.373 1.00 85.56 415 ASP A N 1
ATOM 3251 C CA . ASP A 1 415 ? -14.143 8.025 -6.009 1.00 85.56 415 ASP A CA 1
ATOM 3252 C C . ASP A 1 415 ? -15.044 7.259 -5.020 1.00 85.56 415 ASP A C 1
ATOM 3254 O O . ASP A 1 415 ? -16.075 6.715 -5.413 1.00 85.56 415 ASP A O 1
ATOM 3258 N N . VAL A 1 416 ? -14.683 7.272 -3.732 1.00 91.62 416 VAL A N 1
ATOM 3259 C CA . VAL A 1 416 ? -15.478 6.763 -2.607 1.00 91.62 416 VAL A CA 1
ATOM 3260 C C . VAL A 1 416 ? -15.748 7.869 -1.590 1.00 91.62 416 VAL A C 1
ATOM 3262 O O . VAL A 1 416 ? -14.983 8.831 -1.478 1.00 91.62 416 VAL A O 1
ATOM 3265 N N . ASP A 1 417 ? -16.811 7.712 -0.799 1.00 90.88 417 ASP A N 1
ATOM 3266 C CA . ASP A 1 417 ? -17.036 8.589 0.348 1.00 90.88 417 ASP A CA 1
ATOM 3267 C C . ASP A 1 417 ? -16.087 8.232 1.500 1.00 90.88 417 ASP A C 1
ATOM 3269 O O . ASP A 1 417 ? -16.173 7.171 2.121 1.00 90.88 417 ASP A O 1
ATOM 3273 N N . VAL A 1 418 ? -15.157 9.141 1.785 1.00 91.06 418 VAL A N 1
ATOM 3274 C CA . VAL A 1 418 ? -14.200 9.011 2.886 1.00 91.06 418 VAL A CA 1
ATOM 3275 C C . VAL A 1 418 ? -14.829 9.598 4.150 1.00 91.06 418 VAL A C 1
ATOM 3277 O O . VAL A 1 418 ? -14.644 10.780 4.463 1.00 91.06 418 VAL A O 1
ATOM 3280 N N . ALA A 1 419 ? -15.608 8.767 4.845 1.00 86.00 419 ALA A N 1
ATOM 3281 C CA . ALA A 1 419 ? -16.280 9.118 6.100 1.00 86.00 419 ALA A CA 1
ATOM 3282 C C . ALA A 1 419 ? -15.432 8.806 7.349 1.00 86.00 419 ALA A C 1
ATOM 3284 O O . ALA A 1 419 ? -15.474 9.536 8.332 1.00 86.00 419 ALA A O 1
ATOM 3285 N N . SER A 1 420 ? -14.631 7.741 7.301 1.00 91.00 420 SER A N 1
ATOM 3286 C CA . SER A 1 420 ? -13.734 7.302 8.374 1.00 91.00 420 SER A CA 1
ATOM 3287 C C . SER A 1 420 ? -12.389 6.915 7.769 1.00 91.00 420 SER A C 1
ATOM 3289 O O . SER A 1 420 ? -12.331 6.468 6.626 1.00 91.00 420 SER A O 1
ATOM 3291 N N . SER A 1 421 ? -11.301 7.052 8.529 1.00 90.25 421 SER A N 1
ATOM 3292 C CA . SER A 1 421 ? -9.960 6.629 8.095 1.00 90.25 421 SER A CA 1
ATOM 3293 C C . SER A 1 421 ? -9.806 5.099 7.997 1.00 90.25 421 SER A C 1
ATOM 3295 O O . SER A 1 421 ? -8.864 4.598 7.367 1.00 90.25 421 SER A O 1
ATOM 3297 N N . CYS A 1 422 ? -10.738 4.362 8.614 1.00 89.81 422 CYS A N 1
ATOM 3298 C CA . CYS A 1 422 ? -10.810 2.909 8.625 1.00 89.81 422 CYS A CA 1
ATOM 3299 C C . CYS A 1 422 ? -12.264 2.425 8.515 1.00 89.81 422 CYS A C 1
ATOM 3301 O O . CYS A 1 422 ? -13.124 2.858 9.287 1.00 89.81 422 CYS A O 1
ATOM 3303 N N . CYS A 1 423 ? -12.517 1.482 7.603 1.00 90.25 423 CYS A N 1
ATOM 3304 C CA . CYS A 1 423 ? -13.821 0.836 7.425 1.00 90.25 423 CYS A CA 1
ATOM 3305 C C . CYS A 1 423 ? -14.189 -0.123 8.572 1.00 90.25 423 CYS A C 1
ATOM 3307 O O . CYS A 1 423 ? -15.323 -0.585 8.627 1.00 90.25 423 CYS A O 1
ATOM 3309 N N . CYS A 1 424 ? -13.261 -0.408 9.491 1.00 83.31 424 CYS A N 1
ATOM 3310 C CA . CYS A 1 424 ? -13.558 -1.135 10.724 1.00 83.31 424 CYS A CA 1
ATOM 3311 C C . CYS A 1 424 ? -14.307 -0.263 11.748 1.00 83.31 424 CYS A C 1
ATOM 3313 O O . CYS A 1 424 ? -14.864 -0.779 12.704 1.00 83.31 424 CYS A O 1
ATOM 3315 N N . ARG A 1 425 ? -14.357 1.063 11.608 1.00 88.62 425 ARG A N 1
ATOM 3316 C CA . ARG A 1 425 ? -15.168 1.876 12.525 1.00 88.62 425 ARG A CA 1
ATOM 3317 C C . ARG A 1 425 ? -16.648 1.709 12.169 1.00 88.62 425 ARG A C 1
ATOM 3319 O O . ARG A 1 425 ? -17.036 2.086 11.065 1.00 88.62 425 ARG A O 1
ATOM 3326 N N . LEU A 1 426 ? -17.451 1.153 13.077 1.00 82.00 426 LEU A N 1
ATOM 3327 C CA . LEU A 1 426 ? -18.884 0.900 12.848 1.00 82.00 426 LEU A CA 1
ATOM 3328 C C . LEU A 1 426 ? -19.779 1.990 13.463 1.00 82.00 426 LEU A C 1
ATOM 3330 O O . LEU A 1 426 ? -20.967 2.052 13.154 1.00 82.00 426 LEU A O 1
ATOM 3334 N N . GLY A 1 427 ? -19.198 2.887 14.268 1.00 69.56 427 GLY A N 1
ATOM 3335 C CA . GLY A 1 427 ? -19.931 3.904 15.017 1.00 69.56 427 GLY A CA 1
ATOM 3336 C C . GLY A 1 427 ? -20.432 3.361 16.356 1.00 69.56 427 GLY A C 1
ATOM 3337 O O . GLY A 1 427 ? -20.578 2.157 16.544 1.00 69.56 427 GLY A O 1
ATOM 3338 N N . THR A 1 428 ? -20.683 4.252 17.316 1.00 49.97 428 THR A N 1
ATOM 3339 C CA . THR A 1 428 ? -21.282 3.858 18.594 1.00 49.97 428 THR A CA 1
ATOM 3340 C C . THR A 1 428 ? -22.767 3.563 18.382 1.00 49.97 428 THR A C 1
ATOM 3342 O O . THR A 1 428 ? -23.498 4.396 17.835 1.00 49.97 428 THR A O 1
ATOM 3345 N N . GLU A 1 429 ? -23.239 2.390 18.812 1.00 35.72 429 GLU A N 1
ATOM 3346 C CA . GLU A 1 429 ? -24.674 2.115 18.937 1.00 35.72 429 GLU A CA 1
ATOM 3347 C C . GLU A 1 429 ? -25.281 3.150 19.905 1.00 35.72 429 GLU A C 1
ATOM 3349 O O . GLU A 1 429 ? -25.187 3.029 21.124 1.00 35.72 429 GLU A O 1
ATOM 3354 N N . GLY A 1 430 ? -25.816 4.245 19.355 1.00 34.34 430 GLY A N 1
ATOM 3355 C CA . GLY A 1 430 ? -26.303 5.398 20.121 1.00 34.34 430 GLY A CA 1
ATOM 3356 C C . GLY A 1 430 ? -26.295 6.739 19.374 1.00 34.34 430 GLY A C 1
ATOM 3357 O O . GLY A 1 430 ? -26.981 7.669 19.795 1.00 34.34 430 GLY A O 1
ATOM 3358 N N . GLY A 1 431 ? -25.582 6.861 18.248 1.00 25.72 431 GLY A N 1
ATOM 3359 C CA . GLY A 1 431 ? -25.620 8.053 17.389 1.00 25.72 431 GLY A CA 1
ATOM 3360 C C . GLY A 1 431 ? -26.717 7.970 16.322 1.00 25.72 431 GLY A C 1
ATOM 3361 O O . GLY A 1 431 ? -26.738 7.031 15.535 1.00 25.72 431 GLY A O 1
ATOM 3362 N N . CYS A 1 432 ? -27.635 8.944 16.290 1.00 24.83 432 CYS A N 1
ATOM 3363 C CA . CYS A 1 432 ? -28.780 9.010 15.371 1.00 24.83 432 CYS A CA 1
ATOM 3364 C C . CYS A 1 432 ? -28.426 8.670 13.909 1.00 24.83 432 CYS A C 1
ATOM 3366 O O . CYS A 1 432 ? -27.794 9.457 13.207 1.00 24.83 432 CYS A O 1
ATOM 3368 N N . VAL A 1 433 ? -28.937 7.534 13.430 1.00 32.25 433 VAL A N 1
ATOM 3369 C CA . VAL A 1 433 ? -28.959 7.173 12.010 1.00 32.25 433 VAL A CA 1
ATOM 3370 C C . VAL A 1 433 ? -29.884 8.143 11.272 1.00 32.25 433 VAL A C 1
ATOM 3372 O O . VAL A 1 433 ? -31.082 8.232 11.552 1.00 32.25 433 VAL A O 1
ATOM 3375 N N . GLY A 1 434 ? -29.316 8.879 10.317 1.00 28.00 434 GLY A N 1
ATOM 3376 C CA . GLY A 1 434 ? -30.061 9.699 9.370 1.00 28.00 434 GLY A CA 1
ATOM 3377 C C . GLY A 1 434 ? -31.067 8.851 8.590 1.00 28.00 434 GLY A C 1
ATOM 3378 O O . GLY A 1 434 ? -30.733 7.822 8.009 1.00 28.00 434 GLY A O 1
ATOM 3379 N N . LYS A 1 435 ? -32.323 9.298 8.606 1.00 29.73 435 LYS A N 1
ATOM 3380 C CA . LYS A 1 435 ? -33.469 8.693 7.921 1.00 29.73 435 LYS A CA 1
ATOM 3381 C C . LYS A 1 435 ? -33.198 8.469 6.427 1.00 29.73 435 LYS A C 1
ATOM 3383 O O . LYS A 1 435 ? -33.179 9.423 5.658 1.00 29.73 435 LYS A O 1
ATOM 3388 N N . GLY A 1 436 ? -33.159 7.206 6.013 1.00 26.45 436 GLY A N 1
ATOM 3389 C CA . GLY A 1 436 ? -33.570 6.765 4.679 1.00 26.45 436 GLY A CA 1
ATOM 3390 C C . GLY A 1 436 ? -34.921 6.064 4.789 1.00 26.45 436 GLY A C 1
ATOM 3391 O O . GLY A 1 436 ? -34.981 4.850 4.959 1.00 26.45 436 GLY A O 1
ATOM 3392 N N . GLN A 1 437 ? -36.013 6.833 4.793 1.00 31.73 437 GLN A N 1
ATOM 3393 C CA . GLN A 1 437 ? -37.372 6.292 4.809 1.00 31.73 437 GLN A CA 1
ATOM 3394 C C . GLN A 1 437 ? -37.735 5.701 3.444 1.00 31.73 437 GLN A C 1
ATOM 3396 O O . GLN A 1 437 ? -37.693 6.382 2.425 1.00 31.73 437 GLN A O 1
ATOM 3401 N N . GLY A 1 438 ? -38.186 4.451 3.475 1.00 29.36 438 GLY A N 1
ATOM 3402 C CA . GLY A 1 438 ? -38.922 3.782 2.412 1.00 29.36 438 GLY A CA 1
ATOM 3403 C C . GLY A 1 438 ? -39.882 2.764 3.022 1.00 29.36 438 GLY A C 1
ATOM 3404 O O . GLY A 1 438 ? -39.758 1.571 2.777 1.00 29.36 438 GLY A O 1
ATOM 3405 N N . LYS A 1 439 ? -40.809 3.217 3.876 1.00 28.61 439 LYS A N 1
ATOM 3406 C CA . LYS A 1 439 ? -41.985 2.431 4.270 1.00 28.61 439 LYS A CA 1
ATOM 3407 C C . LYS A 1 439 ? -43.235 3.262 4.022 1.00 28.61 439 LYS A C 1
ATOM 3409 O O . LYS A 1 439 ? -43.447 4.294 4.648 1.00 28.61 439 LYS A O 1
ATOM 3414 N N . VAL A 1 440 ? -44.015 2.792 3.057 1.00 30.70 440 VAL A N 1
ATOM 3415 C CA . VAL A 1 440 ? -45.347 3.273 2.703 1.00 30.70 440 VAL A CA 1
ATOM 3416 C C . VAL A 1 440 ? -46.284 2.980 3.876 1.00 30.70 440 VAL A C 1
ATOM 3418 O O . VAL A 1 440 ? -46.455 1.822 4.254 1.00 30.70 440 VAL A O 1
ATOM 3421 N N . CYS A 1 441 ? -46.877 4.024 4.453 1.00 29.23 441 CYS A N 1
ATOM 3422 C CA . CYS A 1 441 ? -48.011 3.896 5.362 1.00 29.23 441 CYS A CA 1
ATOM 3423 C C . CYS A 1 441 ? -49.291 3.810 4.523 1.00 29.23 441 CYS A C 1
ATOM 3425 O O . CYS A 1 441 ? -49.619 4.748 3.799 1.00 29.23 441 CYS A O 1
ATOM 3427 N N . GLY A 1 442 ? -49.998 2.684 4.607 1.00 28.06 442 GLY A N 1
ATOM 3428 C CA . GLY A 1 442 ? -51.369 2.566 4.123 1.00 28.06 442 GLY A CA 1
ATOM 3429 C C . GLY A 1 442 ? -52.332 3.119 5.170 1.00 28.06 442 GLY A C 1
ATOM 3430 O O . GLY A 1 442 ? -52.357 2.630 6.297 1.00 28.06 442 GLY A O 1
ATOM 3431 N N . ASN A 1 443 ? -53.103 4.136 4.787 1.00 35.38 443 ASN A N 1
ATOM 3432 C CA . ASN A 1 443 ? -54.278 4.596 5.521 1.00 35.38 443 ASN A CA 1
ATOM 3433 C C . ASN A 1 443 ? -55.433 3.608 5.319 1.00 35.38 443 ASN A C 1
ATOM 3435 O O . ASN A 1 443 ? -55.694 3.180 4.195 1.00 35.38 443 ASN A O 1
ATOM 3439 N N . GLY A 1 444 ? -56.154 3.315 6.396 1.00 28.69 444 GLY A N 1
ATOM 3440 C CA . GLY A 1 444 ? -57.428 2.607 6.368 1.00 28.69 444 GLY A CA 1
ATOM 3441 C C . GLY A 1 444 ? -58.225 2.956 7.616 1.00 28.69 444 GLY A C 1
ATOM 3442 O O . GLY A 1 444 ? -58.059 2.322 8.651 1.00 28.69 444 GLY A O 1
ATOM 3443 N N . GLU A 1 445 ? -59.026 4.012 7.510 1.00 37.78 445 GLU A N 1
ATOM 3444 C CA . GLU A 1 445 ? -60.058 4.408 8.468 1.00 37.78 445 GLU A CA 1
ATOM 3445 C C . GLU A 1 445 ? -61.195 3.375 8.476 1.00 37.78 445 GLU A C 1
ATOM 3447 O O . GLU A 1 445 ? -61.756 3.078 7.421 1.00 37.78 445 GLU A O 1
ATOM 3452 N N . THR A 1 446 ? -61.522 2.820 9.644 1.00 37.69 446 THR A N 1
ATOM 3453 C CA . THR A 1 446 ? -62.827 2.826 10.353 1.00 37.69 446 THR A CA 1
ATOM 3454 C C . THR A 1 446 ? -62.889 1.707 11.381 1.00 37.69 446 THR A C 1
ATOM 3456 O O . THR A 1 446 ? -62.528 0.558 11.045 1.00 37.69 446 THR A O 1
#

Organism: NCBI:txid40998

Mean predicted aligned error: 11.49 Å

pLDDT: mean 85.15, std 16.98, range [23.83, 98.81]

InterPro domains:
  IPR011990 Tetratricopeptide-like helical domain superfamily [G3DSA:1.25.40.10] (227-415)
  IPR011990 Tetratricopeptide-like helical domain superfamily [SSF48452] (296-408)

Nearest PDB structures (foldseek):
  9dze-assembly1_B  TM=2.421E-01  e=3.214E-02  synthetic construct
  5cwn-assembly1_A  TM=2.699E-01  e=9.577E-01  synthetic construct
  6e9r-assembly1_B  TM=2.881E-01  e=1.555E+00  synthetic construct

Sequence (446 aa):
MKKPANALNSDEDLRAAVIKCSGIVETAVAKSVSSPGLEVALIRAPTKRYSIEGVVHDFSNPNKNYADAMREVYQKYGEDDLDVTTLFADALMNWKPRQLFRSKTGKAIDSSPVLEIRAVLERGSQHPDGKKHPGTPHIATVADDKFFARQGGVNFYSFYRLHNYHSLIYAAMLAGQSRVALESVDRMEGTITEAMLLTKSPPMANWLEFFLAVRVHVLIRFGLWSDLKALPIPTDQVLYCTTTAMTHYGKAIAHAATNDVAQADVQRALSTAAAFRVPPSRLDFPNRIVDILKVATSMLDGEIAYRQGDVDVAFQHLLDAIVHEDNLQYTEPWGWMLPARHPYGALSLEQGRVEQARRAYAEDLGLEKTLTRAHAHPRNVWALSGYYECLVGLGREEEAREVQEKLVVAKRGADVDVASSCCCRLGTEGGCVGKGQGKVCGNGET

Radius of gyration: 25.12 Å; Cα contacts (8 Å, |Δi|>4): 604; chains: 1; bounding box: 100×52×68 Å